Protein 3ODP (pdb70)

Foldseek 3Di:
DDDFLNHDCVRQVVLQHNLLRVLLLCLLVLLLVLLVLCLVCLVVLVCLVVVQVVDPLEAEEEEEPALSLLLLQLPQLPVCVVDPHHYYRDYLVRCQVCVPVPEAAVHAYEYEQAELQLAAPSSVSSQVVNVVHYDRYAYEYEYAHCVHPNVCCCVPPGRYDDRYPNSQSRLFLAHSSSLSSSNVVVSVVSVCSVVCSVVSNLLSLLSVCRPPCSVCLVVLVLVQQEEEEADPRSCQSLRSSLQVLLCQLQVNSRHYDYYHLVGCPPPVVVPDALSYEYEYEAFPPPVVRVSVLVSLQVVLPDDHPHFYEYEYQEDDPSNVVSGPHYDYSYHDDDDHPGRSVVSSSVSSNSNSSSSNNVVSANRSCNPPVPPDGSHGPDDDRDDD

Secondary structure (DSSP, 8-state):
--EETTEEHHHHHHTT-HHHHHHHHTHHHHHHHHHHHHHHHHHHHHHHHHHHHTSTT-EEEEE-STHHHHHHHTTHHHHHHHSSSEEEE--HHHHTT-GGGT--TTS-EEEEEEESSS--HHHHHHHHHHHHH-SSEEEEEEES-TTSHHHHGGGSSS-EEEE--GGGS--S---HHHH--HHHHHTT-TTSHHHHHHHHHHH--HHHHHHHTS---TTGGG--SEEEEE--THHHHHHHHHHHHHHHHTTSSSEEEEE-HHHHTTTGGGG--TTEEEEEEPPSSHHHHHHHHHHHHHHHHSSS--EEEEEEEE--HHHHTT-SEEEEEESSPPP-SSGGGGHHHHHHHH--HHHH---S--TT-S-TT-SS-SS--S-PPPP-

CATH classification: 3.40.50.10490 (+1 more: 3.40.50.10490)

Nearest PDB structures (foldseek):
  3odp-assembly1_A-2  TM=1.002E+00  e=1.272E-66  Clostridium novyi NT
  3i0z-assembly1_B  TM=9.538E-01  e=8.415E-34  Streptococcus pneumoniae TIGR4
  3c3j-assembly1_A  TM=9.116E-01  e=2.448E-31  Escherichia coli K-12
  3c3j-assembly2_C  TM=9.066E-01  e=8.994E-31  Escherichia coli K-12
  3eua-assembly4_G  TM=7.184E-01  e=7.770E-11  Bacillus subtilis

Radius of gyration: 20.51 Å; Cα contacts (8 Å, |Δi|>4): 723; chains: 1; bounding box: 42×62×48 Å

B-factor: mean 89.05, std 21.98, range [46.06, 165.11]

Organism: Clostridium novyi (strain NT) (NCBI:txid386415)

Sequence (384 aa):
GKNLLGYSEDYLKERRKGYITAKEICNQPKLWRETYEIILSQREKLKSFLDNFAKKPNAKIVITGAGSSAFVGNSVVSYLNAKENIKIEAIATTDIVSHPFYYLKKDEPTLLISCARSGNSPESTAAVTLAEKIVDDISHLIITCNSEGKLALHAKRNYNSFLLLPEESNDKGFATGSFSTLLSCLLIFNLDKLESIGKQIESISQGEKVLVNNVELKKIVGEKFKRTVYLGAANAFGLAKESALKVVLELTAGKIATLYDTPLGFRHGPKSIIDDETLIVIFFSNDTYAREYEYDLLKEVYSQNGNHKVLAISEYEDKLIEDNSDYFIAINKEEQEYEDDSFLSLDYLLNAQYAFINSELGIGPDNPCPTGEVNRVVKGVIIHDY

InterPro domains:
  IPR001347 SIS domain [PF01380] (59-192)
  IPR001347 SIS domain [PF01380] (230-340)
  IPR001347 SIS domain [PS51464] (48-201)
  IPR001347 SIS domain [PS51464] (217-373)
  IPR035464 AgaS, SIS domain [cd05010] (233-386)
  IPR035466 GlmS/AgaS, SIS domain 1 [cd05008] (59-191)
  IPR046348 SIS domain superfamily [SSF53697] (20-382)
  IPR050303 GatZ/KbaZ carbohydrate metabolism [PTHR32502] (14-391)

Structure (mmCIF, N/CA/C/O backbone):
data_3ODP
#
_entry.id   3ODP
#
_cell.length_a   89.364
_cell.length_b   89.364
_cell.length_c   120.012
_cell.angle_alpha   90.000
_cell.angle_beta   90.000
_cell.angle_gamma   120.000
#
_symmetry.space_group_name_H-M   'P 32 2 1'
#
loop_
_entity.id
_entity.type
_entity.pdbx_description
1 polymer 'putative tagatose-6-phosphate ketose/aldose isomerase'
2 non-polymer 'TETRAETHYLENE GLYCOL'
3 non-polymer 'PHOSPHATE ION'
4 water water
#
loop_
_atom_site.group_PDB
_atom_site.id
_atom_site.type_symbol
_atom_site.label_atom_id
_atom_site.label_alt_id
_atom_site.label_comp_id
_atom_site.label_asym_id
_atom_site.label_entity_id
_atom_site.label_seq_id
_atom_site.pdbx_PDB_ins_code
_atom_site.Cartn_x
_atom_site.Cartn_y
_atom_site.Cartn_z
_atom_site.occupancy
_atom_site.B_iso_or_equiv
_atom_site.auth_seq_id
_atom_site.auth_comp_id
_atom_site.auth_asym_id
_atom_site.auth_atom_id
_atom_site.pdbx_PDB_model_num
ATOM 1 N N . GLY A 1 1 ? 6.141 89.749 44.490 1.00 134.97 0 GLY A N 1
ATOM 2 C CA . GLY A 1 1 ? 6.511 88.455 45.121 1.00 132.49 0 GLY A CA 1
ATOM 3 C C . GLY A 1 1 ? 7.341 87.592 44.189 1.00 127.66 0 GLY A C 1
ATOM 4 O O . GLY A 1 1 ? 7.133 87.599 42.978 1.00 125.21 0 GLY A O 1
ATOM 18 N N . LYS A 1 3 ? 9.673 83.616 44.031 1.00 116.23 2 LYS A N 1
ATOM 19 C CA . LYS A 1 3 ? 9.854 82.282 44.607 1.00 113.52 2 LYS A CA 1
ATOM 20 C C . LYS A 1 3 ? 11.148 82.201 45.378 1.00 114.96 2 LYS A C 1
ATOM 21 O O . LYS A 1 3 ? 12.173 82.668 44.894 1.00 116.03 2 LYS A O 1
ATOM 27 N N . ASN A 1 4 ? 11.098 81.598 46.565 1.00 115.23 3 ASN A N 1
ATOM 28 C CA . ASN A 1 4 ? 12.309 81.244 47.301 1.00 115.84 3 ASN A CA 1
ATOM 29 C C . ASN A 1 4 ? 12.343 79.746 47.603 1.00 112.51 3 ASN A C 1
ATOM 30 O O . ASN A 1 4 ? 11.331 79.164 47.982 1.00 111.91 3 ASN A O 1
ATOM 35 N N . LEU A 1 5 ? 13.495 79.120 47.378 1.00 110.87 4 LEU A N 1
ATOM 36 C CA . LEU A 1 5 ? 13.751 77.759 47.844 1.00 108.22 4 LEU A CA 1
ATOM 37 C C . LEU A 1 5 ? 14.896 77.805 48.853 1.00 109.93 4 LEU A C 1
ATOM 38 O O . LEU A 1 5 ? 15.980 78.307 48.536 1.00 111.03 4 LEU A O 1
ATOM 43 N N . LEU A 1 6 ? 14.651 77.292 50.061 1.00 110.13 5 LEU A N 1
ATOM 44 C CA . LEU A 1 6 ? 15.676 77.217 51.116 1.00 111.72 5 LEU A CA 1
ATOM 45 C C . LEU A 1 6 ? 16.312 78.581 51.452 1.00 115.88 5 LEU A C 1
ATOM 46 O O . LEU A 1 6 ? 17.509 78.689 51.736 1.00 117.05 5 LEU A O 1
ATOM 51 N N . GLY A 1 7 ? 15.482 79.619 51.434 1.00 118.67 6 GLY A N 1
ATOM 52 C CA . GLY A 1 7 ? 15.920 80.980 51.717 1.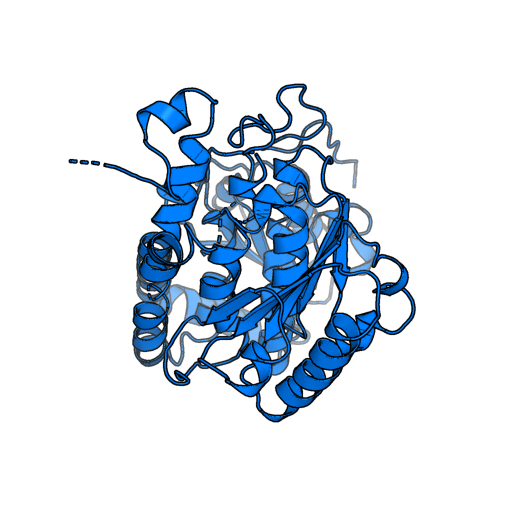00 122.77 6 GLY A CA 1
ATOM 53 C C . GLY A 1 7 ? 16.583 81.702 50.555 1.00 123.10 6 GLY A C 1
ATOM 54 O O . GLY A 1 7 ? 17.178 82.762 50.762 1.00 126.70 6 GLY A O 1
ATOM 55 N N . TYR A 1 8 ? 16.481 81.155 49.341 1.00 119.42 7 TYR A N 1
ATOM 56 C CA . TYR A 1 8 ? 17.181 81.720 48.187 1.00 120.01 7 TYR A CA 1
ATOM 57 C C . TYR A 1 8 ? 16.274 81.786 46.952 1.00 118.42 7 TYR A C 1
ATOM 58 O O . TYR A 1 8 ? 15.253 81.108 46.877 1.00 115.59 7 TYR A O 1
ATOM 67 N N . SER A 1 9 ? 16.642 82.616 45.986 1.00 120.15 8 SER A N 1
ATOM 68 C CA . SER A 1 9 ? 15.799 82.832 44.809 1.00 119.07 8 SER A CA 1
ATOM 69 C C . SER A 1 9 ? 16.231 81.919 43.662 1.00 116.55 8 SER A C 1
ATOM 70 O O . SER A 1 9 ? 17.396 81.525 43.596 1.00 116.93 8 SER A O 1
ATOM 73 N N . GLU A 1 10 ? 15.298 81.565 42.773 1.00 114.03 9 GLU A N 1
ATOM 74 C CA . GLU A 1 10 ? 15.624 80.646 41.675 1.00 112.34 9 GLU A CA 1
ATOM 75 C C . GLU A 1 10 ? 16.719 81.227 40.778 1.00 115.55 9 GLU A C 1
ATOM 76 O O . GLU A 1 10 ? 17.560 80.484 40.271 1.00 115.77 9 GLU A O 1
ATOM 82 N N . ASP A 1 11 ? 16.718 82.552 40.617 1.00 118.90 10 ASP A N 1
ATOM 83 C CA . ASP A 1 11 ? 17.769 83.267 39.879 1.00 122.58 10 ASP A CA 1
ATOM 84 C C . ASP A 1 11 ? 19.115 83.245 40.624 1.00 125.03 10 ASP A C 1
ATOM 85 O O . ASP A 1 11 ? 20.158 83.048 40.001 1.00 127.02 10 ASP A O 1
ATOM 90 N N . TYR A 1 12 ? 19.091 83.443 41.945 1.00 125.05 11 TYR A N 1
ATOM 91 C CA . TYR A 1 12 ? 20.314 83.396 42.767 1.00 127.33 11 TYR A CA 1
ATOM 92 C C . TYR A 1 12 ? 20.935 81.994 42.801 1.00 125.15 11 TYR A C 1
ATOM 93 O O . TYR A 1 12 ? 22.158 81.861 42.842 1.00 127.21 11 TYR A O 1
ATOM 95 N N . LEU A 1 13 ? 20.079 80.968 42.779 1.00 121.02 12 LEU A N 1
ATOM 96 C CA . LEU A 1 13 ? 20.499 79.561 42.771 1.00 118.64 12 LEU A CA 1
ATOM 97 C C . LEU A 1 13 ? 21.112 79.130 41.445 1.00 119.70 12 LEU A C 1
ATOM 98 O O . LEU A 1 13 ? 22.130 78.452 41.426 1.00 120.82 12 LEU A O 1
ATOM 103 N N . LYS A 1 14 ? 20.481 79.494 40.336 1.00 119.84 13 LYS A N 1
ATOM 104 C CA . LYS A 1 14 ? 21.042 79.171 39.028 1.00 121.60 13 LYS A CA 1
ATOM 105 C C . LYS A 1 14 ? 22.410 79.839 38.838 1.00 126.83 13 LYS A C 1
ATOM 106 O O . LYS A 1 14 ? 23.272 79.294 38.152 1.00 128.84 13 LYS A O 1
ATOM 112 N N . GLU A 1 15 ? 22.596 81.009 39.457 1.00 129.28 14 GLU A N 1
ATOM 113 C CA . GLU A 1 15 ? 23.852 81.758 39.382 1.00 134.77 14 GLU A CA 1
ATOM 114 C C . GLU A 1 15 ? 25.012 80.911 39.888 1.00 135.82 14 GLU A C 1
ATOM 115 O O . GLU A 1 15 ? 25.891 80.545 39.108 1.00 138.74 14 GLU A O 1
ATOM 117 N N . ARG A 1 16 ? 24.989 80.577 41.181 1.00 133.60 15 ARG A N 1
ATOM 118 C CA A ARG A 1 16 ? 26.026 79.747 41.798 0.50 134.01 15 ARG A CA 1
ATOM 119 C CA B ARG A 1 16 ? 26.039 79.747 41.784 0.50 134.07 15 ARG A CA 1
ATOM 120 C C . ARG A 1 16 ? 25.777 78.254 41.543 1.00 130.33 15 ARG A C 1
ATOM 121 O O . ARG A 1 16 ? 25.856 77.444 42.466 1.00 127.60 15 ARG A O 1
ATOM 136 N N . LYS A 1 17 ? 25.484 77.907 40.285 1.00 130.56 16 LYS A N 1
ATOM 137 C CA . LYS A 1 17 ? 25.181 76.537 39.837 1.00 127.58 16 LYS A CA 1
ATOM 138 C C . LYS A 1 17 ? 24.644 75.626 40.942 1.00 122.62 16 LYS A C 1
ATOM 139 O O . LYS A 1 17 ? 25.299 74.659 41.332 1.00 121.95 16 LYS A O 1
ATOM 142 N N . GLY A 1 18 ? 23.446 75.938 41.433 1.00 119.47 17 GLY A N 1
ATOM 143 C CA . GLY A 1 18 ? 22.825 75.178 42.523 1.00 115.13 17 GLY A CA 1
ATOM 144 C C . GLY A 1 18 ? 21.319 74.914 42.473 1.00 111.40 17 GLY A C 1
ATOM 145 O O . GLY A 1 18 ? 20.780 74.364 43.439 1.00 108.25 17 GLY A O 1
ATOM 146 N N . TYR A 1 19 ? 20.630 75.280 41.379 1.00 111.60 18 TYR A N 1
ATOM 147 C CA . TYR A 1 19 ? 19.163 75.108 41.300 1.00 108.10 18 TYR A CA 1
ATOM 148 C C . TYR A 1 19 ? 18.726 73.647 41.346 1.00 104.99 18 TYR A C 1
ATOM 149 O O . TYR A 1 19 ? 17.795 73.296 42.074 1.00 102.04 18 TYR A O 1
ATOM 158 N N . ILE A 1 20 ? 19.385 72.804 40.558 1.00 106.23 19 ILE A N 1
ATOM 159 C CA . ILE A 1 20 ? 18.955 71.412 40.396 1.00 104.01 19 ILE A CA 1
ATOM 160 C C . ILE A 1 20 ? 18.777 70.727 41.762 1.00 101.67 19 ILE A C 1
ATOM 161 O O . ILE A 1 20 ? 17.701 70.248 42.091 1.00 98.72 19 ILE A O 1
ATOM 166 N N . THR A 1 21 ? 19.820 70.736 42.577 1.00 103.60 20 THR A N 1
ATOM 167 C CA . THR A 1 21 ? 19.762 70.067 43.871 1.00 101.84 20 THR A CA 1
ATOM 168 C C . THR A 1 21 ? 18.762 70.712 44.836 1.00 101.45 20 THR A C 1
ATOM 169 O O . THR A 1 21 ? 18.304 70.081 45.776 1.00 100.17 20 THR A O 1
ATOM 173 N N . ALA A 1 22 ? 18.408 71.963 44.591 1.00 100.65 21 ALA A N 1
ATOM 174 C CA . ALA A 1 22 ? 17.500 72.684 45.482 1.00 100.41 21 ALA A CA 1
ATOM 175 C C . ALA A 1 22 ? 16.034 72.282 45.297 1.00 98.65 21 ALA A C 1
ATOM 176 O O . ALA A 1 22 ? 15.341 72.002 46.293 1.00 95.44 21 ALA A O 1
ATOM 178 N N . LYS A 1 23 ? 15.565 72.258 44.042 1.00 101.28 22 LYS A N 1
ATOM 179 C CA . LYS A 1 23 ? 14.191 71.832 43.761 1.00 100.79 22 LYS A CA 1
ATOM 180 C C . LYS A 1 23 ? 13.995 70.399 44.252 1.00 95.73 22 LYS A C 1
ATOM 181 O O . LYS A 1 23 ? 13.048 70.109 44.981 1.00 93.41 22 LYS A O 1
ATOM 183 N N . GLU A 1 24 ? 14.937 69.528 43.897 1.00 94.89 23 GLU A N 1
ATOM 184 C CA . GLU A 1 24 ? 14.882 68.093 44.222 1.00 90.63 23 GLU A CA 1
ATOM 185 C C . GLU A 1 24 ? 14.769 67.787 45.709 1.00 87.17 23 GLU A C 1
ATOM 186 O O . GLU A 1 24 ? 14.186 66.761 46.099 1.00 83.91 23 GLU A O 1
ATOM 192 N N . ILE A 1 25 ? 15.340 68.674 46.523 1.00 88.49 24 ILE A N 1
ATOM 193 C CA . ILE A 1 25 ? 15.237 68.592 47.978 1.00 86.39 24 ILE A CA 1
ATOM 194 C C . ILE A 1 25 ? 13.836 69.029 48.436 1.00 87.69 24 ILE A C 1
ATOM 195 O O . ILE A 1 25 ? 13.241 68.382 49.307 1.00 86.00 24 ILE A O 1
ATOM 200 N N . CYS A 1 26 ? 13.315 70.116 47.856 1.00 91.30 25 CYS A N 1
ATOM 201 C CA . CYS A 1 26 ? 12.008 70.647 48.255 1.00 93.52 25 CYS A CA 1
ATOM 202 C C . CYS A 1 26 ? 10.849 69.836 47.683 1.00 92.69 25 CYS A C 1
ATOM 203 O O . CYS A 1 26 ? 9.701 70.021 48.093 1.00 94.37 25 CYS A O 1
ATOM 206 N N . ASN A 1 27 ? 11.147 68.966 46.719 1.00 91.44 26 ASN A N 1
ATOM 207 C CA . ASN A 1 27 ? 10.135 68.123 46.083 1.00 90.85 26 ASN A CA 1
ATOM 208 C C . ASN A 1 27 ? 9.860 66.846 46.868 1.00 86.75 26 ASN A C 1
ATOM 209 O O . ASN A 1 27 ? 8.891 66.146 46.594 1.00 86.46 26 ASN A O 1
ATOM 214 N N . GLN A 1 28 ? 10.705 66.548 47.853 1.00 84.20 27 GLN A N 1
ATOM 215 C CA . GLN A 1 28 ? 10.616 65.276 48.561 1.00 80.76 27 GLN A CA 1
ATOM 216 C C . GLN A 1 28 ? 9.231 65.025 49.145 1.00 81.50 27 GLN A C 1
ATOM 217 O O . GLN A 1 28 ? 8.703 63.933 48.991 1.00 80.99 27 GLN A O 1
ATOM 223 N N . PRO A 1 29 ? 8.607 66.041 49.771 1.00 84.10 28 PRO A N 1
ATOM 224 C CA . PRO A 1 29 ? 7.252 65.809 50.288 1.00 85.30 28 PRO A CA 1
ATOM 225 C C . PRO A 1 29 ? 6.264 65.236 49.267 1.00 86.45 28 PRO A C 1
ATOM 226 O O . PRO A 1 29 ? 5.641 64.217 49.553 1.00 86.01 28 PRO A O 1
ATOM 230 N N . LYS A 1 30 ? 6.135 65.854 48.094 1.00 88.64 29 LYS A N 1
ATOM 231 C CA . LYS A 1 30 ? 5.283 65.300 47.033 1.00 90.18 29 LYS A CA 1
ATOM 232 C C . LYS A 1 30 ? 5.750 63.888 46.614 1.00 86.61 29 LYS A C 1
ATOM 233 O O . LYS A 1 30 ? 4.956 62.949 46.600 1.00 86.73 29 LYS A O 1
ATOM 235 N N . LEU A 1 31 ? 7.039 63.730 46.315 1.00 83.98 30 LEU A N 1
ATOM 236 C CA . LEU A 1 31 ? 7.604 62.409 45.992 1.00 80.95 30 LEU A CA 1
ATOM 237 C C . LEU A 1 31 ? 7.146 61.297 46.952 1.00 78.32 30 LEU A C 1
ATOM 238 O O . LEU A 1 31 ? 6.888 60.163 46.523 1.00 78.04 30 LEU A O 1
ATOM 243 N N . TRP A 1 32 ? 7.022 61.619 48.235 1.00 77.07 31 TRP A N 1
ATOM 244 C CA . TRP A 1 32 ? 6.655 60.604 49.227 1.00 75.39 31 TRP A CA 1
ATOM 245 C C . TRP A 1 32 ? 5.208 60.168 49.074 1.00 77.87 31 TRP A C 1
ATOM 246 O O . TRP A 1 32 ? 4.900 58.975 49.145 1.00 76.82 31 TRP A O 1
ATOM 257 N N . ARG A 1 33 ? 4.320 61.132 48.860 1.00 81.72 32 ARG A N 1
ATOM 258 C CA . ARG A 1 33 ? 2.935 60.807 48.545 1.00 85.42 32 ARG A CA 1
ATOM 259 C C . ARG A 1 33 ? 2.901 59.998 47.243 1.00 86.07 32 ARG A C 1
ATOM 260 O O . ARG A 1 33 ? 2.165 59.014 47.146 1.00 86.77 32 ARG A O 1
ATOM 268 N N . GLU A 1 34 ? 3.727 60.395 46.270 1.00 86.21 33 GLU A N 1
ATOM 269 C CA . GLU A 1 34 ? 3.811 59.689 44.993 1.00 87.74 33 GLU A CA 1
ATOM 270 C C . GLU A 1 34 ? 4.306 58.263 45.218 1.00 84.74 33 GLU A C 1
ATOM 271 O O . GLU A 1 34 ? 3.791 57.326 44.614 1.00 86.39 33 GLU A O 1
ATOM 277 N N . THR A 1 35 ? 5.290 58.103 46.104 1.00 80.90 34 THR A N 1
ATOM 278 C CA . THR A 1 35 ? 5.846 56.786 46.388 1.00 78.37 34 THR A CA 1
ATOM 279 C C . THR A 1 35 ? 4.813 55.891 47.071 1.00 78.65 34 THR A C 1
ATOM 280 O O . THR A 1 35 ? 4.689 54.720 46.723 1.00 79.14 34 THR A O 1
ATOM 284 N N . TYR A 1 36 ? 4.044 56.437 48.008 1.00 79.19 35 TYR A N 1
ATOM 285 C CA . TYR A 1 36 ? 3.001 55.649 48.667 1.00 80.24 35 TYR A CA 1
ATOM 286 C C . TYR A 1 36 ? 2.015 55.101 47.653 1.00 83.73 35 TYR A C 1
ATOM 287 O O . TYR A 1 36 ? 1.656 53.922 47.706 1.00 84.18 35 TYR A O 1
ATOM 296 N N . GLU A 1 37 ? 1.576 55.966 46.740 1.00 86.63 36 GLU A N 1
ATOM 297 C CA . GLU A 1 37 ? 0.650 55.578 45.683 1.00 90.84 36 GLU A CA 1
ATOM 298 C C . GLU A 1 37 ? 1.209 54.435 44.803 1.00 90.28 36 GLU A C 1
ATOM 299 O O . GLU A 1 37 ? 0.495 53.481 44.480 1.00 92.73 36 GLU A O 1
ATOM 305 N N . ILE A 1 38 ? 2.482 54.525 44.432 1.00 87.48 37 ILE A N 1
ATOM 306 C CA . ILE A 1 38 ? 3.123 53.453 43.667 1.00 87.57 37 ILE A CA 1
ATOM 307 C C . ILE A 1 38 ? 3.035 52.098 44.392 1.00 86.09 37 ILE A C 1
ATOM 308 O O . ILE A 1 38 ? 2.652 51.100 43.789 1.00 88.44 37 ILE A O 1
ATOM 313 N N . ILE A 1 39 ? 3.367 52.066 45.682 1.00 82.77 38 ILE A N 1
ATOM 314 C CA . ILE A 1 39 ? 3.361 50.798 46.419 1.00 81.75 38 ILE A CA 1
ATOM 315 C C . ILE A 1 39 ? 1.928 50.293 46.570 1.00 85.39 38 ILE A C 1
ATOM 316 O O . ILE A 1 39 ? 1.668 49.106 46.356 1.00 87.15 38 ILE A O 1
ATOM 321 N N . LEU A 1 40 ? 1.003 51.188 46.917 1.00 87.06 39 LEU A N 1
ATOM 322 C CA . LEU A 1 40 ? -0.413 50.824 46.980 1.00 91.62 39 LEU A CA 1
ATOM 323 C C . LEU A 1 40 ? -0.920 50.237 45.656 1.00 95.38 39 LEU A C 1
ATOM 324 O O . LEU A 1 40 ? -1.633 49.246 45.680 1.00 98.48 39 LEU A O 1
ATOM 329 N N . SER A 1 41 ? -0.561 50.826 44.515 1.00 96.13 40 SER A N 1
ATOM 330 C CA . SER A 1 41 ? -1.044 50.308 43.222 1.00 101.04 40 SER A CA 1
ATOM 331 C C . SER A 1 41 ? -0.415 48.948 42.877 1.00 100.65 40 SER A C 1
ATOM 332 O O . SER A 1 41 ? -1.042 48.134 42.208 1.00 105.28 40 SER A O 1
ATOM 335 N N . GLN A 1 42 ? 0.814 48.705 43.340 1.00 96.16 41 GLN A N 1
ATOM 336 C CA . GLN A 1 42 ? 1.498 47.429 43.118 1.00 96.14 41 GLN A CA 1
ATOM 337 C C . GLN A 1 42 ? 1.285 46.443 44.271 1.00 95.04 41 GLN A C 1
ATOM 338 O O . GLN A 1 42 ? 1.832 45.345 44.245 1.00 94.66 41 GLN A O 1
ATOM 344 N N . ARG A 1 43 ? 0.488 46.830 45.268 1.00 95.44 42 ARG A N 1
ATOM 345 C CA . ARG A 1 43 ? 0.275 46.014 46.473 1.00 95.28 42 ARG A CA 1
ATOM 346 C C . ARG A 1 43 ? 0.080 44.527 46.169 1.00 98.53 42 ARG A C 1
ATOM 347 O O . ARG A 1 43 ? 0.797 43.689 46.702 1.00 97.16 42 ARG A O 1
ATOM 352 N N . GLU A 1 44 ? -0.888 44.208 45.315 1.00 104.02 43 GLU A N 1
ATOM 353 C CA . GLU A 1 44 ? -1.264 42.820 45.078 1.00 108.31 43 GLU A CA 1
ATOM 354 C C . GLU A 1 44 ? -0.118 42.045 44.427 1.00 106.86 43 GLU A C 1
ATOM 355 O O . GLU A 1 44 ? 0.129 40.892 44.770 1.00 106.84 43 GLU A O 1
ATOM 361 N N . LYS A 1 45 ? 0.575 42.709 43.505 1.00 105.77 44 LYS A N 1
ATOM 362 C CA . LYS A 1 45 ? 1.704 42.129 42.784 1.00 105.67 44 LYS A CA 1
ATOM 363 C C . LYS A 1 45 ? 2.904 41.910 43.717 1.00 100.68 44 LYS A C 1
ATOM 364 O O . LYS A 1 45 ? 3.531 40.847 43.667 1.00 101.09 44 LYS A O 1
ATOM 370 N N . LEU A 1 46 ? 3.197 42.896 44.577 1.00 95.98 45 LEU A N 1
ATOM 371 C CA . LEU A 1 46 ? 4.278 42.768 45.558 1.00 91.85 45 LEU A CA 1
ATOM 372 C C . LEU A 1 46 ? 3.963 41.737 46.642 1.00 92.35 45 LEU A C 1
ATOM 373 O O . LEU A 1 46 ? 4.826 40.936 46.980 1.00 92.00 45 LEU A O 1
ATOM 378 N N . LYS A 1 47 ? 2.752 41.755 47.198 1.00 93.93 46 LYS A N 1
ATOM 379 C CA . LYS A 1 47 ? 2.382 40.768 48.229 1.00 95.75 46 LYS A CA 1
ATOM 380 C C . LYS A 1 47 ? 2.676 39.324 47.785 1.00 98.81 46 LYS A C 1
ATOM 381 O O . LYS A 1 47 ? 3.375 38.596 48.489 1.00 98.46 46 LYS A O 1
ATOM 387 N N . SER A 1 48 ? 2.147 38.911 46.633 1.00 102.36 47 SER A N 1
ATOM 388 C CA . SER A 1 48 ? 2.346 37.538 46.179 1.00 106.37 47 SER A CA 1
ATOM 389 C C . SER A 1 48 ? 3.826 37.250 45.870 1.00 104.51 47 SER A C 1
ATOM 390 O O . SER A 1 48 ? 4.323 36.177 46.197 1.00 105.98 47 SER A O 1
ATOM 393 N N . PHE A 1 49 ? 4.526 38.214 45.277 1.00 101.79 48 PHE A N 1
ATOM 394 C CA . PHE A 1 49 ? 5.955 38.064 44.999 1.00 100.50 48 PHE A CA 1
ATOM 395 C C . PHE A 1 49 ? 6.777 37.896 46.286 1.00 97.37 48 PHE A C 1
ATOM 396 O O . PHE A 1 49 ? 7.670 37.063 46.342 1.00 98.63 48 PHE A O 1
ATOM 404 N N . LEU A 1 50 ? 6.459 38.675 47.317 1.00 93.94 49 LEU A N 1
ATOM 405 C CA . LEU A 1 50 ? 7.193 38.608 48.588 1.00 91.52 49 LEU A CA 1
ATOM 406 C C . LEU A 1 50 ? 6.834 37.378 49.428 1.00 94.26 49 LEU A C 1
ATOM 407 O O . LEU A 1 50 ? 7.722 36.774 50.034 1.00 94.48 49 LEU A O 1
ATOM 412 N N . ASP A 1 51 ? 5.548 37.017 49.478 1.00 91.58 50 ASP A N 1
ATOM 413 C CA . ASP A 1 51 ? 5.114 35.851 50.262 1.00 94.44 50 ASP A CA 1
ATOM 414 C C . ASP A 1 51 ? 5.556 34.527 49.628 1.00 96.18 50 ASP A C 1
ATOM 415 O O . ASP A 1 51 ? 5.763 33.541 50.333 1.00 97.97 50 ASP A O 1
ATOM 420 N N . ASN A 1 52 ? 5.694 34.510 48.304 1.00 95.98 51 ASN A N 1
ATOM 421 C CA . ASN A 1 52 ? 6.142 33.320 47.578 1.00 97.58 51 ASN A CA 1
ATOM 422 C C . ASN A 1 52 ? 7.620 33.058 47.857 1.00 93.79 51 ASN A C 1
ATOM 423 O O . ASN A 1 52 ? 8.032 31.929 48.116 1.00 95.07 51 ASN A O 1
ATOM 428 N N . PHE A 1 53 ? 8.417 34.114 47.808 1.00 88.94 52 PHE A N 1
ATOM 429 C CA . PHE A 1 53 ? 9.795 34.007 48.219 1.00 85.51 52 PHE A CA 1
ATOM 430 C C . PHE A 1 53 ? 9.946 33.606 49.683 1.00 85.29 52 PHE A C 1
ATOM 431 O O . PHE A 1 53 ? 10.704 32.707 50.007 1.00 85.46 52 PHE A O 1
ATOM 439 N N . ALA A 1 54 ? 9.217 34.291 50.560 1.00 85.56 53 ALA A N 1
ATOM 440 C CA . ALA A 1 54 ? 9.317 34.093 52.017 1.00 85.64 53 ALA A CA 1
ATOM 441 C C . ALA A 1 54 ? 9.064 32.661 52.502 1.00 89.58 53 ALA A C 1
ATOM 442 O O . ALA A 1 54 ? 9.624 32.259 53.519 1.00 89.76 53 ALA A O 1
ATOM 444 N N . LYS A 1 55 ? 8.251 31.894 51.777 1.00 93.59 54 LYS A N 1
ATOM 445 C CA . LYS A 1 55 ? 7.994 30.495 52.131 1.00 97.86 54 LYS A CA 1
ATOM 446 C C . LYS A 1 55 ? 9.188 29.542 51.894 1.00 98.09 54 LYS A C 1
ATOM 447 O O . LYS A 1 55 ? 9.195 28.413 52.398 1.00 101.39 54 LYS A O 1
ATOM 450 N N . LYS A 1 56 ? 10.184 29.974 51.121 1.00 94.86 55 LYS A N 1
ATOM 451 C CA . LYS A 1 56 ? 11.320 29.097 50.763 1.00 94.90 55 LYS A CA 1
ATOM 452 C C . LYS A 1 56 ? 12.240 28.886 51.978 1.00 93.43 55 LYS A C 1
ATOM 453 O O . LYS A 1 56 ? 12.714 29.872 52.559 1.00 89.39 55 LYS A O 1
ATOM 459 N N . PRO A 1 57 ? 12.508 27.619 52.359 1.00 96.75 56 PRO A N 1
ATOM 460 C CA . PRO A 1 57 ? 13.320 27.338 53.551 1.00 96.00 56 PRO A CA 1
ATOM 461 C C . PRO A 1 57 ? 14.744 27.883 53.475 1.00 91.91 56 PRO A C 1
ATOM 462 O O . PRO A 1 57 ? 15.380 27.784 52.418 1.00 91.45 56 PRO A O 1
ATOM 466 N N . ASN A 1 58 ? 15.234 28.412 54.601 1.00 89.22 57 ASN A N 1
ATOM 467 C CA . ASN A 1 58 ? 16.591 28.951 54.737 1.00 85.64 57 ASN A CA 1
ATOM 468 C C . ASN A 1 58 ? 16.704 30.258 53.988 1.00 82.14 57 ASN A C 1
ATOM 469 O O . ASN A 1 58 ? 17.809 30.714 53.699 1.00 80.47 57 ASN A O 1
ATOM 474 N N . ALA A 1 59 ? 15.564 30.882 53.702 1.00 81.91 58 ALA A N 1
ATOM 475 C CA . ALA A 1 59 ? 15.536 32.072 52.868 1.00 78.84 58 ALA A CA 1
ATOM 476 C C . ALA A 1 59 ? 16.066 33.271 53.610 1.00 75.12 58 ALA A C 1
ATOM 477 O O . ALA A 1 59 ? 15.878 33.396 54.816 1.00 75.55 58 ALA A O 1
ATOM 479 N N . LYS A 1 60 ? 16.715 34.169 52.878 1.00 72.32 59 LYS A N 1
ATOM 480 C CA . LYS A 1 60 ? 17.105 35.464 53.435 1.00 69.06 59 LYS A CA 1
ATOM 481 C C . LYS A 1 60 ? 16.930 36.589 52.425 1.00 67.37 59 LYS A C 1
ATOM 482 O O . LYS A 1 60 ? 16.953 36.368 51.207 1.00 68.70 59 LYS A O 1
ATOM 488 N N . ILE A 1 61 ? 16.797 37.797 52.954 1.00 64.32 60 ILE A N 1
ATOM 489 C CA . ILE A 1 61 ? 16.655 38.983 52.143 1.00 62.50 60 ILE A CA 1
ATOM 490 C C . ILE A 1 61 ? 17.839 39.876 52.437 1.00 59.99 60 ILE A C 1
ATOM 491 O O . ILE A 1 61 ? 18.116 40.146 53.597 1.00 58.66 60 ILE A O 1
ATOM 496 N N . VAL A 1 62 ? 18.520 40.318 51.379 1.00 59.42 61 VAL A N 1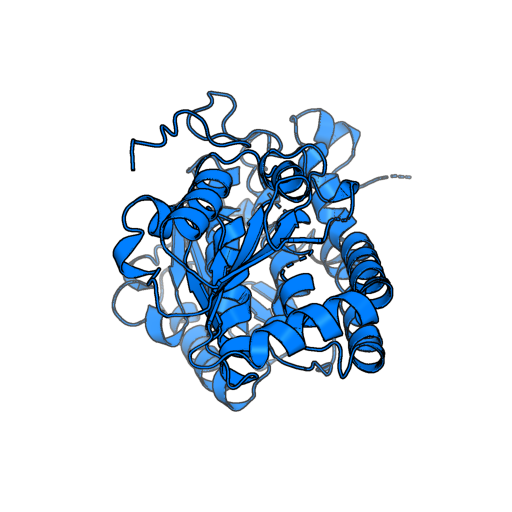
ATOM 497 C CA . VAL A 1 62 ? 19.638 41.256 51.469 1.00 58.09 61 VAL A CA 1
ATOM 498 C C . VAL A 1 62 ? 19.255 42.549 50.760 1.00 58.22 61 VAL A C 1
ATOM 499 O O . VAL A 1 62 ? 18.973 42.526 49.559 1.00 60.12 61 VAL A O 1
ATOM 503 N N . ILE A 1 63 ? 19.210 43.658 51.495 1.00 56.93 62 ILE A N 1
ATOM 504 C CA . ILE A 1 63 ? 19.051 44.986 50.899 1.00 56.88 62 ILE A CA 1
ATOM 505 C C . ILE A 1 63 ? 20.440 45.578 50.553 1.00 56.69 62 ILE A C 1
ATOM 506 O O . ILE A 1 63 ? 21.283 45.798 51.445 1.00 55.90 62 ILE A O 1
ATOM 511 N N . THR A 1 64 ? 20.681 45.804 49.257 1.00 57.45 63 THR A N 1
ATOM 512 C CA . THR A 1 64 ? 22.002 46.208 48.753 1.00 57.88 63 THR A CA 1
ATOM 513 C C . THR A 1 64 ? 21.977 47.507 47.953 1.00 59.41 63 THR A C 1
ATOM 514 O O . THR A 1 64 ? 20.952 47.940 47.471 1.00 61.10 63 THR A O 1
ATOM 518 N N . GLY A 1 65 ? 23.136 48.130 47.855 1.00 60.73 64 GLY A N 1
ATOM 519 C CA . GLY A 1 65 ? 23.313 49.422 47.216 1.00 62.34 64 GLY A CA 1
ATOM 520 C C . GLY A 1 65 ? 24.743 49.895 47.465 1.00 63.40 64 GLY A C 1
ATOM 521 O O . GLY A 1 65 ? 25.483 49.313 48.291 1.00 62.22 64 GLY A O 1
ATOM 522 N N . ALA A 1 66 ? 25.140 50.943 46.745 1.00 65.44 65 ALA A N 1
ATOM 523 C CA . ALA A 1 66 ? 26.443 51.561 46.922 1.00 66.67 65 ALA A CA 1
ATOM 524 C C . ALA A 1 66 ? 26.269 52.988 47.406 1.00 67.47 65 ALA A C 1
ATOM 525 O O . ALA A 1 66 ? 25.364 53.703 46.949 1.00 69.11 65 ALA A O 1
ATOM 527 N N . GLY A 1 67 ? 27.128 53.398 48.334 1.00 66.74 66 GLY A N 1
ATOM 528 C CA . GLY A 1 67 ? 27.124 54.756 48.844 1.00 68.08 66 GLY A CA 1
ATOM 529 C C . GLY A 1 67 ? 25.800 55.105 49.480 1.00 66.72 66 GLY A C 1
ATOM 530 O O . GLY A 1 67 ? 25.185 54.285 50.155 1.00 63.65 66 GLY A O 1
ATOM 531 N N . SER A 1 68 ? 25.323 56.318 49.223 1.00 69.25 67 SER A N 1
ATOM 532 C CA . SER A 1 68 ? 24.045 56.755 49.757 1.00 68.21 67 SER A CA 1
ATOM 533 C C . SER A 1 68 ? 22.946 55.680 49.576 1.00 65.61 67 SER A C 1
ATOM 534 O O . SER A 1 68 ? 22.045 55.549 50.415 1.00 63.84 67 SER A O 1
ATOM 537 N N . SER A 1 69 ? 23.033 54.900 48.496 1.00 65.45 68 SER A N 1
ATOM 538 C CA . SER A 1 69 ? 22.079 53.816 48.252 1.00 63.13 68 SER A CA 1
ATOM 539 C C . SER A 1 69 ? 22.238 52.597 49.195 1.00 59.54 68 SER A C 1
ATOM 540 O O . SER A 1 69 ? 21.254 51.896 49.464 1.00 57.45 68 SER A O 1
ATOM 543 N N . ALA A 1 70 ? 23.465 52.333 49.661 1.00 58.85 69 ALA A N 1
ATOM 544 C CA . ALA A 1 70 ? 23.733 51.331 50.714 1.00 55.86 69 ALA A CA 1
ATOM 545 C C . ALA A 1 70 ? 23.061 51.735 52.027 1.00 55.25 69 ALA A C 1
ATOM 546 O O . ALA A 1 70 ? 22.494 50.898 52.724 1.00 53.23 69 ALA A O 1
ATOM 548 N N . PHE A 1 71 ? 23.120 53.036 52.342 1.00 57.63 70 PHE A N 1
ATOM 549 C CA . PHE A 1 71 ? 22.583 53.603 53.595 1.00 57.21 70 PHE A CA 1
ATOM 550 C C . PHE A 1 71 ? 21.069 53.483 53.708 1.00 56.86 70 PHE A C 1
ATOM 551 O O . PHE A 1 71 ? 20.524 53.526 54.814 1.00 56.17 70 PHE A O 1
ATOM 559 N N . VAL A 1 72 ? 20.397 53.326 52.567 1.00 57.63 71 VAL A N 1
ATOM 560 C CA . VAL A 1 72 ? 18.983 52.949 52.540 1.00 56.98 71 VAL A CA 1
ATOM 561 C C . VAL A 1 72 ? 18.775 51.698 53.397 1.00 55.64 71 VAL A C 1
ATOM 562 O O . VAL A 1 72 ? 17.985 51.715 54.339 1.00 56.52 71 VAL A O 1
ATOM 566 N N . GLY A 1 73 ? 19.488 50.624 53.099 1.00 54.79 72 GLY A N 1
ATOM 567 C CA . GLY A 1 73 ? 19.358 49.401 53.898 1.00 53.58 72 GLY A CA 1
ATOM 568 C C . GLY A 1 73 ? 19.626 49.630 55.383 1.00 52.54 72 GLY A C 1
ATOM 569 O O . GLY A 1 73 ? 18.863 49.215 56.245 1.00 51.80 72 GLY A O 1
ATOM 570 N N . ASN A 1 74 ? 20.708 50.323 55.675 1.00 52.97 73 ASN A N 1
ATOM 571 C CA . ASN A 1 74 ? 21.090 50.604 57.059 1.00 53.04 73 ASN A CA 1
ATOM 572 C C . ASN A 1 74 ? 19.987 51.359 57.807 1.00 54.01 73 ASN A C 1
ATOM 573 O O . ASN A 1 74 ? 19.793 51.162 59.011 1.00 53.52 73 ASN A O 1
ATOM 578 N N . SER A 1 75 ? 19.241 52.197 57.079 1.00 54.95 74 SER A N 1
ATOM 579 C CA . SER A 1 75 ? 18.224 53.038 57.685 1.00 55.51 74 SER A CA 1
ATOM 580 C C . SER A 1 75 ? 16.922 52.280 58.010 1.00 55.31 74 SER A C 1
ATOM 581 O O . SER A 1 75 ? 16.023 52.839 58.635 1.00 55.56 74 SER A O 1
ATOM 584 N N . VAL A 1 76 ? 16.817 51.004 57.618 1.00 54.33 75 VAL A N 1
ATOM 585 C CA . VAL A 1 76 ? 15.532 50.277 57.779 1.00 54.53 75 VAL A CA 1
ATOM 586 C C . VAL A 1 76 ? 15.659 48.883 58.373 1.00 54.55 75 VAL A C 1
ATOM 587 O O . VAL A 1 76 ? 14.713 48.341 58.942 1.00 55.23 75 VAL A O 1
ATOM 591 N N . VAL A 1 77 ? 16.835 48.299 58.256 1.00 54.45 76 VAL A N 1
ATOM 592 C CA . VAL A 1 77 ? 16.971 46.878 58.485 1.00 54.54 76 VAL A CA 1
ATOM 593 C C . VAL A 1 77 ? 16.870 46.495 59.980 1.00 55.36 76 VAL A C 1
ATOM 594 O O . VAL A 1 77 ? 16.420 45.401 60.308 1.00 56.99 76 VAL A O 1
ATOM 598 N N . SER A 1 78 ? 17.276 47.382 60.877 1.00 55.54 77 SER A N 1
ATOM 599 C CA . SER A 1 78 ? 17.099 47.137 62.298 1.00 56.76 77 SER A CA 1
ATOM 600 C C . SER A 1 78 ? 15.630 46.839 62.593 1.00 58.49 77 SER A C 1
ATOM 601 O O . SER A 1 78 ? 15.318 45.834 63.213 1.00 59.84 77 SER A O 1
ATOM 604 N N . TYR A 1 79 ? 14.738 47.722 62.139 1.00 59.24 78 TYR A N 1
ATOM 605 C CA . TYR A 1 79 ? 13.285 47.499 62.207 1.00 60.57 78 TYR A CA 1
ATOM 606 C C . TYR A 1 79 ? 12.784 46.270 61.469 1.00 60.50 78 TYR A C 1
ATOM 607 O O . TYR A 1 79 ? 12.028 45.465 62.030 1.00 62.12 78 TYR A O 1
ATOM 616 N N . LEU A 1 80 ? 13.167 46.134 60.204 1.00 59.33 79 LEU A N 1
ATOM 617 C CA . LEU A 1 80 ? 12.584 45.082 59.342 1.00 59.81 79 LEU A CA 1
ATOM 618 C C . LEU A 1 80 ? 13.025 43.681 59.735 1.00 59.89 79 LEU A C 1
ATOM 619 O O . LEU A 1 80 ? 12.224 42.737 59.735 1.00 61.27 79 LEU A O 1
ATOM 624 N N . ASN A 1 81 ? 14.292 43.548 60.093 1.00 58.31 80 ASN A N 1
ATOM 625 C CA . ASN A 1 81 ? 14.792 42.268 60.588 1.00 58.93 80 ASN A CA 1
ATOM 626 C C . ASN A 1 81 ? 14.086 41.831 61.881 1.00 61.23 80 ASN A C 1
ATOM 627 O O . ASN A 1 81 ? 13.893 40.637 62.105 1.00 62.75 80 ASN A O 1
ATOM 632 N N . ALA A 1 82 ? 13.702 42.799 62.719 1.00 61.91 81 ALA A N 1
ATOM 633 C CA . ALA A 1 82 ? 12.990 42.519 63.963 1.00 64.79 81 ALA A CA 1
ATOM 634 C C . ALA A 1 82 ? 11.479 42.318 63.766 1.00 67.49 81 ALA A C 1
ATOM 635 O O . ALA A 1 82 ? 10.806 41.775 64.636 1.00 69.73 81 ALA A O 1
ATOM 637 N N . LYS A 1 83 ? 10.949 42.775 62.639 1.00 67.81 82 LYS A N 1
ATOM 638 C CA . LYS A 1 83 ? 9.525 42.647 62.356 1.00 71.15 82 LYS A CA 1
ATOM 639 C C . LYS A 1 83 ? 9.223 41.299 61.757 1.00 73.54 82 LYS A C 1
ATOM 640 O O . LYS A 1 83 ? 8.224 40.681 62.099 1.00 76.79 82 LYS A O 1
ATOM 646 N N . GLU A 1 84 ? 10.093 40.863 60.852 1.00 73.06 83 GLU A N 1
ATOM 647 C CA . GLU A 1 84 ? 9.924 39.632 60.084 1.00 75.31 83 GLU A CA 1
ATOM 648 C C . GLU A 1 84 ? 10.812 38.496 60.580 1.00 76.54 83 GLU A C 1
ATOM 649 O O . GLU A 1 84 ? 11.978 38.717 60.876 1.00 75.29 83 GLU A O 1
ATOM 655 N N . ASN A 1 85 ? 10.266 37.282 60.639 1.00 80.11 84 ASN A N 1
ATOM 656 C CA . ASN A 1 85 ? 11.047 36.078 60.934 1.00 81.49 84 ASN A CA 1
ATOM 657 C C . ASN A 1 85 ? 12.251 35.909 60.036 1.00 78.90 84 ASN A C 1
ATOM 658 O O . ASN A 1 85 ? 13.344 35.584 60.492 1.00 78.86 84 ASN A O 1
ATOM 663 N N . ILE A 1 86 ? 12.018 36.074 58.742 1.00 77.68 85 ILE A N 1
ATOM 664 C CA . ILE A 1 86 ? 13.057 35.922 57.737 1.00 74.80 85 ILE A CA 1
ATOM 665 C C . ILE A 1 86 ? 14.169 36.943 57.985 1.00 71.13 85 ILE A C 1
ATOM 666 O O . ILE A 1 86 ? 13.912 38.094 58.408 1.00 70.58 85 ILE A O 1
ATOM 671 N N . LYS A 1 87 ? 15.397 36.502 57.755 1.00 69.35 86 LYS A N 1
ATOM 672 C CA . LYS A 1 87 ? 16.587 37.328 57.884 1.00 66.37 86 LYS A CA 1
ATOM 673 C C . LYS A 1 87 ? 16.546 38.474 56.871 1.00 63.79 86 LYS A C 1
ATOM 674 O O . LYS A 1 87 ? 16.482 38.230 55.663 1.00 64.36 86 LYS A O 1
ATOM 680 N N . ILE A 1 88 ? 16.578 39.708 57.356 1.00 61.34 87 ILE A N 1
ATOM 681 C CA . ILE A 1 88 ? 16.706 40.881 56.491 1.00 59.82 87 ILE A CA 1
ATOM 682 C C . ILE A 1 88 ? 17.978 41.642 56.867 1.00 58.66 87 ILE A C 1
ATOM 683 O O . ILE A 1 88 ? 18.086 42.149 57.977 1.00 58.89 87 ILE A O 1
ATOM 688 N N . GLU A 1 89 ? 18.926 41.709 55.936 1.00 58.07 88 GLU A N 1
ATOM 689 C CA . GLU A 1 89 ? 20.246 42.279 56.174 1.00 57.74 88 GLU A CA 1
ATOM 690 C C . GLU A 1 89 ? 20.578 43.411 55.200 1.00 57.32 88 GLU A C 1
ATOM 691 O O . GLU A 1 89 ? 20.161 43.365 54.050 1.00 58.62 88 GLU A O 1
ATOM 697 N N . ALA A 1 90 ? 21.368 44.380 55.646 1.00 56.47 89 ALA A N 1
ATOM 698 C CA . ALA A 1 90 ? 21.959 45.386 54.763 1.00 56.76 89 ALA A CA 1
ATOM 699 C C . ALA A 1 90 ? 23.385 44.979 54.404 1.00 57.21 89 ALA A C 1
ATOM 700 O O . ALA A 1 90 ? 24.257 44.953 55.266 1.00 56.94 89 ALA A O 1
ATOM 702 N N . ILE A 1 91 ? 23.618 44.630 53.142 1.00 54.20 90 ILE A N 1
ATOM 703 C CA . ILE A 1 91 ? 24.960 44.360 52.651 1.00 54.23 90 ILE A CA 1
ATOM 704 C C . ILE A 1 91 ? 25.166 45.186 51.393 1.00 55.02 90 ILE A C 1
ATOM 705 O O . ILE A 1 91 ? 24.510 44.962 50.378 1.00 56.24 90 ILE A O 1
ATOM 710 N N . ALA A 1 92 ? 26.083 46.138 51.470 1.00 55.38 91 ALA A N 1
ATOM 711 C CA . ALA A 1 92 ? 26.390 47.036 50.369 1.00 56.50 91 ALA A CA 1
ATOM 712 C C . ALA A 1 92 ? 26.892 46.288 49.142 1.00 57.74 91 ALA A C 1
ATOM 713 O O . ALA A 1 92 ? 27.651 45.325 49.254 1.00 58.75 91 ALA A O 1
ATOM 715 N N . THR A 1 93 ? 26.520 46.760 47.962 1.00 58.77 92 THR A N 1
ATOM 716 C CA . THR A 1 93 ? 27.092 46.210 46.728 1.00 60.06 92 THR A CA 1
ATOM 717 C C . THR A 1 93 ? 28.597 46.308 46.745 1.00 60.42 92 THR A C 1
ATOM 718 O O . THR A 1 93 ? 29.270 45.425 46.229 1.00 61.70 92 THR A O 1
ATOM 722 N N . THR A 1 94 ? 29.120 47.387 47.325 1.00 60.08 93 THR A N 1
ATOM 723 C CA . THR A 1 94 ? 30.564 47.594 47.433 1.00 60.76 93 THR A CA 1
ATOM 724 C C . THR A 1 94 ? 31.272 46.621 48.405 1.00 60.35 93 THR A C 1
ATOM 725 O O . THR A 1 94 ? 32.484 46.702 48.575 1.00 62.05 93 THR A O 1
ATOM 729 N N . ASP A 1 95 ? 30.509 45.725 49.040 1.00 59.18 94 ASP A N 1
ATOM 730 C CA . ASP A 1 95 ? 31.034 44.595 49.828 1.00 58.39 94 ASP A CA 1
ATOM 731 C C . ASP A 1 95 ? 30.801 43.261 49.078 1.00 59.02 94 ASP A C 1
ATOM 732 O O . ASP A 1 95 ? 31.701 42.426 48.981 1.00 59.64 94 ASP A O 1
ATOM 737 N N . ILE A 1 96 ? 29.589 43.067 48.546 1.00 59.14 95 ILE A N 1
ATOM 738 C CA . ILE A 1 96 ? 29.281 41.857 47.777 1.00 60.34 95 ILE A CA 1
ATOM 739 C C . ILE A 1 96 ? 30.269 41.656 46.631 1.00 62.50 95 ILE A C 1
ATOM 740 O O . ILE A 1 96 ? 30.735 40.540 46.396 1.00 63.73 95 ILE A O 1
ATOM 745 N N . VAL A 1 97 ? 30.602 42.745 45.941 1.00 63.36 96 VAL A N 1
ATOM 746 C CA . VAL A 1 97 ? 31.443 42.687 44.732 1.00 65.38 96 VAL A CA 1
ATOM 747 C C . VAL A 1 97 ? 32.901 42.327 44.990 1.00 66.12 96 VAL A C 1
ATOM 748 O O . VAL A 1 97 ? 33.550 41.711 44.137 1.00 68.17 96 VAL A O 1
ATOM 752 N N . SER A 1 98 ? 33.441 42.719 46.137 1.00 64.92 97 SER A N 1
ATOM 753 C CA . SER A 1 98 ? 34.816 42.331 46.455 1.00 65.80 97 SER A CA 1
ATOM 754 C C . SER A 1 98 ? 34.875 40.919 47.053 1.00 65.32 97 SER A C 1
ATOM 755 O O . SER A 1 98 ? 35.854 40.212 46.842 1.00 67.48 97 SER A O 1
ATOM 758 N N . HIS A 1 99 ? 33.835 40.499 47.778 1.00 63.34 98 HIS A N 1
ATOM 759 C CA . HIS A 1 99 ? 33.846 39.188 48.468 1.00 62.69 98 HIS A CA 1
ATOM 760 C C . HIS A 1 99 ? 32.536 38.443 48.390 1.00 62.15 98 HIS A C 1
ATOM 761 O O . HIS A 1 99 ? 31.938 38.148 49.425 1.00 61.52 98 HIS A O 1
ATOM 768 N N . PRO A 1 100 ? 32.094 38.093 47.171 1.00 63.41 99 PRO A N 1
ATOM 769 C CA . PRO A 1 100 ? 30.775 37.487 47.019 1.00 63.48 99 PRO A CA 1
ATOM 770 C C . PRO A 1 100 ? 30.595 36.231 47.863 1.00 63.82 99 PRO A C 1
ATOM 771 O O . PRO A 1 100 ? 29.487 35.963 48.325 1.00 63.19 99 PRO A O 1
ATOM 775 N N . PHE A 1 101 ? 31.673 35.475 48.063 1.00 65.03 100 PHE A N 1
ATOM 776 C CA . PHE A 1 101 ? 31.574 34.193 48.761 1.00 66.35 100 PHE A CA 1
ATOM 777 C C . PHE A 1 101 ? 31.458 34.293 50.301 1.00 64.28 100 PHE A C 1
ATOM 778 O O . PHE A 1 101 ? 31.273 33.270 50.966 1.00 65.83 100 PHE A O 1
ATOM 786 N N . TYR A 1 102 ? 31.518 35.504 50.861 1.00 61.29 101 TYR A N 1
ATOM 787 C CA . TYR A 1 102 ? 31.094 35.719 52.258 1.00 59.02 101 TYR A CA 1
ATOM 788 C C . TYR A 1 102 ? 29.582 35.961 52.412 1.00 57.76 101 TYR A C 1
ATOM 789 O O . TYR A 1 102 ? 29.046 35.908 53.536 1.00 56.25 101 TYR A O 1
ATOM 798 N N . TYR A 1 103 ? 28.902 36.262 51.309 1.00 57.51 102 TYR A N 1
ATOM 799 C CA . TYR A 1 103 ? 27.509 36.692 51.385 1.00 56.83 102 TYR A CA 1
ATOM 800 C C . TYR A 1 103 ? 26.502 35.940 50.506 1.00 58.12 102 TYR A C 1
ATOM 801 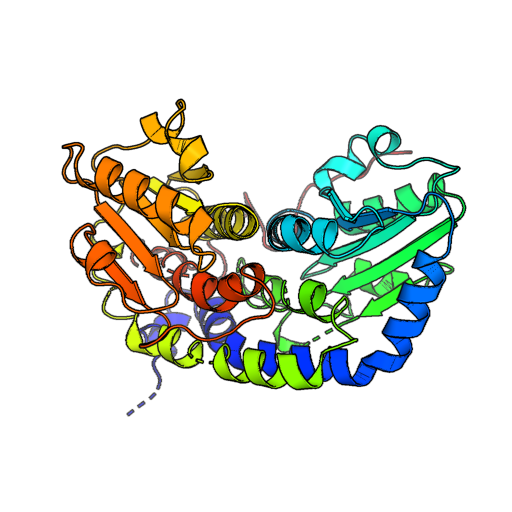O O . TYR A 1 103 ? 25.322 36.236 50.541 1.00 57.73 102 TYR A O 1
ATOM 810 N N . LEU A 1 104 ? 26.956 34.993 49.707 1.00 60.36 103 LEU A N 1
ATOM 811 C CA . LEU A 1 104 ? 26.069 34.265 48.805 1.00 62.16 103 LEU A CA 1
ATOM 812 C C . LEU A 1 104 ? 26.470 32.795 48.788 1.00 64.47 103 LEU A C 1
ATOM 813 O O . LEU A 1 104 ? 27.626 32.482 48.608 1.00 65.25 103 LEU A O 1
ATOM 818 N N . LYS A 1 105 ? 25.487 31.921 48.958 1.00 66.33 104 LYS A N 1
ATOM 819 C CA . LYS A 1 105 ? 25.673 30.488 49.063 1.00 69.41 104 LYS A CA 1
ATOM 820 C C . LYS A 1 105 ? 24.686 29.799 48.134 1.00 72.63 104 LYS A C 1
ATOM 821 O O . LYS A 1 105 ? 23.543 30.269 47.958 1.00 72.04 104 LYS A O 1
ATOM 827 N N . LYS A 1 106 ? 25.132 28.683 47.552 1.00 76.22 105 LYS A N 1
ATOM 828 C CA . LYS A 1 106 ? 24.344 27.934 46.584 1.00 79.83 105 LYS A CA 1
ATOM 829 C C . LYS A 1 106 ? 23.013 27.457 47.176 1.00 81.05 105 LYS A C 1
ATOM 830 O O . LYS A 1 106 ? 21.963 27.635 46.559 1.00 81.34 105 LYS A O 1
ATOM 836 N N . ASP A 1 107 ? 23.063 26.889 48.383 1.00 81.72 106 ASP A N 1
ATOM 837 C CA . ASP A 1 107 ? 21.903 26.202 48.981 1.00 84.01 106 ASP A CA 1
ATOM 838 C C . ASP A 1 107 ? 20.992 27.155 49.785 1.00 81.25 106 ASP A C 1
ATOM 839 O O . ASP A 1 107 ? 20.149 26.699 50.558 1.00 82.30 106 ASP A O 1
ATOM 844 N N . GLU A 1 108 ? 21.156 28.467 49.601 1.00 78.07 107 GLU A N 1
ATOM 845 C CA . GLU A 1 108 ? 20.462 29.463 50.421 1.00 75.26 107 GLU A CA 1
ATOM 846 C C . GLU A 1 108 ? 19.595 30.373 49.554 1.00 74.51 107 GLU A C 1
ATOM 847 O O . GLU A 1 108 ? 20.098 31.291 48.931 1.00 72.67 107 GLU A O 1
ATOM 853 N N . PRO A 1 109 ? 18.281 30.104 49.482 1.00 76.47 108 PRO A N 1
ATOM 854 C CA . PRO A 1 109 ? 17.453 30.972 48.651 1.00 76.01 108 PRO A CA 1
ATOM 855 C C . PRO A 1 109 ? 17.596 32.437 49.051 1.00 72.50 108 PRO A C 1
ATOM 856 O O . PRO A 1 109 ? 17.518 32.771 50.234 1.00 70.89 108 PRO A O 1
ATOM 860 N N . THR A 1 110 ? 17.817 33.310 48.077 1.00 71.63 109 THR A N 1
ATOM 861 C CA . THR A 1 110 ? 18.095 34.710 48.385 1.00 68.63 109 THR A CA 1
ATOM 862 C C . THR A 1 110 ? 17.288 35.690 47.539 1.00 68.62 109 THR A C 1
ATOM 863 O O . THR A 1 110 ? 17.176 35.514 46.323 1.00 70.81 109 THR A O 1
ATOM 867 N N . LEU A 1 111 ? 16.739 36.715 48.199 1.00 66.66 110 LEU A N 1
ATOM 868 C CA . LEU A 1 111 ? 16.078 37.847 47.536 1.00 65.98 110 LEU A CA 1
ATOM 869 C C . LEU A 1 111 ? 17.000 39.035 47.690 1.00 63.70 110 LEU A C 1
ATOM 870 O O . LEU A 1 111 ? 17.288 39.454 48.810 1.00 62.14 110 LEU A O 1
ATOM 875 N N . LEU A 1 112 ? 17.485 39.549 46.565 1.00 63.75 111 LEU A N 1
ATOM 876 C CA . LEU A 1 112 ? 18.309 40.735 46.535 1.00 62.02 111 LEU A CA 1
ATOM 877 C C . LEU A 1 112 ? 17.401 41.918 46.235 1.00 62.09 111 LEU A C 1
ATOM 878 O O . LEU A 1 112 ? 16.764 41.975 45.183 1.00 64.00 111 LEU A O 1
ATOM 883 N N . ILE A 1 113 ? 17.311 42.833 47.192 1.00 60.57 112 ILE A N 1
ATOM 884 C CA . ILE A 1 113 ? 16.648 44.116 46.999 1.00 60.44 112 ILE A CA 1
ATOM 885 C C . ILE A 1 113 ? 17.724 45.146 46.627 1.00 60.56 112 ILE A C 1
ATOM 886 O O . ILE A 1 113 ? 18.463 45.637 47.484 1.00 58.22 112 ILE A O 1
ATOM 891 N N . SER A 1 114 ? 17.826 45.443 45.332 1.00 63.16 113 SER A N 1
ATOM 892 C CA . SER A 1 114 ? 18.846 46.363 44.818 1.00 63.97 113 SER A CA 1
ATOM 893 C C . SER A 1 114 ? 18.299 47.788 44.794 1.00 65.07 113 SER A C 1
ATOM 894 O O . SER A 1 114 ? 17.248 48.049 44.206 1.00 66.34 113 SER A O 1
ATOM 897 N N . CYS A 1 115 ? 19.016 48.701 45.434 1.00 64.90 114 CYS A N 1
ATOM 898 C CA . CYS A 1 115 ? 18.642 50.097 45.427 1.00 66.55 114 CYS A CA 1
ATOM 899 C C . CYS A 1 115 ? 19.646 50.858 44.580 1.00 67.97 114 CYS A C 1
ATOM 900 O O . CYS A 1 115 ? 20.828 50.559 44.610 1.00 67.67 114 CYS A O 1
ATOM 903 N N . ALA A 1 116 ? 19.171 51.824 43.801 1.00 70.16 115 ALA A N 1
ATOM 904 C CA . ALA A 1 116 ? 20.081 52.699 43.059 1.00 71.60 115 ALA A CA 1
ATOM 905 C C . ALA A 1 116 ? 19.330 53.838 42.365 1.00 73.49 115 ALA A C 1
ATOM 906 O O . ALA A 1 116 ? 18.267 53.646 41.809 1.00 74.50 115 ALA A O 1
ATOM 908 N N . ARG A 1 117 ? 19.908 55.030 42.438 1.00 74.42 116 ARG A N 1
ATOM 909 C CA . ARG A 1 117 ? 19.367 56.228 41.799 1.00 76.66 116 ARG A CA 1
ATOM 910 C C . ARG A 1 117 ? 19.508 56.081 40.288 1.00 78.67 116 ARG A C 1
ATOM 911 O O . ARG A 1 117 ? 18.530 55.842 39.600 1.00 80.03 116 ARG A O 1
ATOM 919 N N . SER A 1 118 ? 20.742 56.152 39.795 1.00 79.25 117 SER A N 1
ATOM 920 C CA . SER A 1 118 ? 21.018 56.070 38.361 1.00 81.07 117 SER A CA 1
ATOM 921 C C . SER A 1 118 ? 20.856 54.654 37.829 1.00 79.69 117 SER A C 1
ATOM 922 O O . SER A 1 118 ? 20.525 54.457 36.672 1.00 82.03 117 SER A O 1
ATOM 925 N N . GLY A 1 119 ? 21.123 53.669 38.676 1.00 76.23 118 GLY A N 1
ATOM 926 C CA . GLY A 1 119 ? 21.288 52.301 38.225 1.00 75.38 118 GLY A CA 1
ATOM 927 C C . GLY A 1 119 ? 22.508 52.140 37.328 1.00 77.11 118 GLY A C 1
ATOM 928 O O . GLY A 1 119 ? 22.627 51.136 36.637 1.00 77.85 118 GLY A O 1
ATOM 929 N N . ASN A 1 120 ? 23.419 53.114 37.339 1.00 77.97 119 ASN A N 1
ATOM 930 C CA . ASN A 1 120 ? 24.568 53.101 36.435 1.00 80.31 119 ASN A CA 1
ATOM 931 C C . ASN A 1 120 ? 25.878 52.862 37.189 1.00 79.23 119 ASN A C 1
ATOM 932 O O . ASN A 1 120 ? 26.962 52.982 36.627 1.00 80.99 119 ASN A O 1
ATOM 937 N N . SER A 1 121 ? 25.779 52.514 38.467 1.00 76.52 120 SER A N 1
ATOM 938 C CA . SER A 1 121 ? 26.956 52.109 39.216 1.00 75.40 120 SER A CA 1
ATOM 939 C C . SER A 1 121 ? 27.296 50.668 38.834 1.00 75.10 120 SER A C 1
ATOM 940 O O . SER A 1 121 ? 26.460 49.775 39.007 1.00 73.22 120 SER A O 1
ATOM 943 N N . PRO A 1 122 ? 28.524 50.434 38.317 1.00 76.79 121 PRO A N 1
ATOM 944 C CA . PRO A 1 122 ? 28.957 49.082 37.920 1.00 77.33 121 PRO A CA 1
ATOM 945 C C . PRO A 1 122 ? 28.766 48.023 39.014 1.00 74.61 121 PRO A C 1
ATOM 946 O O . PRO A 1 122 ? 28.350 46.903 38.710 1.00 75.00 121 PRO A O 1
ATOM 950 N N . GLU A 1 123 ? 29.049 48.385 40.266 1.00 72.40 122 GLU A N 1
ATOM 951 C CA . GLU A 1 123 ? 28.800 47.492 41.401 1.00 70.11 122 GLU A CA 1
ATOM 952 C C . GLU A 1 123 ? 27.336 47.034 41.490 1.00 69.16 122 GLU A C 1
ATOM 953 O O . GLU A 1 123 ? 27.066 45.887 41.861 1.00 68.04 122 GLU A O 1
ATOM 959 N N . SER A 1 124 ? 26.404 47.924 41.151 1.00 69.98 123 SER A N 1
ATOM 960 C CA . SER A 1 124 ? 24.970 47.585 41.171 1.00 69.41 123 SER A CA 1
ATOM 961 C C . SER A 1 124 ? 24.670 46.434 40.228 1.00 70.92 123 SER A C 1
ATOM 962 O O . SER A 1 124 ? 23.946 45.519 40.584 1.00 70.49 123 SER A O 1
ATOM 965 N N . THR A 1 125 ? 25.257 46.469 39.040 1.00 73.54 124 THR A N 1
ATOM 966 C CA . THR A 1 125 ? 25.068 45.416 38.041 1.00 75.52 124 THR A CA 1
ATOM 967 C C . THR A 1 125 ? 25.849 44.135 38.376 1.00 74.89 124 THR A C 1
ATOM 968 O O . THR A 1 125 ? 25.318 43.027 38.263 1.00 75.84 124 THR A O 1
ATOM 972 N N . ALA A 1 126 ? 27.100 44.292 38.784 1.00 73.93 125 ALA A N 1
ATOM 973 C CA . ALA A 1 126 ? 27.956 43.150 39.129 1.00 73.74 125 ALA A CA 1
ATOM 974 C C . ALA A 1 126 ? 27.468 42.371 40.368 1.00 71.07 125 ALA A C 1
ATOM 975 O O . ALA A 1 126 ? 27.675 41.160 40.461 1.00 71.69 125 ALA A O 1
ATOM 977 N N . ALA A 1 127 ? 26.824 43.057 41.310 1.00 68.24 126 ALA A N 1
ATOM 978 C CA . ALA A 1 127 ? 26.235 42.385 42.466 1.00 65.82 126 ALA A CA 1
ATOM 979 C C . ALA A 1 127 ? 25.131 41.435 42.029 1.00 66.38 126 ALA A C 1
ATOM 980 O O . ALA A 1 127 ? 25.120 40.283 42.442 1.00 66.64 126 ALA A O 1
ATOM 982 N N . VAL A 1 128 ? 24.209 41.924 41.193 1.00 66.87 127 VAL A N 1
ATOM 983 C CA . VAL A 1 128 ? 23.125 41.099 40.641 1.00 67.44 127 VAL A CA 1
ATOM 984 C C . VAL A 1 128 ? 23.676 39.907 39.867 1.00 69.77 127 VAL A C 1
ATOM 985 O O . VAL A 1 128 ? 23.199 38.787 40.037 1.00 70.24 127 VAL A O 1
ATOM 989 N N . THR A 1 129 ? 24.651 40.174 39.004 1.00 70.89 128 THR A N 1
ATOM 990 C CA . THR A 1 129 ? 25.288 39.143 38.162 1.00 74.22 128 THR A CA 1
ATOM 991 C C . THR A 1 129 ? 26.181 38.138 38.922 1.00 73.48 128 THR A C 1
ATOM 992 O O . THR A 1 129 ? 26.451 37.052 38.407 1.00 76.11 128 THR A O 1
ATOM 996 N N . LEU A 1 130 ? 26.640 38.491 40.120 1.00 70.65 129 LEU A N 1
ATOM 997 C CA . LEU A 1 130 ? 27.355 37.529 40.986 1.00 70.17 129 LEU A CA 1
ATOM 998 C C . LEU A 1 130 ? 26.336 36.616 41.672 1.00 70.15 129 LEU A C 1
ATOM 999 O O . LEU A 1 130 ? 26.550 35.414 41.834 1.00 71.17 129 LEU A O 1
ATOM 1004 N N . ALA A 1 131 ? 25.232 37.209 42.097 1.00 69.02 130 ALA A N 1
ATOM 1005 C CA . ALA A 1 131 ? 24.179 36.453 42.751 1.00 69.73 130 ALA A CA 1
ATOM 1006 C C . ALA A 1 131 ? 23.689 35.337 41.815 1.00 73.56 130 ALA A C 1
ATOM 1007 O O . ALA A 1 131 ? 23.594 34.167 42.221 1.00 74.88 130 ALA A O 1
ATOM 1009 N N . GLU A 1 132 ? 23.421 35.699 40.557 1.00 75.82 131 GLU A N 1
ATOM 1010 C CA . GLU A 1 132 ? 22.992 34.733 39.543 1.00 79.40 131 GLU A CA 1
ATOM 1011 C C . GLU A 1 132 ? 24.005 33.613 39.377 1.00 81.84 131 GLU A C 1
ATOM 1012 O O . GLU A 1 132 ? 23.604 32.451 39.272 1.00 85.06 131 GLU A O 1
ATOM 1018 N N . LYS A 1 133 ? 25.301 33.950 39.357 1.00 80.73 132 LYS A N 1
ATOM 1019 C CA . LYS A 1 133 ? 26.361 32.939 39.202 1.00 82.57 132 LYS A CA 1
ATOM 1020 C C . LYS A 1 133 ? 26.388 31.889 40.325 1.00 81.98 132 LYS A C 1
ATOM 1021 O O . LYS A 1 133 ? 26.633 30.706 40.057 1.00 85.30 132 LYS A O 1
ATOM 1024 N N . ILE A 1 134 ? 26.121 32.330 41.557 1.00 78.21 133 ILE A N 1
ATOM 1025 C CA . ILE A 1 134 ? 26.392 31.561 42.785 1.00 77.18 133 ILE A CA 1
ATOM 1026 C C . ILE A 1 134 ? 25.158 30.906 43.453 1.00 77.39 133 ILE A C 1
ATOM 1027 O O . ILE A 1 134 ? 25.273 29.836 44.045 1.00 78.65 133 ILE A O 1
ATOM 1032 N N . VAL A 1 135 ? 23.994 31.547 43.376 1.00 76.40 134 VAL A N 1
ATOM 1033 C CA . VAL A 1 135 ? 22.804 31.089 44.106 1.00 76.65 134 VAL A CA 1
ATOM 1034 C C . VAL A 1 135 ? 21.852 30.355 43.167 1.00 80.28 134 VAL A C 1
ATOM 1035 O O . VAL A 1 135 ? 21.621 30.812 42.046 1.00 81.53 134 VAL A O 1
ATOM 1039 N N . ASP A 1 136 ? 21.317 29.214 43.607 1.00 82.62 135 ASP A N 1
ATOM 1040 C CA . ASP A 1 136 ? 20.292 28.507 42.837 1.00 86.15 135 ASP A CA 1
ATOM 1041 C C . ASP A 1 136 ? 19.007 29.351 42.827 1.00 84.74 135 ASP A C 1
ATOM 1042 O O . ASP A 1 136 ? 18.609 29.890 41.792 1.00 85.67 135 ASP A O 1
ATOM 1047 N N . ASP A 1 137 ? 18.367 29.480 43.984 1.00 82.58 136 ASP A N 1
ATOM 1048 C CA . ASP A 1 137 ? 17.091 30.172 44.041 1.00 81.47 136 ASP A CA 1
ATOM 1049 C C . ASP A 1 137 ? 17.351 31.649 44.363 1.00 76.98 136 ASP A C 1
ATOM 1050 O O . ASP A 1 137 ? 17.318 32.070 45.524 1.00 73.95 136 ASP A O 1
ATOM 1055 N N . ILE A 1 138 ? 17.637 32.417 43.314 1.00 76.53 137 ILE A N 1
ATOM 1056 C CA . ILE A 1 138 ? 17.870 33.853 43.430 1.00 73.74 137 ILE A CA 1
ATOM 1057 C C . ILE A 1 138 ? 16.715 34.684 42.832 1.00 74.60 137 ILE A C 1
ATOM 1058 O O . ILE A 1 138 ? 16.232 34.411 41.737 1.00 77.92 137 ILE A O 1
ATOM 1063 N N . SER A 1 139 ? 16.266 35.693 43.569 1.00 72.44 138 SER A N 1
ATOM 1064 C CA . SER A 1 139 ? 15.219 36.595 43.075 1.00 72.98 138 SER A CA 1
ATOM 1065 C C . SER A 1 139 ? 15.663 38.048 43.243 1.00 70.16 138 SER A C 1
ATOM 1066 O O . SER A 1 139 ? 16.484 38.332 44.087 1.00 68.19 138 SER A O 1
ATOM 1069 N N . HIS A 1 140 ? 15.151 38.951 42.413 1.00 71.18 139 HIS A N 1
ATOM 1070 C CA . HIS A 1 140 ? 15.547 40.368 42.442 1.00 69.58 139 HIS A CA 1
ATOM 1071 C C . HIS A 1 140 ? 14.378 41.337 42.590 1.00 70.27 139 HIS A C 1
ATOM 1072 O O . HIS A 1 140 ? 13.484 41.330 41.755 1.00 72.58 139 HIS A O 1
ATOM 1079 N N . LEU A 1 141 ? 14.387 42.172 43.626 1.00 68.93 140 LEU A N 1
ATOM 1080 C CA . LEU A 1 141 ? 13.508 43.346 43.663 1.00 69.58 140 LEU A CA 1
ATOM 1081 C C . LEU A 1 141 ? 14.407 44.540 43.364 1.00 70.03 140 LEU A C 1
ATOM 1082 O O . LEU A 1 141 ? 15.316 44.862 44.139 1.00 68.17 140 LEU A O 1
ATOM 1087 N N . ILE A 1 142 ? 14.176 45.169 42.214 1.00 70.29 141 ILE A N 1
ATOM 1088 C CA . ILE A 1 142 ? 14.979 46.306 41.791 1.00 70.36 141 ILE A CA 1
ATOM 1089 C C . ILE A 1 142 ? 14.196 47.574 42.099 1.00 70.11 141 ILE A C 1
ATOM 1090 O O . ILE A 1 142 ? 13.148 47.825 41.494 1.00 71.78 141 ILE A O 1
ATOM 1095 N N . ILE A 1 143 ? 14.715 48.349 43.054 1.00 67.74 142 ILE A N 1
ATOM 1096 C CA . ILE A 1 143 ? 14.159 49.641 43.415 1.00 67.79 142 ILE A CA 1
ATOM 1097 C C . ILE A 1 143 ? 15.116 50.680 42.872 1.00 68.52 142 ILE A C 1
ATOM 1098 O O . ILE A 1 143 ? 16.212 50.879 43.408 1.00 67.07 142 ILE A O 1
ATOM 1103 N N . THR A 1 144 ? 14.723 51.309 41.774 1.00 71.23 143 THR A N 1
ATOM 1104 C CA . THR A 1 144 ? 15.568 52.296 41.132 1.00 72.29 143 THR A CA 1
ATOM 1105 C C . THR A 1 144 ? 14.730 53.482 40.652 1.00 74.60 143 TH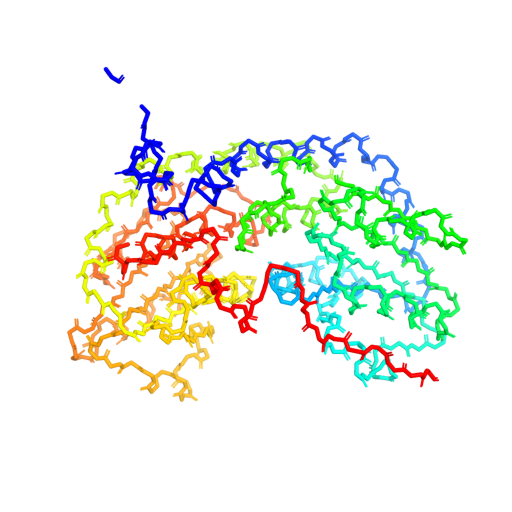R A C 1
ATOM 1106 O O . THR A 1 144 ? 13.532 53.348 40.422 1.00 75.62 143 THR A O 1
ATOM 1110 N N . CYS A 1 145 ? 15.381 54.635 40.519 1.00 75.44 144 CYS A N 1
ATOM 1111 C CA . CYS A 1 145 ? 14.740 55.859 40.058 1.00 77.98 144 CYS A CA 1
ATOM 1112 C C . CYS A 1 145 ? 14.896 56.092 38.551 1.00 81.72 144 CYS A C 1
ATOM 1113 O O . CYS A 1 145 ? 14.258 56.991 37.998 1.00 84.14 144 CYS A O 1
ATOM 1116 N N . ASN A 1 146 ? 15.729 55.277 37.902 1.00 82.60 145 ASN A N 1
ATOM 1117 C CA . ASN A 1 146 ? 16.151 55.483 36.516 1.00 86.26 145 ASN A CA 1
ATOM 1118 C C . ASN A 1 146 ? 15.750 54.293 35.634 1.00 88.39 145 ASN A C 1
ATOM 1119 O O . ASN A 1 146 ? 16.450 53.283 35.582 1.00 87.82 145 ASN A O 1
ATOM 1124 N N . SER A 1 147 ? 14.628 54.423 34.928 1.00 91.43 146 SER A N 1
ATOM 1125 C CA . SER A 1 147 ? 14.137 53.349 34.052 1.00 94.03 146 SER A CA 1
ATOM 1126 C C . SER A 1 147 ? 15.081 53.049 32.877 1.00 97.09 146 SER A C 1
ATOM 1127 O O . SER A 1 147 ? 15.000 51.979 32.268 1.00 98.78 146 SER A O 1
ATOM 1130 N N . GLU A 1 148 ? 15.960 53.998 32.562 1.00 98.15 147 GLU A N 1
ATOM 1131 C CA . GLU A 1 148 ? 16.996 53.807 31.550 1.00 101.32 147 GLU A CA 1
ATOM 1132 C C . GLU A 1 148 ? 18.305 53.394 32.203 1.00 98.53 147 GLU A C 1
ATOM 1133 O O . GLU A 1 148 ? 19.316 53.201 31.518 1.00 100.86 147 GLU A O 1
ATOM 1139 N N . GLY A 1 149 ? 18.283 53.274 33.529 1.00 93.53 148 GLY A N 1
ATOM 1140 C CA . GLY A 1 149 ? 19.418 52.788 34.269 1.00 90.82 148 GLY A CA 1
ATOM 1141 C C . GLY A 1 149 ? 19.811 51.390 33.838 1.00 91.44 148 GLY A C 1
ATOM 1142 O O . GLY A 1 149 ? 18.965 50.589 33.443 1.00 92.45 148 GLY A O 1
ATOM 1143 N N . LYS A 1 150 ? 21.105 51.109 33.919 1.00 90.92 149 LYS A N 1
ATOM 1144 C CA . LYS A 1 150 ? 21.638 49.797 33.589 1.00 91.76 149 LYS A CA 1
ATOM 1145 C C . LYS A 1 150 ? 20.972 48.738 34.477 1.00 88.41 149 LYS A C 1
ATOM 1146 O O . LYS A 1 150 ? 20.574 47.675 34.006 1.00 89.56 149 LYS A O 1
ATOM 1152 N N . LEU A 1 151 ? 20.846 49.043 35.766 1.00 84.53 150 LEU A N 1
ATOM 1153 C CA . LEU A 1 151 ? 20.199 48.133 36.704 1.00 81.89 150 LEU A CA 1
ATOM 1154 C C . LEU A 1 151 ? 18.760 47.845 36.287 1.00 83.48 150 LEU A C 1
ATOM 1155 O O . LEU A 1 151 ? 18.369 46.684 36.211 1.00 84.22 150 LEU A O 1
ATOM 1160 N N . ALA A 1 152 ? 17.982 48.891 36.012 1.00 84.47 151 ALA A N 1
ATOM 1161 C 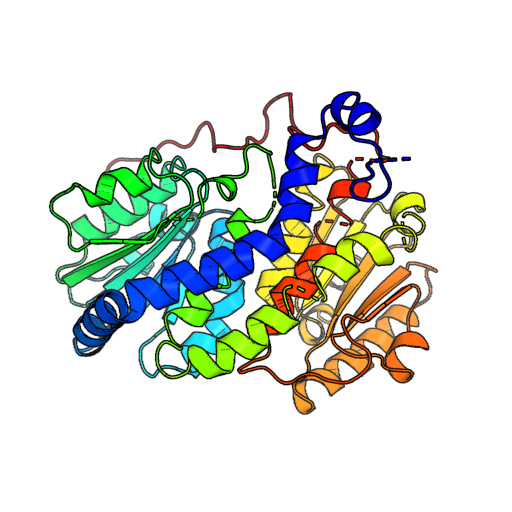CA . ALA A 1 152 ? 16.596 48.712 35.554 1.00 86.81 151 ALA A CA 1
ATOM 1162 C C . ALA A 1 152 ? 16.507 47.756 34.360 1.00 90.75 151 ALA A C 1
ATOM 1163 O O . ALA A 1 152 ? 15.659 46.866 34.345 1.00 91.61 151 ALA A O 1
ATOM 1165 N N . LEU A 1 153 ? 17.403 47.915 33.385 1.00 93.71 152 LEU A N 1
ATOM 1166 C CA . LEU A 1 153 ? 17.376 47.098 32.158 1.00 98.50 152 LEU A CA 1
ATOM 1167 C C . LEU A 1 153 ? 17.437 45.585 32.401 1.00 98.31 152 LEU A C 1
ATOM 1168 O O . LEU A 1 153 ? 16.949 44.810 31.577 1.00 102.00 152 LEU A O 1
ATOM 1173 N N . HIS A 1 154 ? 18.036 45.175 33.520 1.00 94.64 153 HIS A N 1
ATOM 1174 C CA . HIS A 1 154 ? 18.095 43.760 33.920 1.00 94.24 153 HIS A CA 1
ATOM 1175 C C . HIS A 1 154 ? 16.714 43.164 34.247 1.00 94.39 153 HIS A C 1
ATOM 1176 O O . HIS A 1 154 ? 16.564 41.938 34.325 1.00 95.38 153 HIS A O 1
ATOM 1183 N N . ALA A 1 155 ? 15.711 44.021 34.430 1.00 93.60 154 ALA A N 1
ATOM 1184 C CA . ALA A 1 155 ? 14.318 43.567 34.474 1.00 95.37 154 ALA A CA 1
ATOM 1185 C C . ALA A 1 155 ? 13.920 42.800 33.206 1.00 100.57 154 ALA A C 1
ATOM 1186 O O . ALA A 1 155 ? 13.018 41.958 33.247 1.00 102.16 154 ALA A O 1
ATOM 1188 N N . LYS A 1 156 ? 14.597 43.097 32.093 1.00 103.68 155 LYS A N 1
ATOM 1189 C CA . LYS A 1 156 ? 14.297 42.490 30.796 1.00 109.31 155 LYS A CA 1
ATOM 1190 C C . LYS A 1 156 ? 15.107 41.215 30.530 1.00 110.76 155 LYS A C 1
ATOM 1191 O O . LYS A 1 156 ? 14.973 40.613 29.468 1.00 115.42 155 LYS A O 1
ATOM 1197 N N . ARG A 1 157 ? 15.926 40.793 31.495 1.00 106.81 156 ARG A N 1
ATOM 1198 C CA . ARG A 1 157 ? 16.792 39.612 31.328 1.00 108.11 156 ARG A CA 1
ATOM 1199 C C . ARG A 1 157 ? 16.035 38.357 31.766 1.00 108.27 156 ARG A C 1
ATOM 1200 O O . ARG A 1 157 ? 14.942 38.463 32.318 1.00 106.55 156 ARG A O 1
ATOM 1208 N N . ASN A 1 158 ? 16.609 37.172 31.542 1.00 110.00 157 ASN A N 1
ATOM 1209 C CA . ASN A 1 158 ? 15.974 35.941 32.025 1.00 110.51 157 ASN A CA 1
ATOM 1210 C C . ASN A 1 158 ? 16.278 35.683 33.497 1.00 105.49 157 ASN A C 1
ATOM 1211 O O . ASN A 1 158 ? 16.912 34.682 33.842 1.00 105.34 157 ASN A O 1
ATOM 1216 N N . TYR A 1 159 ? 15.804 36.591 34.349 1.00 101.61 158 TYR A N 1
ATOM 1217 C CA . TYR A 1 159 ? 15.948 36.486 35.803 1.00 96.93 158 TYR A CA 1
ATOM 1218 C C . TYR A 1 159 ? 14.586 36.528 36.486 1.00 96.05 158 TYR A C 1
ATOM 1219 O O . TYR A 1 159 ? 13.590 36.956 35.900 1.00 98.87 158 TYR A O 1
ATOM 1228 N N . ASN A 1 160 ? 14.554 36.098 37.739 1.00 92.63 159 ASN A N 1
ATOM 1229 C CA . ASN A 1 160 ? 13.390 36.305 38.583 1.00 91.08 159 ASN A CA 1
ATOM 1230 C C . ASN A 1 160 ? 13.459 37.728 39.084 1.00 87.33 159 ASN A C 1
ATOM 1231 O O . ASN A 1 160 ? 14.212 38.002 40.000 1.00 83.68 159 ASN A O 1
ATOM 1236 N N . SER A 1 161 ? 12.698 38.637 38.475 1.00 88.73 160 SER A N 1
ATOM 1237 C CA . SER A 1 161 ? 12.839 40.063 38.771 1.00 85.96 160 SER A CA 1
ATOM 1238 C C . SER A 1 161 ? 11.526 40.833 38.855 1.00 86.46 160 SER A C 1
ATOM 1239 O O . SER A 1 161 ? 10.586 40.575 38.092 1.00 90.96 160 SER A O 1
ATOM 1242 N N . PHE A 1 162 ? 11.493 41.785 39.788 1.00 82.89 161 PHE A N 1
ATOM 1243 C CA . PHE A 1 162 ? 10.430 42.778 39.915 1.00 82.97 161 PHE A CA 1
ATOM 1244 C C . PHE A 1 162 ? 11.031 44.181 39.851 1.00 80.82 161 PHE A C 1
ATOM 1245 O O . PHE A 1 162 ? 11.836 44.565 40.708 1.00 77.76 161 PHE A O 1
ATOM 1253 N N . LEU A 1 163 ? 10.632 44.944 38.839 1.00 82.86 162 LEU A N 1
ATOM 1254 C CA . LEU A 1 163 ? 11.120 46.300 38.664 1.00 81.59 162 LEU A CA 1
ATOM 1255 C C . LEU A 1 163 ? 10.128 47.246 39.323 1.00 80.47 162 LEU A C 1
ATOM 1256 O O . LEU A 1 163 ? 9.013 47.446 38.827 1.00 83.21 162 LEU A O 1
ATOM 1261 N N . LEU A 1 164 ? 10.533 47.782 40.465 1.00 76.62 163 LEU A N 1
ATOM 1262 C CA . LEU A 1 164 ? 9.759 48.746 41.221 1.00 75.49 163 LEU A CA 1
ATOM 1263 C C . LEU A 1 164 ? 10.406 50.098 40.992 1.00 75.16 163 LEU A C 1
ATOM 1264 O O . LEU A 1 164 ? 11.386 50.438 41.648 1.00 72.78 163 LEU A O 1
ATOM 1269 N N . LEU A 1 165 ? 9.873 50.861 40.050 1.00 78.01 164 LEU A N 1
ATOM 1270 C CA . LEU A 1 165 ? 10.430 52.169 39.713 1.00 78.72 164 LEU A CA 1
ATOM 1271 C C . LEU A 1 165 ? 9.944 53.250 40.674 1.00 77.67 164 LEU A C 1
ATOM 1272 O O . LEU A 1 165 ? 8.759 53.338 40.950 1.00 78.53 164 LEU A O 1
ATOM 1285 N N . PRO A 1 167 ? 9.483 57.456 41.490 1.00 81.58 166 PRO A N 1
ATOM 1286 C CA . PRO A 1 167 ? 8.986 58.430 40.511 1.00 85.07 166 PRO A CA 1
ATOM 1287 C C . PRO A 1 167 ? 10.106 59.002 39.627 1.00 86.81 166 PRO A C 1
ATOM 1288 O O . PRO A 1 167 ? 11.277 59.033 40.045 1.00 85.39 166 PRO A O 1
ATOM 1292 N N . GLU A 1 168 ? 9.737 59.453 38.428 1.00 90.35 167 GLU A N 1
ATOM 1293 C CA . GLU A 1 168 ? 10.691 59.936 37.422 1.00 92.66 167 GLU A CA 1
ATOM 1294 C C . GLU A 1 168 ? 11.506 61.124 37.937 1.00 92.26 167 GLU A C 1
ATOM 1295 O O . GLU A 1 168 ? 12.725 61.202 37.718 1.00 92.06 167 GLU A O 1
ATOM 1297 N N . GLU A 1 169 ? 10.821 62.030 38.638 1.00 92.35 168 GLU A N 1
ATOM 1298 C CA . GLU A 1 169 ? 11.444 63.230 39.203 1.00 92.50 168 GLU A CA 1
ATOM 1299 C C . GLU A 1 169 ? 12.422 62.872 40.334 1.00 89.05 168 GLU A C 1
ATOM 1300 O O . GLU A 1 169 ? 13.204 63.723 40.766 1.00 89.07 168 GLU A O 1
ATOM 1306 N N . SER A 1 170 ? 12.368 61.625 40.808 1.00 86.24 169 SER A N 1
ATOM 1307 C CA . SER A 1 170 ? 13.264 61.153 41.869 1.00 83.53 169 SER A CA 1
ATOM 1308 C C . SER A 1 170 ? 14.649 60.698 41.378 1.00 82.89 169 SER A C 1
ATOM 1309 O O . SER A 1 170 ? 15.502 60.375 42.193 1.00 80.65 169 SER A O 1
ATOM 1312 N N . ASN A 1 171 ? 14.869 60.667 40.063 1.00 85.39 170 ASN A N 1
ATOM 1313 C CA . ASN A 1 171 ? 16.213 60.465 39.513 1.00 85.68 170 ASN A CA 1
ATOM 1314 C C . ASN A 1 171 ? 16.980 61.782 39.611 1.00 87.49 170 ASN A C 1
ATOM 1315 O O . ASN A 1 171 ? 17.239 62.453 38.615 1.00 90.81 170 ASN A O 1
ATOM 1320 N N . ASP A 1 172 ? 17.336 62.141 40.837 1.00 85.56 171 ASP A N 1
ATOM 1321 C CA . ASP A 1 172 ? 18.017 63.405 41.125 1.00 87.38 171 ASP A CA 1
ATOM 1322 C C . ASP A 1 172 ? 19.173 63.669 40.151 1.00 90.15 171 ASP A C 1
ATOM 1323 O O . ASP A 1 172 ? 20.154 62.932 40.127 1.00 88.59 171 ASP A O 1
ATOM 1328 N N . LYS A 1 173 ? 19.038 64.716 39.338 1.00 94.20 172 LYS A N 1
ATOM 1329 C CA . LYS A 1 173 ? 20.091 65.083 38.384 1.00 97.58 172 LYS A CA 1
ATOM 1330 C C . LYS A 1 173 ? 21.259 65.784 39.097 1.00 97.65 172 LYS A C 1
ATOM 1331 O O . LYS A 1 173 ? 22.359 65.890 38.548 1.00 99.48 172 LYS A O 1
ATOM 1337 N N . GLY A 1 174 ? 21.012 66.252 40.319 1.00 95.76 173 GLY A N 1
ATOM 1338 C CA . GLY A 1 174 ? 22.058 66.812 41.173 1.00 95.88 173 GLY A CA 1
ATOM 1339 C C . GLY A 1 174 ? 23.008 65.773 41.744 1.00 92.80 173 GLY A C 1
ATOM 1340 O O . GLY A 1 174 ? 22.696 64.582 41.810 1.00 90.05 173 GLY A O 1
ATOM 1341 N N . PHE A 1 175 ? 24.180 66.229 42.165 1.00 93.77 174 PHE A N 1
ATOM 1342 C CA . PHE A 1 175 ? 25.217 65.328 42.634 1.00 91.75 174 PHE A CA 1
ATOM 1343 C C . PHE A 1 175 ? 24.650 64.461 43.763 1.00 87.01 174 PHE A C 1
ATOM 1344 O O . PHE A 1 175 ? 24.626 63.237 43.680 1.00 84.35 174 PHE A O 1
ATOM 1352 N N . ALA A 1 176 ? 24.138 65.125 44.789 1.00 86.25 175 ALA A N 1
ATOM 1353 C CA . ALA A 1 176 ? 23.662 64.465 45.988 1.00 82.32 175 ALA A CA 1
ATOM 1354 C C . ALA A 1 176 ? 22.288 63.818 45.776 1.00 80.30 175 ALA A C 1
ATOM 1355 O O . ALA A 1 176 ? 21.367 64.449 45.245 1.00 82.03 175 ALA A O 1
ATOM 1365 N N . THR A 1 178 ? 18.880 62.987 47.059 1.00 73.52 177 THR A N 1
ATOM 1366 C CA . THR A 1 178 ? 17.956 63.516 48.028 1.00 73.22 177 THR A CA 1
ATOM 1367 C C . THR A 1 178 ? 16.684 62.660 48.009 1.00 71.50 177 THR A C 1
ATOM 1368 O O . THR A 1 178 ? 16.566 61.698 48.769 1.00 68.88 177 THR A O 1
ATOM 1372 N N . GLY A 1 179 ? 15.750 62.988 47.131 1.00 72.88 178 GLY A N 1
ATOM 1373 C CA . GLY A 1 179 ? 14.546 62.182 46.949 1.00 72.10 178 GLY A CA 1
ATOM 1374 C C . GLY A 1 179 ? 14.771 60.777 46.400 1.00 70.51 178 GLY A C 1
ATOM 1375 O O . GLY A 1 179 ? 13.898 59.919 46.503 1.00 69.48 178 GLY A O 1
ATOM 1376 N N . SER A 1 180 ? 15.923 60.538 45.788 1.00 70.75 179 SER A N 1
ATOM 1377 C CA . SER A 1 180 ? 16.315 59.184 45.447 1.00 69.64 179 SER A CA 1
ATOM 1378 C C . SER A 1 180 ? 16.464 58.376 46.741 1.00 66.78 179 SER A C 1
ATOM 1379 O O . SER A 1 180 ? 15.835 57.344 46.897 1.00 65.91 179 SER A O 1
ATOM 1382 N N . PHE A 1 181 ? 17.270 58.870 47.673 1.00 66.54 180 PHE A N 1
ATOM 1383 C CA . PHE A 1 181 ? 17.429 58.231 48.982 1.00 64.25 180 PHE A CA 1
ATOM 1384 C C . PHE A 1 181 ? 16.095 58.033 49.726 1.00 64.01 180 PHE A C 1
ATOM 1385 O O . PHE A 1 181 ? 15.733 56.900 50.069 1.00 62.60 180 PHE A O 1
ATOM 1393 N N . SER A 1 182 ? 15.360 59.125 49.952 1.00 65.43 181 SER A N 1
ATOM 1394 C CA . SER A 1 182 ? 14.172 59.089 50.821 1.00 64.96 181 SER A CA 1
ATOM 1395 C C . SER A 1 182 ? 12.987 58.253 50.290 1.00 64.93 181 SER A C 1
ATOM 1396 O O . SER A 1 182 ? 12.326 57.553 51.075 1.00 64.03 181 SER A O 1
ATOM 1399 N N . THR A 1 183 ? 12.725 58.306 48.980 1.00 65.93 182 THR A N 1
ATOM 1400 C CA . THR A 1 183 ? 11.700 57.453 48.374 1.00 65.83 182 THR A CA 1
ATOM 1401 C C . THR A 1 183 ? 12.053 55.969 48.494 1.00 63.90 182 THR A C 1
ATOM 1402 O O . THR A 1 183 ? 11.183 55.124 48.702 1.00 63.94 182 THR A O 1
ATOM 1414 N N . LEU A 1 185 ? 14.000 54.718 50.895 1.00 58.42 184 LEU A N 1
ATOM 1415 C CA . LEU A 1 185 ? 13.830 54.446 52.326 1.00 57.21 184 LEU A CA 1
ATOM 1416 C C . LEU A 1 185 ? 12.370 54.096 52.585 1.00 58.50 184 LEU A C 1
ATOM 1417 O O . LEU A 1 185 ? 12.079 53.022 53.107 1.00 57.72 184 LEU A O 1
ATOM 1422 N N . LEU A 1 186 ? 11.465 54.995 52.192 1.00 60.55 185 LEU A N 1
ATOM 1423 C CA . LEU A 1 186 ? 10.029 54.817 52.429 1.00 62.04 185 LEU A CA 1
ATOM 1424 C C . LEU A 1 186 ? 9.508 53.542 51.778 1.00 62.85 185 LEU A C 1
ATOM 1425 O O . LEU A 1 186 ? 8.628 52.864 52.324 1.00 63.87 185 LEU A O 1
ATOM 1430 N N . SER A 1 187 ? 10.043 53.227 50.603 1.00 62.96 186 SER A N 1
ATOM 1431 C CA . SER A 1 187 ? 9.600 52.072 49.846 1.00 63.94 186 SER A CA 1
ATOM 1432 C C . SER A 1 187 ? 9.932 50.754 50.531 1.00 62.55 186 SER A C 1
ATOM 1433 O O . SER A 1 187 ? 9.125 49.824 50.524 1.00 62.82 186 SER A O 1
ATOM 1436 N N . CYS A 1 188 ? 11.128 50.668 51.104 1.00 61.18 187 CYS A N 1
ATOM 1437 C CA . CYS A 1 188 ? 11.520 49.482 51.863 1.00 60.40 187 CYS A CA 1
ATOM 1438 C C . CYS A 1 188 ? 10.619 49.292 53.103 1.00 60.70 187 CYS A C 1
ATOM 1439 O O . CYS A 1 188 ? 10.305 48.158 53.482 1.00 61.47 187 CYS A O 1
ATOM 1442 N N . LEU A 1 189 ? 10.186 50.400 53.707 1.00 60.60 188 LEU A N 1
ATOM 1443 C CA . LEU A 1 189 ? 9.292 50.364 54.881 1.00 60.99 188 LEU A CA 1
ATOM 1444 C C . LEU A 1 189 ? 7.849 50.005 54.554 1.00 63.02 188 LEU A C 1
ATOM 1445 O O . LEU A 1 189 ? 7.173 49.374 55.371 1.00 63.74 188 LEU A O 1
ATOM 1450 N N . LEU A 1 190 ? 7.359 50.453 53.399 1.00 64.23 189 LEU A N 1
ATOM 1451 C CA . LEU A 1 190 ? 5.984 50.174 53.014 1.00 66.71 189 LEU A CA 1
ATOM 1452 C C . LEU A 1 190 ? 5.860 48.727 52.501 1.00 67.61 189 LEU A C 1
ATOM 1453 O O . LEU A 1 190 ? 4.883 48.053 52.822 1.00 69.44 189 LEU A O 1
ATOM 1458 N N . ILE A 1 191 ? 6.851 48.234 51.751 1.00 67.03 190 ILE A N 1
ATOM 1459 C CA . ILE A 1 191 ? 6.742 46.890 51.126 1.00 68.81 190 ILE A CA 1
ATOM 1460 C C . ILE A 1 191 ? 6.641 45.710 52.115 1.00 69.02 190 ILE A C 1
ATOM 1461 O O . ILE A 1 191 ? 6.224 44.625 51.712 1.00 71.03 190 ILE A O 1
ATOM 1466 N N . PHE A 1 192 ? 7.009 45.911 53.385 1.00 67.83 191 PHE A N 1
ATOM 1467 C CA . PHE A 1 192 ? 6.741 44.904 54.429 1.00 68.36 191 PHE A CA 1
ATOM 1468 C C . PHE A 1 192 ? 5.587 45.310 55.363 1.00 70.66 191 PHE A C 1
ATOM 1469 O O . PHE A 1 192 ? 5.433 44.744 56.451 1.00 71.31 191 PHE A O 1
ATOM 1477 N N . ASN A 1 193 ? 4.771 46.265 54.910 1.00 72.07 192 ASN A N 1
ATOM 1478 C CA . ASN A 1 193 ? 3.600 46.746 55.636 1.00 74.16 192 ASN A CA 1
ATOM 1479 C C . ASN A 1 193 ? 2.360 46.806 54.725 1.00 77.22 192 ASN A C 1
ATOM 1480 O O . ASN A 1 193 ? 1.440 47.588 54.955 1.00 78.59 192 ASN A O 1
ATOM 1485 N N . LEU A 1 194 ? 2.351 45.961 53.696 1.00 78.19 193 LEU A N 1
ATOM 1486 C CA . LEU A 1 194 ? 1.235 45.877 52.749 1.00 81.67 193 LEU A CA 1
ATOM 1487 C C . LEU A 1 194 ? -0.037 45.445 53.493 1.00 85.16 193 LEU A C 1
ATOM 1488 O O . LEU A 1 194 ? -1.150 45.613 53.025 1.00 88.30 193 LEU A O 1
ATOM 1493 N N . ASP A 1 195 ? 0.199 44.805 54.629 1.00 88.34 194 ASP A N 1
ATOM 1494 C CA . ASP A 1 195 ? -0.754 44.577 55.708 1.00 91.30 194 ASP A CA 1
ATOM 1495 C C . ASP A 1 195 ? -1.580 45.835 56.077 1.00 91.77 194 ASP A C 1
ATOM 1496 O O . ASP A 1 195 ? -2.805 45.810 56.164 1.00 94.93 194 ASP A O 1
ATOM 1501 N N . LYS A 1 196 ? -0.861 46.934 56.273 1.00 88.33 195 LYS A N 1
ATOM 1502 C CA . LYS A 1 196 ? -1.315 48.074 57.038 1.00 88.02 195 LYS A CA 1
ATOM 1503 C C . LYS A 1 196 ? -1.260 49.360 56.214 1.00 86.35 195 LYS A C 1
ATOM 1504 O O . LYS A 1 196 ? -1.227 50.463 56.780 1.00 85.28 195 LYS A O 1
ATOM 1510 N N . LEU A 1 197 ? -1.264 49.231 54.887 1.00 86.07 196 LEU A N 1
ATOM 1511 C CA . LEU A 1 197 ? -1.008 50.388 54.029 1.00 84.75 196 LEU A CA 1
ATOM 1512 C C . LEU A 1 197 ? -1.991 51.522 54.258 1.00 87.03 196 LEU A C 1
ATOM 1513 O O . LEU A 1 197 ? -1.566 52.677 54.334 1.00 86.02 196 LEU A O 1
ATOM 1518 N N . GLU A 1 198 ? -3.287 51.217 54.386 1.00 90.42 197 GLU A N 1
ATOM 1519 C CA . GLU A 1 198 ? -4.269 52.292 54.515 1.00 92.66 197 GLU A CA 1
ATOM 1520 C C . GLU A 1 198 ? -3.967 53.080 55.794 1.00 90.88 197 GLU A C 1
ATOM 1521 O O . GLU A 1 198 ? -3.831 54.302 55.739 1.00 90.74 197 GLU A O 1
ATOM 1527 N N . SER A 1 199 ? -3.819 52.402 56.931 1.00 90.00 198 SER A N 1
ATOM 1528 C CA . SER A 1 199 ? -3.533 53.120 58.186 1.00 88.92 198 SER A CA 1
ATOM 1529 C C . SER A 1 199 ? -2.169 53.816 58.199 1.00 84.34 198 SER A C 1
ATOM 1530 O O . SER A 1 199 ? -2.023 54.829 58.856 1.00 84.23 198 SER A O 1
ATOM 1533 N N . ILE A 1 200 ? -1.171 53.280 57.495 1.00 81.55 199 ILE A N 1
ATOM 1534 C CA . ILE A 1 200 ? 0.139 53.953 57.355 1.00 77.80 199 ILE A CA 1
ATOM 1535 C C . ILE A 1 200 ? 0.057 55.109 56.348 1.00 77.87 199 ILE A C 1
ATOM 1536 O O . ILE A 1 200 ? 0.876 56.014 56.376 1.00 76.30 199 ILE A O 1
ATOM 1541 N N . GLY A 1 201 ? -0.938 55.091 55.469 1.00 80.18 200 GLY A N 1
ATOM 1542 C CA . GLY A 1 201 ? -1.133 56.186 54.518 1.00 81.12 200 GLY A CA 1
ATOM 1543 C C . GLY A 1 201 ? -1.428 57.490 55.238 1.00 82.21 200 GLY A C 1
ATOM 1544 O O . GLY A 1 201 ? -0.949 58.556 54.846 1.00 81.17 200 GLY A O 1
ATOM 1545 N N . LYS A 1 202 ? -2.211 57.381 56.307 1.00 84.53 201 LYS A N 1
ATOM 1546 C CA . LYS A 1 202 ? -2.485 58.497 57.197 1.00 86.52 201 LYS A CA 1
ATOM 1547 C C . LYS A 1 202 ? -1.179 59.028 57.831 1.00 84.04 201 LYS A C 1
ATOM 1548 O O . LYS A 1 202 ? -1.029 60.232 58.019 1.00 85.03 201 LYS A O 1
ATOM 1554 N N . GLN A 1 203 ? -0.235 58.144 58.160 1.00 81.55 202 GLN A N 1
ATOM 1555 C CA . GLN A 1 203 ? 1.071 58.587 58.690 1.00 79.15 202 GLN A CA 1
ATOM 1556 C C . GLN A 1 203 ? 1.888 59.321 57.625 1.00 77.64 202 GLN A C 1
ATOM 1557 O O . GLN A 1 203 ? 2.457 60.372 57.905 1.00 77.82 202 GLN A O 1
ATOM 1563 N N . ILE A 1 204 ? 1.944 58.775 56.410 1.00 76.92 203 ILE A N 1
ATOM 1564 C CA . ILE A 1 204 ? 2.771 59.364 55.348 1.00 75.84 203 ILE A CA 1
ATOM 1565 C C . ILE A 1 204 ? 2.267 60.754 54.984 1.00 78.28 203 ILE A C 1
ATOM 1566 O O . ILE A 1 204 ? 3.057 61.644 54.683 1.00 77.59 203 ILE A O 1
ATOM 1571 N N . GLU A 1 205 ? 0.955 60.945 55.022 1.00 81.34 204 GLU A N 1
ATOM 1572 C CA . GLU A 1 205 ? 0.389 62.266 54.788 1.00 84.57 204 GLU A CA 1
ATOM 1573 C C . GLU A 1 205 ? 0.871 63.294 55.828 1.00 84.73 204 GLU A C 1
ATOM 1574 O O . GLU A 1 205 ? 1.264 64.407 55.467 1.00 85.62 204 GLU A O 1
ATOM 1580 N N . SER A 1 206 ? 0.826 62.916 57.108 1.00 84.02 205 SER A N 1
ATOM 1581 C CA . SER A 1 206 ? 1.324 63.755 58.211 1.00 84.49 205 SER A CA 1
ATOM 1582 C C . SER A 1 206 ? 2.818 64.087 58.043 1.00 82.00 205 SER A C 1
ATOM 1583 O O . SER A 1 206 ? 3.212 65.249 58.192 1.00 83.25 205 SER A O 1
ATOM 1586 N N . ILE A 1 207 ? 3.628 63.072 57.725 1.00 78.11 206 ILE A N 1
ATOM 1587 C CA . ILE A 1 207 ? 5.065 63.256 57.462 1.00 76.32 206 ILE A CA 1
ATOM 1588 C C . ILE A 1 207 ? 5.349 64.213 56.284 1.00 77.51 206 ILE A C 1
ATOM 1589 O O . ILE A 1 207 ? 6.268 65.037 56.343 1.00 78.32 206 ILE A O 1
ATOM 1594 N N . SER A 1 208 ? 4.567 64.097 55.223 1.00 78.44 207 SER A N 1
ATOM 1595 C CA . SER A 1 208 ? 4.708 64.968 54.058 1.00 80.46 207 SER A CA 1
ATOM 1596 C C . SER A 1 208 ? 4.345 66.426 54.364 1.00 83.74 207 SER A C 1
ATOM 1597 O O . SER A 1 208 ? 5.022 67.350 53.911 1.00 84.83 207 SER A O 1
ATOM 1608 N N . GLN A 1 210 ? 4.310 67.965 57.395 1.00 87.52 209 GLN A N 1
ATOM 1609 C CA . GLN A 1 210 ? 5.330 68.538 58.288 1.00 87.72 209 GLN A CA 1
ATOM 1610 C C . GLN A 1 210 ? 6.667 68.678 57.569 1.00 86.75 209 GLN A C 1
ATOM 1611 O O . GLN A 1 210 ? 7.498 69.476 57.959 1.00 87.92 209 GLN A O 1
ATOM 1617 N N . GLY A 1 211 ? 6.863 67.903 56.505 1.00 85.39 210 GLY A N 1
ATOM 1618 C CA . GLY A 1 211 ? 8.064 68.021 55.682 1.00 84.85 210 GLY A CA 1
ATOM 1619 C C . GLY A 1 211 ? 8.100 69.337 54.926 1.00 88.39 210 GLY A C 1
ATOM 1620 O O . GLY A 1 211 ? 9.133 70.013 54.898 1.00 89.54 210 GLY A O 1
ATOM 1621 N N . GLU A 1 212 ? 6.975 69.699 54.314 1.00 90.41 211 GLU A N 1
ATOM 1622 C CA . GLU A 1 212 ? 6.867 70.983 53.631 1.00 94.65 211 GLU A CA 1
ATOM 1623 C C . GLU A 1 212 ? 7.165 72.123 54.609 1.00 97.72 211 GLU A C 1
ATOM 1624 O O . GLU A 1 212 ? 7.767 73.129 54.229 1.00 100.11 211 GLU A O 1
ATOM 1630 N N . LYS A 1 213 ? 6.771 71.939 55.871 1.00 97.79 212 LYS A N 1
ATOM 1631 C CA . LYS A 1 213 ? 7.001 72.945 56.913 1.00 100.99 212 LYS A CA 1
ATOM 1632 C C . LYS A 1 213 ? 8.465 73.024 57.337 1.00 99.73 212 LYS A C 1
ATOM 1633 O O . LYS A 1 213 ? 8.951 74.109 57.636 1.00 102.87 212 LYS A O 1
ATOM 1639 N N . VAL A 1 214 ? 9.165 71.891 57.354 1.00 95.44 213 VAL A N 1
ATOM 1640 C CA . VAL A 1 214 ? 10.601 71.891 57.650 1.00 94.41 213 VAL A CA 1
ATOM 1641 C C . VAL A 1 214 ? 11.339 72.812 56.668 1.00 96.73 213 VAL A C 1
ATOM 1642 O O . VAL A 1 214 ? 12.126 73.677 57.066 1.00 98.78 213 VAL A O 1
ATOM 1646 N N . LEU A 1 215 ? 11.063 72.610 55.385 1.00 96.23 214 LEU A N 1
ATOM 1647 C CA . LEU A 1 215 ? 11.731 73.336 54.299 1.00 98.85 214 LEU A CA 1
ATOM 1648 C C . LEU A 1 215 ? 11.468 74.844 54.264 1.00 103.97 214 LEU A C 1
ATOM 1649 O O . LEU A 1 215 ? 12.271 75.584 53.706 1.00 107.31 214 LEU A O 1
ATOM 1654 N N . VAL A 1 216 ? 10.359 75.301 54.842 1.00 105.62 215 VAL A N 1
ATOM 1655 C CA . VAL A 1 216 ? 10.071 76.736 54.912 1.00 110.74 215 VAL A CA 1
ATOM 1656 C C . VAL A 1 216 ? 10.498 77.319 56.269 1.00 112.82 215 VAL A C 1
ATOM 1657 O O . VAL A 1 216 ? 11.132 78.380 56.328 1.00 117.01 215 VAL A O 1
ATOM 1661 N N . ASN A 1 217 ? 10.150 76.624 57.348 1.00 110.12 216 ASN A N 1
ATOM 1662 C CA . ASN A 1 217 ? 10.240 77.191 58.699 1.00 112.85 216 ASN A CA 1
ATOM 1663 C C . ASN A 1 217 ? 11.626 77.119 59.352 1.00 112.28 216 ASN A C 1
ATOM 1664 O O . ASN A 1 217 ? 11.963 77.943 60.208 1.00 116.29 216 ASN A O 1
ATOM 1669 N N . ASN A 1 218 ? 12.423 76.141 58.951 1.00 108.00 217 ASN A N 1
ATOM 1670 C CA . ASN A 1 218 ? 13.721 75.903 59.576 1.00 107.03 217 ASN A CA 1
ATOM 1671 C C . ASN A 1 218 ? 14.864 76.563 58.800 1.00 109.63 217 ASN A C 1
ATOM 1672 O O . ASN A 1 218 ? 16.028 76.358 59.128 1.00 109.39 217 ASN A O 1
ATOM 1677 N N . VAL A 1 219 ? 14.526 77.377 57.799 1.00 112.61 218 VAL A N 1
ATOM 1678 C CA . VAL A 1 219 ? 15.520 78.019 56.940 1.00 115.56 218 VAL A CA 1
ATOM 1679 C C . VAL A 1 219 ? 16.353 79.064 57.690 1.00 121.10 218 VAL A C 1
ATOM 1680 O O . VAL A 1 219 ? 17.580 79.096 57.581 1.00 121.84 218 VAL A O 1
ATOM 1684 N N . GLU A 1 220 ? 15.673 79.945 58.415 1.00 125.42 219 GLU A N 1
ATOM 1685 C CA . GLU A 1 220 ? 16.357 81.008 59.133 1.00 131.27 219 GLU A CA 1
ATOM 1686 C C . GLU A 1 220 ? 17.260 80.364 60.191 1.00 129.53 219 GLU A C 1
ATOM 1687 O O . GLU A 1 220 ? 18.458 80.655 60.243 1.00 132.05 219 GLU A O 1
ATOM 1689 N N . LEU A 1 221 ? 16.704 79.451 60.989 1.00 125.74 220 LEU A N 1
ATOM 1690 C CA . LEU A 1 221 ? 17.486 78.749 62.026 1.00 123.94 220 LEU A CA 1
ATOM 1691 C C . LEU A 1 221 ? 18.743 78.079 61.456 1.00 121.12 220 LEU A C 1
ATOM 1692 O O . LEU A 1 221 ? 19.829 78.176 62.044 1.00 122.88 220 LEU A O 1
ATOM 1705 N N . LYS A 1 223 ? 20.371 78.860 58.744 1.00 122.91 222 LYS A N 1
ATOM 1706 C CA . LYS A 1 223 ? 21.277 79.851 58.175 1.00 128.05 222 LYS A CA 1
ATOM 1707 C C . LYS A 1 223 ? 22.202 80.436 59.235 1.00 132.14 222 LYS A C 1
ATOM 1708 O O . LYS A 1 223 ? 23.352 80.766 58.940 1.00 134.95 222 LYS A O 1
ATOM 1710 N N . LYS A 1 224 ? 21.697 80.585 60.458 1.00 132.75 223 LYS A N 1
ATOM 1711 C CA . LYS A 1 224 ? 22.514 81.095 61.553 1.00 136.78 223 LYS A CA 1
ATOM 1712 C C . LYS A 1 224 ? 23.510 80.017 61.966 1.00 132.88 223 LYS A C 1
ATOM 1713 O O . LYS A 1 224 ? 24.637 80.338 62.337 1.00 136.40 223 LYS A O 1
ATOM 1715 N N . ILE A 1 225 ? 23.098 78.748 61.869 1.00 126.04 224 ILE A N 1
ATOM 1716 C CA . ILE A 1 225 ? 23.955 77.604 62.228 1.00 121.80 224 ILE A CA 1
ATOM 1717 C C . ILE A 1 225 ? 25.164 77.461 61.302 1.00 122.17 224 ILE A C 1
ATOM 1718 O O . ILE A 1 225 ? 26.293 77.276 61.765 1.00 123.37 224 ILE A O 1
ATOM 1723 N N . VAL A 1 226 ? 24.918 77.537 60.000 1.00 121.50 225 VAL A N 1
ATOM 1724 C CA . VAL A 1 226 ? 25.984 77.488 58.991 1.00 122.46 225 VAL A CA 1
ATOM 1725 C C . VAL A 1 226 ? 27.000 78.637 59.117 1.00 129.58 225 VAL A C 1
ATOM 1726 O O . VAL A 1 226 ? 28.209 78.424 58.952 1.00 130.93 225 VAL A O 1
ATOM 1730 N N . GLY A 1 227 ? 26.509 79.839 59.423 1.00 134.27 226 GLY A N 1
ATOM 1731 C CA . GLY A 1 227 ? 27.353 81.021 59.579 1.00 141.68 226 GLY A CA 1
ATOM 1732 C C . GLY A 1 227 ? 28.577 80.838 60.464 1.00 143.61 226 GLY A C 1
ATOM 1733 O O . GLY A 1 227 ? 29.551 81.584 60.330 1.00 149.28 226 GLY A O 1
ATOM 1734 N N . GLU A 1 228 ? 28.534 79.847 61.361 1.00 139.11 227 GLU A N 1
ATOM 1735 C CA . GLU A 1 228 ? 29.678 79.514 62.223 1.00 140.48 227 GLU A CA 1
ATOM 1736 C C . GLU A 1 228 ? 30.881 78.874 61.477 1.00 139.25 227 GLU A C 1
ATOM 1737 O O . GLU A 1 228 ? 31.895 78.590 62.104 1.00 141.09 227 GLU A O 1
ATOM 1743 N N . LYS A 1 229 ? 30.773 78.654 60.162 1.00 137.28 228 LYS A N 1
ATOM 1744 C CA . LYS A 1 229 ? 31.852 78.062 59.345 1.00 136.26 228 LYS A CA 1
ATOM 1745 C C . LYS A 1 229 ? 32.432 76.813 60.015 1.00 131.92 228 LYS A C 1
ATOM 1746 O O . LYS A 1 229 ? 33.654 76.665 60.125 1.00 134.00 228 LYS A O 1
ATOM 1750 N N . PHE A 1 230 ? 31.538 75.934 60.473 1.00 126.09 229 PHE A N 1
ATOM 1751 C CA . PHE A 1 230 ? 31.922 74.704 61.168 1.00 122.03 229 PHE A CA 1
ATOM 1752 C C . PHE A 1 230 ? 32.892 73.915 60.318 1.00 120.35 229 PHE A C 1
ATOM 1753 O O . PHE A 1 230 ? 32.693 73.771 59.118 1.00 119.02 229 PHE A O 1
ATOM 1761 N N . LYS A 1 231 ? 33.949 73.419 60.943 1.00 121.07 230 LYS A N 1
ATOM 1762 C CA . LYS A 1 231 ? 34.973 72.683 60.227 1.00 120.29 230 LYS A CA 1
ATOM 1763 C C . LYS A 1 231 ? 34.838 71.185 60.478 1.00 113.50 230 LYS A C 1
ATOM 1764 O O . LYS A 1 231 ? 35.638 70.408 59.961 1.00 112.69 230 LYS A O 1
ATOM 1770 N N . ARG A 1 232 ? 33.836 70.795 61.271 1.00 109.22 231 ARG A N 1
ATOM 1771 C CA . ARG A 1 232 ? 33.561 69.389 61.601 1.00 102.85 231 ARG A CA 1
ATOM 1772 C C . ARG A 1 232 ? 32.088 69.251 61.941 1.00 99.29 231 ARG A C 1
ATOM 1773 O O . ARG A 1 232 ? 31.518 70.135 62.574 1.00 101.93 231 ARG A O 1
ATOM 1781 N N . THR A 1 233 ? 31.466 68.157 61.513 1.00 93.73 232 THR A N 1
ATOM 1782 C CA . THR A 1 233 ? 30.093 67.868 61.906 1.00 90.44 232 THR A CA 1
ATOM 1783 C C . THR A 1 233 ? 29.936 66.391 62.295 1.00 86.10 232 THR A C 1
ATOM 1784 O O . THR A 1 233 ? 30.425 65.489 61.607 1.00 83.38 232 THR A O 1
ATOM 1788 N N . VAL A 1 234 ? 29.262 66.168 63.421 1.00 85.56 233 VAL A N 1
ATOM 1789 C CA . VAL A 1 234 ? 28.980 64.834 63.916 1.00 82.21 233 VAL A CA 1
ATOM 1790 C C . VAL A 1 234 ? 27.474 64.609 63.893 1.00 80.07 233 VAL A C 1
ATOM 1791 O O . VAL A 1 234 ? 26.718 65.470 64.351 1.00 81.94 233 VAL A O 1
ATOM 1795 N N . TYR A 1 235 ? 27.050 63.457 63.369 1.00 76.55 234 TYR A N 1
ATOM 1796 C CA . TYR A 1 235 ? 25.646 63.059 63.387 1.00 74.51 234 TYR A CA 1
ATOM 1797 C C . TYR A 1 235 ? 25.473 61.785 64.212 1.00 72.27 234 TYR A C 1
ATOM 1798 O O . TYR A 1 235 ? 26.128 60.774 63.963 1.00 70.26 234 TYR A O 1
ATOM 1807 N N . LEU A 1 236 ? 24.581 61.850 65.197 1.00 72.99 235 LEU A N 1
ATOM 1808 C CA . LEU A 1 236 ? 24.324 60.749 66.117 1.00 71.68 235 LEU A CA 1
ATOM 1809 C C . LEU A 1 236 ? 22.877 60.266 65.962 1.00 69.59 235 LEU A C 1
ATOM 1810 O O . LEU A 1 236 ? 21.944 61.061 65.980 1.00 70.82 235 LEU A O 1
ATOM 1815 N N . GLY A 1 237 ? 22.706 58.961 65.774 1.00 67.05 236 GLY A N 1
ATOM 1816 C CA . GLY A 1 237 ? 21.382 58.355 65.631 1.00 65.21 236 GLY A CA 1
ATOM 1817 C C . GLY A 1 237 ? 21.438 56.892 66.014 1.00 63.51 236 GLY A C 1
ATOM 1818 O O . GLY A 1 237 ? 22.317 56.160 65.558 1.00 61.97 236 GLY A O 1
ATOM 1819 N N . ALA A 1 238 ? 20.507 56.454 66.857 1.00 63.98 237 ALA A N 1
ATOM 1820 C CA . ALA A 1 238 ? 20.521 55.071 67.349 1.00 63.14 237 ALA A CA 1
ATOM 1821 C C . ALA A 1 238 ? 19.661 54.188 66.449 1.00 61.42 237 ALA A C 1
ATOM 1822 O O . ALA A 1 238 ? 18.662 54.646 65.902 1.00 61.04 237 ALA A O 1
ATOM 1824 N N . ALA A 1 239 ? 20.082 52.938 66.287 1.00 59.73 238 ALA A N 1
ATOM 1825 C CA . ALA A 1 239 ? 19.334 51.927 65.554 1.00 58.59 238 ALA A CA 1
ATOM 1826 C C . ALA A 1 239 ? 19.058 52.367 64.098 1.00 57.52 238 ALA A C 1
ATOM 1827 O O . ALA A 1 239 ? 20.003 52.528 63.317 1.00 56.25 238 ALA A O 1
ATOM 1829 N N . ASN A 1 240 ? 17.786 52.565 63.737 1.00 57.26 239 ASN A N 1
ATOM 1830 C CA . ASN A 1 240 ? 17.432 52.960 62.370 1.00 56.45 239 ASN A CA 1
ATOM 1831 C C . ASN A 1 240 ? 17.996 54.333 62.036 1.00 56.95 239 ASN A C 1
ATOM 1832 O O . ASN A 1 240 ? 18.407 54.571 60.899 1.00 56.76 239 ASN A O 1
ATOM 1837 N N . ALA A 1 241 ? 18.020 55.226 63.023 1.00 58.23 240 ALA A N 1
ATOM 1838 C CA . ALA A 1 241 ? 18.647 56.538 62.851 1.00 59.52 240 ALA A CA 1
ATOM 1839 C C . ALA A 1 241 ? 20.166 56.469 62.621 1.00 59.22 240 ALA A C 1
ATOM 1840 O O . ALA A 1 241 ? 20.769 57.455 62.204 1.00 60.84 240 ALA A O 1
ATOM 1842 N N . PHE A 1 242 ? 20.800 55.330 62.899 1.00 58.43 241 PHE A N 1
ATOM 1843 C CA . PHE A 1 242 ? 22.215 55.160 62.538 1.00 58.00 241 PHE A CA 1
ATOM 1844 C C . PHE A 1 242 ? 22.407 55.335 61.035 1.00 57.66 241 PHE A C 1
ATOM 1845 O O . PHE A 1 242 ? 23.275 56.077 60.591 1.00 58.23 241 PHE A O 1
ATOM 1853 N N . GLY A 1 243 ? 21.573 54.668 60.254 1.00 57.14 242 GLY A N 1
ATOM 1854 C CA . GLY A 1 243 ? 21.580 54.849 58.806 1.00 57.21 242 GLY A CA 1
ATOM 1855 C C . GLY A 1 243 ? 21.400 56.304 58.407 1.00 58.63 242 GLY A C 1
ATOM 1856 O O . GLY A 1 243 ? 22.111 56.804 57.550 1.00 59.69 242 GLY A O 1
ATOM 1857 N N . LEU A 1 244 ? 20.446 56.985 59.028 1.00 59.09 243 LEU A N 1
ATOM 1858 C CA . LEU A 1 244 ? 20.185 58.390 58.727 1.00 60.67 243 LEU A CA 1
ATOM 1859 C C . LEU A 1 244 ? 21.424 59.208 59.044 1.00 62.82 243 LEU A C 1
ATOM 1860 O O . LEU A 1 244 ? 21.716 60.193 58.356 1.00 64.43 243 LEU A O 1
ATOM 1865 N N . ALA A 1 245 ? 22.144 58.802 60.089 1.00 62.61 244 ALA A N 1
ATOM 1866 C CA . ALA A 1 245 ? 23.383 59.464 60.455 1.00 64.92 244 ALA A CA 1
ATOM 1867 C C . ALA A 1 245 ? 24.452 59.297 59.381 1.00 65.11 244 ALA A C 1
ATOM 1868 O O . ALA A 1 245 ? 25.109 60.277 59.031 1.00 68.04 244 ALA A O 1
ATOM 1870 N N . LYS A 1 246 ? 24.640 58.079 58.872 1.00 62.80 245 LYS A N 1
ATOM 1871 C CA . LYS A 1 246 ? 25.610 57.853 57.796 1.00 63.24 245 LYS A CA 1
ATOM 1872 C C . LYS A 1 246 ? 25.318 58.728 56.567 1.00 64.24 245 LYS A C 1
ATOM 1873 O O . LYS A 1 246 ? 26.223 59.373 56.036 1.00 66.57 245 LYS A O 1
ATOM 1879 N N . GLU A 1 247 ? 24.066 58.754 56.122 1.00 63.47 246 GLU A N 1
ATOM 1880 C CA . GLU A 1 247 ? 23.686 59.593 54.976 1.00 65.02 246 GLU A CA 1
ATOM 1881 C C . GLU A 1 247 ? 23.799 61.088 55.289 1.00 67.62 246 GLU A C 1
ATOM 1882 O O . GLU A 1 247 ? 24.133 61.878 54.408 1.00 70.50 246 GLU A O 1
ATOM 1888 N N . SER A 1 248 ? 23.508 61.486 56.522 1.00 67.84 247 SER A N 1
ATOM 1889 C CA . SER A 1 248 ? 23.534 62.908 56.873 1.00 70.88 247 SER A CA 1
ATOM 1890 C C . SER A 1 248 ? 24.973 63.369 56.923 1.00 73.12 247 SER A C 1
ATOM 1891 O O . SER A 1 248 ? 25.312 64.408 56.358 1.00 76.33 247 SER A O 1
ATOM 1894 N N . ALA A 1 249 ? 25.811 62.564 57.570 1.00 71.77 248 ALA A N 1
ATOM 1895 C CA . ALA A 1 249 ? 27.255 62.732 57.520 1.00 73.75 248 ALA A CA 1
ATOM 1896 C C . ALA A 1 249 ? 27.772 62.797 56.080 1.00 74.57 248 ALA A C 1
ATOM 1897 O O . ALA A 1 249 ? 28.587 63.653 55.764 1.00 78.31 248 ALA A O 1
ATOM 1899 N N . LEU A 1 250 ? 27.311 61.902 55.207 1.00 72.11 249 LEU A N 1
ATOM 1900 C CA . LEU A 1 250 ? 27.817 61.889 53.830 1.00 73.16 249 LEU A CA 1
ATOM 1901 C C . LEU A 1 250 ? 27.418 63.141 53.013 1.00 76.02 249 LEU A C 1
ATOM 1902 O O . LEU A 1 250 ? 28.256 63.730 52.328 1.00 79.18 249 LEU A O 1
ATOM 1907 N N . LYS A 1 251 ? 26.162 63.563 53.090 1.00 75.34 250 LYS A N 1
ATOM 1908 C CA . LYS A 1 251 ? 25.733 64.667 52.242 1.00 78.22 250 LYS A CA 1
ATOM 1909 C C . LYS A 1 251 ? 26.434 65.974 52.567 1.00 81.81 250 LYS A C 1
ATOM 1910 O O . LYS A 1 251 ? 26.809 66.681 51.643 1.00 85.14 250 LYS A O 1
ATOM 1916 N N . VAL A 1 252 ? 26.656 66.292 53.841 1.00 81.96 251 VAL A N 1
ATOM 1917 C CA A VAL A 1 252 ? 27.336 67.555 54.197 0.50 86.04 251 VAL A CA 1
ATOM 1918 C CA B VAL A 1 252 ? 27.325 67.552 54.191 0.50 86.29 251 VAL A CA 1
ATOM 1919 C C . VAL A 1 252 ? 28.823 67.512 53.848 1.00 88.27 251 VAL A C 1
ATOM 1920 O O . VAL A 1 252 ? 29.417 68.540 53.525 1.00 92.69 251 VAL A O 1
ATOM 1927 N N . LEU A 1 253 ? 29.408 66.316 53.922 1.00 85.31 252 LEU A N 1
ATOM 1928 C CA . LEU A 1 253 ? 30.752 66.038 53.425 1.00 86.51 252 LEU A CA 1
ATOM 1929 C C . LEU A 1 253 ? 30.814 66.228 51.908 1.00 88.37 252 LEU A C 1
ATOM 1930 O O . LEU A 1 253 ? 31.601 67.046 51.427 1.00 93.00 252 LEU A O 1
ATOM 1935 N N . GLU A 1 254 ? 29.981 65.483 51.165 1.00 85.25 253 GLU A N 1
ATOM 1936 C CA . GLU A 1 254 ? 29.951 65.534 49.695 1.00 86.52 253 GLU A CA 1
ATOM 1937 C C . GLU A 1 254 ? 29.886 66.975 49.182 1.00 90.90 253 GLU A C 1
ATOM 1938 O O . GLU A 1 254 ? 30.693 67.414 48.350 1.00 94.06 253 GLU A O 1
ATOM 1944 N N . LEU A 1 255 ? 28.906 67.698 49.707 1.00 90.69 254 LEU A N 1
ATOM 1945 C CA . LEU A 1 255 ? 28.508 68.986 49.163 1.00 94.51 254 LEU A CA 1
ATOM 1946 C C . LEU A 1 255 ? 29.501 70.103 49.507 1.00 99.58 254 LEU A C 1
ATOM 1947 O O . LEU A 1 255 ? 29.504 71.148 48.854 1.00 103.95 254 LEU A O 1
ATOM 1952 N N . THR A 1 256 ? 30.341 69.891 50.519 1.00 99.59 255 THR A N 1
ATOM 1953 C CA . THR A 1 256 ? 31.404 70.852 50.812 1.00 104.97 255 THR A CA 1
ATOM 1954 C C . THR A 1 256 ? 32.735 70.474 50.158 1.00 107.08 255 THR A C 1
ATOM 1955 O O . THR A 1 256 ? 33.725 71.175 50.335 1.00 112.01 255 THR A O 1
ATOM 1959 N N . ALA A 1 257 ? 32.748 69.392 49.378 1.00 104.25 256 ALA A N 1
ATOM 1960 C CA . ALA A 1 257 ? 33.958 68.950 48.677 1.00 106.43 256 ALA A CA 1
ATOM 1961 C C . ALA A 1 257 ? 35.064 68.617 49.672 1.00 106.84 256 ALA A C 1
ATOM 1962 O O . ALA A 1 257 ? 36.236 68.885 49.423 1.00 110.82 256 ALA A O 1
ATOM 1964 N N . GLY A 1 258 ? 34.666 68.031 50.799 1.00 103.18 257 GLY A N 1
ATOM 1965 C CA . GLY A 1 258 ? 35.578 67.703 51.886 1.00 103.79 257 GLY A CA 1
ATOM 1966 C C . GLY A 1 258 ? 36.243 68.918 52.506 1.00 109.46 257 GLY A C 1
ATOM 1967 O O . GLY A 1 258 ? 37.444 68.888 52.804 1.00 112.46 257 GLY A O 1
ATOM 1968 N N . LYS A 1 259 ? 35.477 69.996 52.674 1.00 111.30 258 LYS A N 1
ATOM 1969 C CA . LYS A 1 259 ? 35.913 71.116 53.505 1.00 116.19 258 LYS A CA 1
ATOM 1970 C C . LYS A 1 259 ? 35.373 70.987 54.948 1.00 113.48 258 LYS A C 1
ATOM 1971 O O . LYS A 1 259 ? 35.975 71.532 55.870 1.00 117.39 258 LYS A O 1
ATOM 1977 N N . ILE A 1 260 ? 34.268 70.265 55.147 1.00 107.68 259 ILE A N 1
ATOM 1978 C CA . ILE A 1 260 ? 33.751 69.984 56.498 1.00 104.86 259 ILE A CA 1
ATOM 1979 C C . ILE A 1 260 ? 33.907 68.507 56.847 1.00 99.91 259 ILE A C 1
ATOM 1980 O O . ILE A 1 260 ? 33.190 67.669 56.294 1.00 95.48 259 ILE A O 1
ATOM 1985 N N . ALA A 1 261 ? 34.822 68.204 57.770 1.00 100.63 260 ALA A N 1
ATOM 1986 C CA . ALA A 1 261 ? 35.077 66.827 58.191 1.00 97.10 260 ALA A CA 1
ATOM 1987 C C . ALA A 1 261 ? 33.877 66.254 58.937 1.00 93.21 260 ALA A C 1
ATOM 1988 O O . ALA A 1 261 ? 33.305 66.903 59.808 1.00 94.34 260 ALA A O 1
ATOM 1990 N N . THR A 1 262 ? 33.503 65.029 58.594 1.00 89.32 261 THR A N 1
ATOM 1991 C CA . THR A 1 262 ? 32.319 64.403 59.165 1.00 85.90 261 THR A CA 1
ATOM 1992 C C . THR A 1 262 ? 32.629 63.115 59.887 1.00 83.20 261 THR A C 1
ATOM 1993 O O . THR A 1 262 ? 33.617 62.448 59.596 1.00 84.02 261 THR A O 1
ATOM 1997 N N . LEU A 1 263 ? 31.758 62.769 60.825 1.00 81.35 262 LEU A N 1
ATOM 1998 C CA . LEU A 1 263 ? 31.812 61.484 61.535 1.00 78.38 262 LEU A CA 1
ATOM 1999 C C . LEU A 1 263 ? 30.384 61.137 61.950 1.00 75.65 262 LEU A C 1
ATOM 2000 O O . LEU A 1 263 ? 29.576 62.014 62.242 1.00 76.86 262 LEU A O 1
ATOM 2005 N N . TYR A 1 264 ? 30.070 59.854 61.950 1.00 72.87 263 TYR A N 1
ATOM 2006 C CA . TYR A 1 264 ? 28.743 59.381 62.320 1.00 70.39 263 TYR A CA 1
ATOM 2007 C C . TYR A 1 264 ? 28.904 58.304 63.387 1.00 69.61 263 TYR A C 1
ATOM 2008 O O . TYR A 1 264 ? 29.890 57.575 63.364 1.00 69.48 263 TYR A O 1
ATOM 2017 N N . ASP A 1 265 ? 27.945 58.204 64.310 1.00 69.27 264 ASP A N 1
ATOM 2018 C CA . ASP A 1 265 ? 27.971 57.171 65.363 1.00 68.80 264 ASP A CA 1
ATOM 2019 C C . ASP A 1 265 ? 26.600 57.100 66.033 1.00 67.52 264 ASP A C 1
ATOM 2020 O O . ASP A 1 265 ? 25.722 57.856 65.684 1.00 66.94 264 ASP A O 1
ATOM 2025 N N . THR A 1 266 ? 26.426 56.187 66.987 1.00 67.04 265 THR A N 1
ATOM 2026 C CA . THR A 1 266 ? 25.223 56.160 67.822 1.00 66.87 265 THR A CA 1
ATOM 2027 C C . THR A 1 266 ? 25.530 56.980 69.074 1.00 70.22 265 THR A C 1
ATOM 2028 O O . THR A 1 266 ? 26.704 57.280 69.338 1.00 71.24 265 THR A O 1
ATOM 2032 N N . PRO A 1 267 ? 24.494 57.363 69.849 1.00 71.52 266 PRO A N 1
ATOM 2033 C CA . PRO A 1 267 ? 24.845 58.197 71.005 1.00 75.02 266 PRO A CA 1
ATOM 2034 C C . PRO A 1 267 ? 25.642 57.434 72.071 1.00 76.40 266 PRO A C 1
ATOM 2035 O O . PRO A 1 267 ? 26.739 57.848 72.426 1.00 78.61 266 PRO A O 1
ATOM 2039 N N . LEU A 1 268 ? 25.108 56.314 72.547 1.00 75.47 267 LEU A N 1
ATOM 2040 C CA . LEU A 1 268 ? 25.814 55.442 73.476 1.00 76.26 267 LEU A CA 1
ATOM 2041 C C . LEU A 1 268 ? 27.228 55.105 72.996 1.00 75.85 267 LEU A C 1
ATOM 2042 O O . LEU A 1 268 ? 28.185 55.130 73.783 1.00 78.11 267 LEU A O 1
ATOM 2047 N N . GLY A 1 269 ? 27.339 54.798 71.702 1.00 72.97 268 GLY A N 1
ATOM 2048 C CA . GLY A 1 269 ? 28.598 54.386 71.083 1.00 72.14 268 GLY A CA 1
ATOM 2049 C C . GLY A 1 269 ? 29.631 55.486 70.977 1.00 74.16 268 GLY A C 1
ATOM 2050 O O . GLY A 1 269 ? 30.828 55.215 71.018 1.00 75.70 268 GLY A O 1
ATOM 2051 N N . PHE A 1 270 ? 29.151 56.721 70.857 1.00 74.81 269 PHE A N 1
ATOM 2052 C CA . PHE A 1 270 ? 29.968 57.930 70.716 1.00 76.83 269 PHE A CA 1
ATOM 2053 C C . PHE A 1 270 ? 30.982 58.086 71.845 1.00 80.51 269 PHE A C 1
ATOM 2054 O O . PHE A 1 270 ? 32.123 58.454 71.593 1.00 82.41 269 PHE A O 1
ATOM 2062 N N . ARG A 1 271 ? 30.562 57.795 73.076 1.00 81.60 270 ARG A N 1
ATOM 2063 C CA . ARG A 1 271 ? 31.405 57.970 74.252 1.00 85.38 270 ARG A CA 1
ATOM 2064 C C . ARG A 1 271 ? 32.726 57.202 74.160 1.00 85.59 270 ARG A C 1
ATOM 2065 O O . ARG A 1 271 ? 33.760 57.694 74.598 1.00 89.12 270 ARG A O 1
ATOM 2073 N N . HIS A 1 272 ? 32.697 56.015 73.560 1.00 82.09 271 HIS A N 1
ATOM 2074 C CA . HIS A 1 272 ? 33.816 55.083 73.641 1.00 81.90 271 HIS A CA 1
ATOM 2075 C C . HIS A 1 272 ? 35.019 55.361 72.718 1.00 82.61 271 HIS A C 1
ATOM 2076 O O . HIS A 1 272 ? 35.587 54.426 72.151 1.00 80.97 271 HIS A O 1
ATOM 2083 N N . GLY A 1 273 ? 35.433 56.627 72.607 1.00 85.48 272 GLY A N 1
ATOM 2084 C CA . GLY A 1 273 ? 36.569 57.024 71.753 1.00 87.02 272 GLY A CA 1
ATOM 2085 C C . GLY A 1 273 ? 36.245 57.993 70.610 1.00 86.61 272 GLY A C 1
ATOM 2086 O O . GLY A 1 273 ? 36.880 59.030 70.463 1.00 90.05 272 GLY A O 1
ATOM 2087 N N . PRO A 1 274 ? 35.264 57.661 69.773 1.00 82.89 273 PRO A N 1
ATOM 2088 C CA . PRO A 1 274 ? 34.959 58.526 68.627 1.00 82.63 273 PRO A CA 1
ATOM 2089 C C . PRO A 1 274 ? 34.706 60.019 68.976 1.00 86.20 273 PRO A C 1
ATOM 2090 O O . PRO A 1 274 ? 35.126 60.918 68.237 1.00 87.28 273 PRO A O 1
ATOM 2094 N N . LYS A 1 275 ? 34.009 60.237 70.091 1.00 87.48 274 LYS A N 1
ATOM 2095 C CA . LYS A 1 275 ? 33.834 61.535 70.750 1.00 91.37 274 LYS A CA 1
ATOM 2096 C C . LYS A 1 275 ? 35.082 62.429 70.758 1.00 95.89 274 LYS A C 1
ATOM 2097 O O . LYS A 1 275 ? 34.972 63.659 70.759 1.00 98.40 274 LYS A O 1
ATOM 2103 N N . SER A 1 276 ? 36.265 61.816 70.799 1.00 96.67 275 SER A N 1
ATOM 2104 C CA . SER A 1 276 ? 37.528 62.567 70.731 1.00 101.40 275 SER A CA 1
ATOM 2105 C C . SER A 1 276 ? 37.478 63.662 69.661 1.00 102.67 275 SER A C 1
ATOM 2106 O O . SER A 1 276 ? 38.102 64.701 69.805 1.00 107.69 275 SER A O 1
ATOM 2109 N N . ILE A 1 277 ? 36.729 63.405 68.597 1.00 98.85 276 ILE A N 1
ATOM 2110 C CA . ILE A 1 277 ? 36.515 64.357 67.492 1.00 99.89 276 ILE A CA 1
ATOM 2111 C C . ILE A 1 277 ? 36.090 65.790 67.903 1.00 103.90 276 ILE A C 1
ATOM 2112 O O . ILE A 1 277 ? 36.424 66.746 67.206 1.00 107.15 276 ILE A O 1
ATOM 2117 N N . ILE A 1 278 ? 35.378 65.937 69.023 1.00 104.40 277 ILE A N 1
ATOM 2118 C CA . ILE A 1 278 ? 34.804 67.232 69.423 1.00 107.96 277 ILE A CA 1
ATOM 2119 C C . ILE A 1 278 ? 35.868 68.304 69.674 1.00 114.70 277 ILE A C 1
ATOM 2120 O O . ILE A 1 278 ? 36.528 68.300 70.714 1.00 117.69 277 ILE A O 1
ATOM 2125 N N . ASP A 1 279 ? 36.019 69.212 68.709 1.00 117.32 278 ASP A N 1
ATOM 2126 C CA . ASP A 1 279 ? 36.785 70.442 68.882 1.00 124.41 278 ASP A CA 1
ATOM 2127 C C . ASP A 1 279 ? 35.807 71.621 68.888 1.00 126.94 278 ASP A C 1
ATOM 2128 O O . ASP A 1 279 ? 34.587 71.425 68.769 1.00 123.43 278 ASP A O 1
ATOM 2133 N N . ASP A 1 280 ? 36.351 72.834 68.983 1.00 133.33 279 ASP A N 1
ATOM 2134 C CA . ASP A 1 280 ? 35.555 74.065 69.100 1.00 136.81 279 ASP A CA 1
ATOM 2135 C C . ASP A 1 280 ? 34.888 74.502 67.790 1.00 134.93 279 ASP A C 1
ATOM 2136 O O . ASP A 1 280 ? 34.066 75.424 67.785 1.00 137.16 279 ASP A O 1
ATOM 2141 N N . GLU A 1 281 ? 35.263 73.853 66.689 1.00 131.08 280 GLU A N 1
ATOM 2142 C CA . GLU A 1 281 ? 34.688 74.115 65.375 1.00 129.03 280 GLU A CA 1
ATOM 2143 C C . GLU A 1 281 ? 33.836 72.922 64.904 1.00 121.09 280 GLU A C 1
ATOM 2144 O O . GLU A 1 281 ? 33.675 72.681 63.701 1.00 118.51 280 GLU A O 1
ATOM 2150 N N . THR A 1 282 ? 33.278 72.193 65.870 1.00 117.26 281 THR A N 1
ATOM 2151 C CA . THR A 1 282 ? 32.474 71.014 65.596 1.00 110.10 281 THR A CA 1
ATOM 2152 C C . THR A 1 282 ? 31.018 71.294 65.918 1.00 108.63 281 THR A C 1
ATOM 2153 O O . THR A 1 282 ? 30.706 71.917 66.938 1.00 111.81 281 THR A O 1
ATOM 2157 N N . LEU A 1 283 ? 30.141 70.854 65.021 1.00 104.29 282 LEU A N 1
ATOM 2158 C CA . LEU A 1 283 ? 28.709 70.788 65.276 1.00 102.00 282 LEU A CA 1
ATOM 2159 C C . LEU A 1 283 ? 28.382 69.345 65.590 1.00 96.98 282 LEU A C 1
ATOM 2160 O O . LEU A 1 283 ? 28.850 68.438 64.891 1.00 93.69 282 LEU A O 1
ATOM 2165 N N . ILE A 1 284 ? 27.602 69.124 66.645 1.00 96.63 283 ILE A N 1
ATOM 2166 C CA . ILE A 1 284 ? 27.053 67.800 66.902 1.00 91.77 283 ILE A CA 1
ATOM 2167 C C . ILE A 1 284 ? 25.533 67.850 66.736 1.00 90.44 283 ILE A C 1
ATOM 2168 O O . ILE A 1 284 ? 24.839 68.641 67.383 1.00 92.81 283 ILE A O 1
ATOM 2173 N N . VAL A 1 285 ? 25.026 67.015 65.834 1.00 86.74 284 VAL A N 1
ATOM 2174 C CA . VAL A 1 285 ? 23.588 66.875 65.631 1.00 85.13 284 VAL A CA 1
ATOM 2175 C C . VAL A 1 285 ? 23.172 65.526 66.217 1.00 82.17 284 VAL A C 1
ATOM 2176 O O . VAL A 1 285 ? 23.882 64.535 66.029 1.00 79.59 284 VAL A O 1
ATOM 2180 N N . ILE A 1 286 ? 22.047 65.497 66.935 1.00 82.70 285 ILE A N 1
ATOM 2181 C CA . ILE A 1 286 ? 21.549 64.267 67.567 1.00 80.43 285 ILE A CA 1
ATOM 2182 C C . ILE A 1 286 ? 20.083 64.091 67.210 1.00 79.38 285 ILE A C 1
ATOM 2183 O O . ILE A 1 286 ? 19.251 64.970 67.510 1.00 81.27 285 ILE A O 1
ATOM 2188 N N . PHE A 1 287 ? 19.768 62.969 66.555 1.00 75.78 286 PHE A N 1
ATOM 2189 C CA . PHE A 1 287 ? 18.386 62.651 66.197 1.00 74.59 286 PHE A CA 1
ATOM 2190 C C . PHE A 1 287 ? 17.760 61.868 67.347 1.00 74.06 286 PHE A C 1
ATOM 2191 O O . PHE A 1 287 ? 18.373 60.958 67.859 1.00 72.48 286 PHE A O 1
ATOM 2199 N N . PHE A 1 288 ? 16.537 62.208 67.747 1.00 75.30 287 PHE A N 1
ATOM 2200 C CA . PHE A 1 288 ? 15.933 61.578 68.931 1.00 75.88 287 PHE A CA 1
ATOM 2201 C C . PHE A 1 288 ? 14.926 60.471 68.620 1.00 73.17 287 PHE A C 1
ATOM 2202 O O . PHE A 1 288 ? 14.159 60.564 67.685 1.00 72.33 287 PHE A O 1
ATOM 2210 N N . SER A 1 289 ? 14.956 59.413 69.419 1.00 72.66 288 SER A N 1
ATOM 2211 C CA . SER A 1 289 ? 13.999 58.320 69.298 1.00 71.57 288 SER A CA 1
ATOM 2212 C C . SER A 1 289 ? 12.692 58.732 69.981 1.00 73.73 288 SER A C 1
ATOM 2213 O O . SER A 1 289 ? 12.712 59.497 70.948 1.00 75.40 288 SER A O 1
ATOM 2216 N N . ASN A 1 290 ? 11.572 58.209 69.480 1.00 72.78 289 ASN A N 1
ATOM 2217 C CA . ASN A 1 290 ? 10.288 58.334 70.168 1.00 75.59 289 ASN A CA 1
ATOM 2218 C C . ASN A 1 290 ? 10.081 57.156 71.117 1.00 76.44 289 ASN A C 1
ATOM 2219 O O . ASN A 1 290 ? 9.287 57.234 72.053 1.00 79.45 289 ASN A O 1
ATOM 2224 N N . ASP A 1 291 ? 10.778 56.054 70.875 1.00 74.61 290 ASP A N 1
ATOM 2225 C CA . ASP A 1 291 ? 10.714 54.946 71.811 1.00 75.89 290 ASP A CA 1
ATOM 2226 C C . ASP A 1 291 ? 11.147 55.495 73.158 1.00 78.52 290 ASP A C 1
ATOM 2227 O O . ASP A 1 291 ? 12.266 55.983 73.306 1.00 77.90 290 ASP A O 1
ATOM 2232 N N . THR A 1 292 ? 10.243 55.434 74.129 1.00 82.03 291 THR A N 1
ATOM 2233 C CA . THR A 1 292 ? 10.459 56.110 75.407 1.00 85.45 291 THR A CA 1
ATOM 2234 C C . THR A 1 292 ? 11.701 55.558 76.113 1.00 84.98 291 THR A C 1
ATOM 2235 O O . THR A 1 292 ? 12.493 56.314 76.666 1.00 86.24 291 THR A O 1
ATOM 2239 N N . TYR A 1 293 ? 11.902 54.247 76.048 1.00 83.33 292 TYR A N 1
ATOM 2240 C CA . TYR A 1 293 ? 13.067 53.648 76.695 1.00 83.08 292 TYR A CA 1
ATOM 2241 C C . TYR A 1 293 ? 14.386 54.069 76.031 1.00 80.13 292 TYR A C 1
ATOM 2242 O O . TYR A 1 293 ? 15.331 54.457 76.723 1.00 81.16 292 TYR A O 1
ATOM 2251 N N . ALA A 1 294 ? 14.439 54.015 74.701 1.00 76.59 293 ALA A N 1
ATOM 2252 C CA . ALA A 1 294 ? 15.662 54.350 73.970 1.00 74.32 293 ALA A CA 1
ATOM 2253 C C . ALA A 1 294 ? 15.999 55.823 74.095 1.00 75.92 293 ALA A C 1
ATOM 2254 O O . ALA A 1 294 ? 17.175 56.195 74.101 1.00 75.25 293 ALA A O 1
ATOM 2256 N N . ARG A 1 295 ? 14.960 56.650 74.208 1.00 78.46 294 ARG A N 1
ATOM 2257 C CA . ARG A 1 295 ? 15.112 58.104 74.293 1.00 80.72 294 ARG A CA 1
ATOM 2258 C C . ARG A 1 295 ? 15.905 58.534 75.529 1.00 84.47 294 ARG A C 1
ATOM 2259 O O . ARG A 1 295 ? 16.669 59.506 75.484 1.00 85.91 294 ARG A O 1
ATOM 2267 N N . GLU A 1 296 ? 15.715 57.806 76.628 1.00 86.71 295 GLU A N 1
ATOM 2268 C CA . GLU A 1 296 ? 16.332 58.146 77.901 1.00 90.49 295 GLU A CA 1
ATOM 2269 C C . GLU A 1 296 ? 17.846 58.299 77.724 1.00 89.52 295 GLU A C 1
ATOM 2270 O O . GLU A 1 296 ? 18.444 59.267 78.190 1.00 92.85 295 GLU A O 1
ATOM 2276 N N . TYR A 1 297 ? 18.449 57.358 77.007 1.00 86.04 296 TYR A N 1
ATOM 2277 C CA . TYR A 1 297 ? 19.888 57.373 76.737 1.00 84.58 296 TYR A CA 1
ATOM 2278 C C . TYR A 1 297 ? 20.345 58.593 75.948 1.00 84.80 296 TYR A C 1
ATOM 2279 O O . TYR A 1 297 ? 21.478 59.060 76.131 1.00 86.32 296 TYR A O 1
ATOM 2288 N N . GLU A 1 298 ? 19.465 59.105 75.085 1.00 83.37 297 GLU A N 1
ATOM 2289 C CA . GLU A 1 298 ? 19.777 60.257 74.249 1.00 83.63 297 GLU A CA 1
ATOM 2290 C C . GLU A 1 298 ? 19.727 61.562 75.054 1.00 88.42 297 GLU A C 1
ATOM 2291 O O . GLU A 1 298 ? 20.469 62.500 74.755 1.00 89.81 297 GLU A O 1
ATOM 2297 N N . TYR A 1 299 ? 18.856 61.628 76.063 1.00 91.27 298 TYR A N 1
ATOM 2298 C CA . TYR A 1 299 ? 18.844 62.778 76.962 1.00 96.33 298 TYR A CA 1
ATOM 2299 C C . TYR A 1 299 ? 20.238 62.911 77.579 1.00 98.06 298 TYR A C 1
ATOM 2300 O O . TYR A 1 299 ? 20.901 63.935 77.422 1.00 99.92 298 TYR A O 1
ATOM 2309 N N . ASP A 1 300 ? 20.682 61.847 78.249 1.00 97.37 299 ASP A N 1
ATOM 2310 C CA . ASP A 1 300 ? 21.938 61.864 79.016 1.00 99.47 299 ASP A CA 1
ATOM 2311 C C . ASP A 1 300 ? 23.152 62.197 78.149 1.00 98.28 299 ASP A C 1
ATOM 2312 O O . ASP A 1 300 ? 24.031 62.955 78.569 1.00 101.88 299 ASP A O 1
ATOM 2317 N N . LEU A 1 301 ? 23.194 61.641 76.941 1.00 93.82 300 LEU A N 1
ATOM 2318 C CA . LEU A 1 301 ? 24.289 61.908 76.012 1.00 92.81 300 LEU A CA 1
ATOM 2319 C C . LEU A 1 301 ? 24.282 63.372 75.560 1.00 95.66 300 LEU A C 1
ATOM 2320 O O . LEU A 1 301 ? 25.348 63.992 75.441 1.00 98.06 300 LEU A O 1
ATOM 2325 N N . LEU A 1 302 ? 23.084 63.926 75.341 1.00 95.99 301 LEU A N 1
ATOM 2326 C CA . LEU A 1 302 ? 22.921 65.344 74.982 1.00 98.85 301 LEU A CA 1
ATOM 2327 C C . LEU A 1 302 ? 23.437 66.269 76.081 1.00 104.84 301 LEU A C 1
ATOM 2328 O O . LEU A 1 302 ? 24.192 67.205 75.805 1.00 107.72 301 LEU A O 1
ATOM 2333 N N . LYS A 1 303 ? 23.020 66.002 77.321 1.00 107.29 302 LYS A N 1
ATOM 2334 C CA . LYS A 1 303 ? 23.462 66.762 78.497 1.00 113.11 302 LYS A CA 1
ATOM 2335 C C . LYS A 1 303 ? 24.981 66.783 78.618 1.00 114.36 302 LYS A C 1
ATOM 2336 O O . LYS A 1 303 ? 25.582 67.786 78.972 1.00 118.89 302 LYS A O 1
ATOM 2342 N N . GLU A 1 304 ? 25.587 65.644 78.317 1.00 110.74 303 GLU A N 1
ATOM 2343 C CA . GLU A 1 304 ? 27.022 65.456 78.472 1.00 111.41 303 GLU A CA 1
ATOM 2344 C C . GLU A 1 304 ? 27.832 66.252 77.448 1.00 112.21 303 GLU A C 1
ATOM 2345 O O . GLU A 1 304 ? 28.808 66.904 77.804 1.00 116.37 303 GLU A O 1
ATOM 2351 N N . VAL A 1 305 ? 27.447 66.170 76.175 1.00 108.49 304 VAL A N 1
ATOM 2352 C CA . VAL A 1 305 ? 28.190 66.868 75.125 1.00 109.23 304 VAL A CA 1
ATOM 2353 C C . VAL A 1 305 ? 27.953 68.391 75.169 1.00 113.86 304 VAL A C 1
ATOM 2354 O O . VAL A 1 305 ? 28.837 69.174 74.805 1.00 116.88 304 VAL A O 1
ATOM 2358 N N . TYR A 1 306 ? 26.773 68.807 75.625 1.00 114.74 305 TYR A N 1
ATOM 2359 C CA . TYR A 1 306 ? 26.443 70.234 75.727 1.00 119.58 305 TYR A CA 1
ATOM 2360 C C . TYR A 1 306 ? 27.224 70.892 76.891 1.00 125.55 305 TYR A C 1
ATOM 2361 O O . TYR A 1 306 ? 27.599 72.059 76.824 1.00 129.51 305 TYR A O 1
ATOM 2370 N N . SER A 1 307 ? 27.502 70.100 77.922 1.00 125.74 306 SER A N 1
ATOM 2371 C CA . SER A 1 307 ? 28.264 70.530 79.088 1.00 131.84 306 SER A CA 1
ATOM 2372 C C . SER A 1 307 ? 29.778 70.714 78.875 1.00 134.25 306 SER A C 1
ATOM 2373 O O . SER A 1 307 ? 30.361 71.623 79.455 1.00 139.97 306 SER A O 1
ATOM 2376 N N . GLN A 1 308 ? 30.404 69.879 78.046 1.00 130.05 307 GLN A N 1
ATOM 2377 C CA . GLN A 1 308 ? 31.869 69.664 78.119 1.00 132.41 307 GLN A CA 1
ATOM 2378 C C . GLN A 1 308 ? 32.811 70.767 77.565 1.00 137.37 307 GLN A C 1
ATOM 2379 O O . GLN A 1 308 ? 33.608 70.518 76.665 1.00 136.02 307 GLN A O 1
ATOM 2385 N N . ASN A 1 309 ? 32.769 71.965 78.138 1.00 144.13 308 ASN A N 1
ATOM 2386 C CA . ASN A 1 309 ? 33.680 73.046 77.724 1.00 149.82 308 ASN A CA 1
ATOM 2387 C C . ASN A 1 309 ? 33.684 73.260 76.213 1.00 146.93 308 ASN A C 1
ATOM 2388 O O . ASN A 1 309 ? 32.855 72.702 75.504 1.00 141.79 308 ASN A O 1
ATOM 2393 N N . GLY A 1 310 ? 34.590 74.099 75.722 1.00 151.36 309 GLY A N 1
ATOM 2394 C CA . GLY A 1 310 ? 34.875 74.152 74.292 1.00 148.67 309 GLY A CA 1
ATOM 2395 C C . GLY A 1 310 ? 33.944 75.000 73.452 1.00 148.35 309 GLY A C 1
ATOM 2396 O O . GLY A 1 310 ? 34.232 75.242 72.281 1.00 147.86 309 GLY A O 1
ATOM 2397 N N . ASN A 1 311 ? 32.816 75.430 74.017 1.00 148.85 310 ASN A N 1
ATOM 2398 C CA . ASN A 1 311 ? 31.916 76.359 73.335 1.00 149.53 310 ASN A CA 1
ATOM 2399 C C . ASN A 1 311 ? 31.337 75.814 72.016 1.00 142.90 310 ASN A C 1
ATOM 2400 O O . ASN A 1 311 ? 30.416 76.406 71.455 1.00 142.55 310 ASN A O 1
ATOM 2402 N N . HIS A 1 312 ? 31.876 74.687 71.539 1.00 137.73 311 HIS A N 1
ATOM 2403 C CA . HIS A 1 312 ? 31.332 73.945 70.389 1.00 130.93 311 HIS A CA 1
ATOM 2404 C C . HIS A 1 312 ? 29.835 73.736 70.541 1.00 127.55 311 HIS A C 1
ATOM 2405 O O . HIS A 1 312 ? 29.305 73.826 71.655 1.00 129.06 311 HIS A O 1
ATOM 2412 N N . LYS A 1 313 ? 29.165 73.414 69.433 1.00 123.00 312 LYS A N 1
ATOM 2413 C CA . LYS A 1 313 ? 27.716 73.550 69.364 1.00 121.01 312 LYS A CA 1
ATOM 2414 C C . LYS A 1 313 ? 27.005 72.245 69.030 1.00 114.29 312 LYS A C 1
ATOM 2415 O O . LYS A 1 313 ? 27.496 71.422 68.250 1.00 110.73 312 LYS A O 1
ATOM 2417 N N . VAL A 1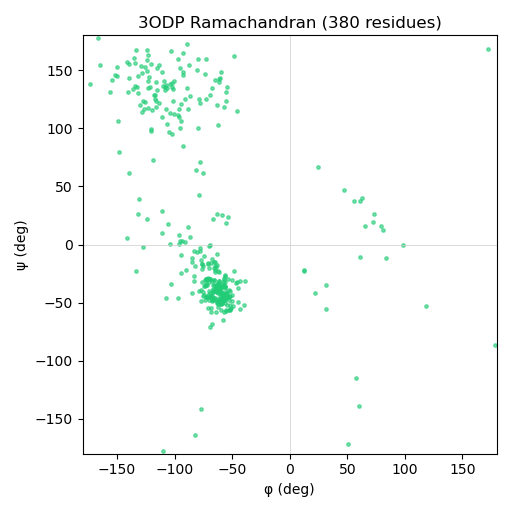 314 ? 25.835 72.063 69.636 1.00 113.13 313 VAL A N 1
ATOM 2418 C CA . VAL A 1 314 ? 25.030 70.865 69.430 1.00 107.51 313 VAL A CA 1
ATOM 2419 C C . VAL A 1 314 ? 23.595 71.239 69.020 1.00 106.48 313 VAL A C 1
ATOM 2420 O O . VAL A 1 314 ? 22.919 71.992 69.726 1.00 109.75 313 VAL A O 1
ATOM 2424 N N . LEU A 1 315 ? 23.153 70.721 67.873 1.00 102.12 314 LEU A N 1
ATOM 2425 C CA . LEU A 1 315 ? 21.776 70.880 67.396 1.00 100.38 314 LEU A CA 1
ATOM 2426 C C . LEU A 1 315 ? 20.984 69.604 67.670 1.00 96.04 314 LEU A C 1
ATOM 2427 O O . LEU A 1 315 ? 21.378 68.526 67.227 1.00 92.55 314 LEU A O 1
ATOM 2432 N N . ALA A 1 316 ? 19.873 69.713 68.394 1.00 96.41 315 ALA A N 1
ATOM 2433 C CA . ALA A 1 316 ? 19.056 68.540 68.716 1.00 92.59 315 ALA A CA 1
ATOM 2434 C C . ALA A 1 316 ? 17.839 68.530 67.805 1.00 90.61 315 ALA A C 1
ATOM 2435 O O . ALA A 1 316 ? 17.256 69.581 67.569 1.00 93.41 315 ALA A O 1
ATOM 2437 N N . ILE A 1 317 ? 17.462 67.351 67.303 1.00 86.15 316 ILE A N 1
ATOM 2438 C CA . ILE A 1 317 ? 16.301 67.198 66.415 1.00 84.34 316 ILE A CA 1
ATOM 2439 C C . ILE A 1 317 ? 15.347 66.136 66.953 1.00 82.13 316 ILE A C 1
ATOM 2440 O O . ILE A 1 317 ? 15.710 64.979 67.068 1.00 79.26 316 ILE A O 1
ATOM 2445 N N . SER A 1 318 ? 14.135 66.557 67.291 1.00 83.99 317 SER A N 1
ATOM 2446 C CA . SER A 1 318 ? 13.121 65.696 67.882 1.00 83.30 317 SER A CA 1
ATOM 2447 C C . SER A 1 318 ? 11.827 65.754 67.080 1.00 83.08 317 SER A C 1
ATOM 2448 O O . SER A 1 318 ? 11.520 66.777 66.463 1.00 85.27 317 SER A O 1
ATOM 2451 N N . GLU A 1 319 ? 11.051 64.678 67.141 1.00 81.26 318 GLU A N 1
ATOM 2452 C CA . GLU A 1 319 ? 9.773 64.593 66.443 1.00 81.66 318 GLU A CA 1
ATOM 2453 C C . GLU A 1 319 ? 8.710 65.511 67.074 1.00 86.03 318 GLU A C 1
ATOM 2454 O O . GLU A 1 319 ? 7.805 65.994 66.376 1.00 86.67 318 GLU A O 1
ATOM 2460 N N . TYR A 1 320 ? 8.827 65.740 68.386 1.00 88.68 319 TYR A N 1
ATOM 2461 C CA . TYR A 1 320 ? 7.893 66.568 69.130 1.00 92.66 319 TYR A CA 1
ATOM 2462 C C . TYR A 1 320 ? 8.650 67.518 70.032 1.00 96.31 319 TYR A C 1
ATOM 2463 O O . TYR A 1 320 ? 9.799 67.256 70.400 1.00 94.84 319 TYR A O 1
ATOM 2472 N N . GLU A 1 321 ? 8.001 68.626 70.382 1.00 100.77 320 GLU A N 1
ATOM 2473 C CA . GLU A 1 321 ? 8.629 69.654 71.203 1.00 105.22 320 GLU A CA 1
ATOM 2474 C C . GLU A 1 321 ? 8.932 69.084 72.604 1.00 106.77 320 GLU A C 1
ATOM 2475 O O . GLU A 1 321 ? 8.146 68.304 73.145 1.00 107.34 320 GLU A O 1
ATOM 2481 N N . ASP A 1 322 ? 10.078 69.461 73.169 1.00 108.23 321 ASP A N 1
ATOM 2482 C CA . ASP A 1 322 ? 10.573 68.876 74.418 1.00 109.04 321 ASP A CA 1
ATOM 2483 C C . ASP A 1 322 ? 11.380 69.939 75.165 1.00 113.44 321 ASP A C 1
ATOM 2484 O O . ASP A 1 322 ? 12.496 70.266 74.753 1.00 112.51 321 ASP A O 1
ATOM 2489 N N . LYS A 1 323 ? 10.815 70.485 76.245 1.00 118.37 322 LYS A N 1
ATOM 2490 C CA . LYS A 1 323 ? 11.522 71.484 77.060 1.00 123.36 322 LYS A CA 1
ATOM 2491 C C . LYS A 1 323 ? 12.896 70.972 77.506 1.00 122.29 322 LYS A C 1
ATOM 2492 O O . LYS A 1 323 ? 13.894 71.685 77.398 1.00 124.10 322 LYS A O 1
ATOM 2494 N N . LEU A 1 324 ? 12.946 69.728 77.979 1.00 119.73 323 LEU A N 1
ATOM 2495 C CA . LEU A 1 324 ? 14.193 69.119 78.459 1.00 118.56 323 LEU A CA 1
ATOM 2496 C C . LEU A 1 324 ? 15.312 69.150 77.393 1.00 115.11 323 LEU A C 1
ATOM 2497 O O . LEU A 1 324 ? 16.455 69.454 77.714 1.00 116.68 323 LEU A O 1
ATOM 2502 N N . ILE A 1 325 ? 14.987 68.859 76.132 1.00 110.85 324 ILE A N 1
ATOM 2503 C CA . ILE A 1 325 ? 15.989 68.905 75.056 1.00 108.03 324 ILE A CA 1
ATOM 2504 C C . ILE A 1 325 ? 16.379 70.345 74.693 1.00 111.96 324 ILE A C 1
ATOM 2505 O O . ILE A 1 325 ? 17.565 70.664 74.558 1.00 113.24 324 ILE A O 1
ATOM 2510 N N . GLU A 1 326 ? 15.381 71.214 74.563 1.00 114.57 325 GLU A N 1
ATOM 2511 C CA . GLU A 1 326 ? 15.607 72.622 74.221 1.00 118.66 325 GLU A CA 1
ATOM 2512 C C . GLU A 1 326 ? 16.515 73.347 75.225 1.00 123.74 325 GLU A C 1
ATOM 2513 O O . GLU A 1 326 ? 17.318 74.196 74.826 1.00 126.06 325 GLU A O 1
ATOM 2519 N N . ASP A 1 327 ? 16.392 73.007 76.512 1.00 125.73 326 ASP A N 1
ATOM 2520 C CA . ASP A 1 327 ? 17.201 73.634 77.573 1.00 131.16 326 ASP A CA 1
ATOM 2521 C C . ASP A 1 327 ? 18.542 72.928 77.771 1.00 129.22 326 ASP A C 1
ATOM 2522 O O . ASP A 1 327 ? 19.273 73.247 78.690 1.00 133.69 326 ASP A O 1
ATOM 2527 N N . ASN A 1 328 ? 18.862 71.967 76.915 1.00 123.41 327 ASN A N 1
ATOM 2528 C CA . ASN A 1 328 ? 20.168 71.322 76.932 1.00 121.45 327 ASN A CA 1
ATOM 2529 C C . ASN A 1 328 ? 20.741 71.300 75.518 1.00 117.64 327 ASN A C 1
ATOM 2530 O O . ASN A 1 328 ? 21.365 70.323 75.108 1.00 113.46 327 ASN A O 1
ATOM 2535 N N . SER A 1 329 ? 20.537 72.391 74.781 1.00 119.30 328 SER A N 1
ATOM 2536 C CA . SER A 1 329 ? 20.900 72.438 73.372 1.00 116.21 328 SER A CA 1
ATOM 2537 C C . SER A 1 329 ? 21.278 73.843 72.922 1.00 120.52 328 SER A C 1
ATOM 2538 O O . SER A 1 329 ? 20.700 74.817 73.398 1.00 125.33 328 SER A O 1
ATOM 2541 N N . ASP A 1 330 ? 22.246 73.952 72.010 1.00 119.60 329 ASP A N 1
ATOM 2542 C CA . ASP A 1 330 ? 22.514 75.227 71.336 1.00 123.78 329 ASP A CA 1
ATOM 2543 C C . ASP A 1 330 ? 21.309 75.527 70.414 1.00 122.42 329 ASP A C 1
ATOM 2544 O O . ASP A 1 330 ? 20.638 76.552 70.557 1.00 126.57 329 ASP A O 1
ATOM 2549 N N . TYR A 1 331 ? 21.040 74.609 69.491 1.00 116.57 330 TYR A N 1
ATOM 2550 C CA . TYR A 1 331 ? 19.992 74.781 68.491 1.00 115.35 330 TYR A CA 1
ATOM 2551 C C . TYR A 1 331 ? 18.991 73.638 68.545 1.00 110.06 330 TYR A C 1
ATOM 2552 O O . TYR A 1 331 ? 19.368 72.476 68.750 1.00 106.20 330 TYR A O 1
ATOM 2561 N N . PHE A 1 332 ? 17.718 73.974 68.370 1.00 110.14 331 PHE A N 1
ATOM 2562 C CA . PHE A 1 332 ? 16.647 72.991 68.471 1.00 106.54 331 PHE A CA 1
ATOM 2563 C C . PHE A 1 332 ? 15.615 73.100 67.334 1.00 105.07 331 PHE A C 1
ATOM 2564 O O . PHE A 1 332 ? 15.180 74.186 66.947 1.00 108.39 331 PHE A O 1
ATOM 2572 N N . ILE A 1 333 ? 15.250 71.935 66.819 1.00 100.52 332 ILE A N 1
ATOM 2573 C CA . ILE A 1 333 ? 14.286 71.783 65.753 1.00 98.56 332 ILE A CA 1
ATOM 2574 C C . ILE A 1 333 ? 13.319 70.704 66.211 1.00 95.83 332 ILE A C 1
ATOM 2575 O O . ILE A 1 333 ? 13.752 69.642 66.663 1.00 93.01 332 ILE A O 1
ATOM 2580 N N . ALA A 1 334 ? 12.022 70.988 66.109 1.00 96.86 333 ALA A N 1
ATOM 2581 C CA . ALA A 1 334 ? 10.977 69.999 66.383 1.00 94.63 333 ALA A CA 1
ATOM 2582 C C . ALA A 1 334 ? 10.091 69.819 65.143 1.00 92.77 333 ALA A C 1
ATOM 2583 O O . ALA A 1 334 ? 9.702 70.798 64.502 1.00 94.22 333 ALA A O 1
ATOM 2585 N N . ILE A 1 335 ? 9.778 68.568 64.797 1.00 88.84 334 ILE A N 1
ATOM 2586 C CA . ILE A 1 335 ? 8.968 68.296 63.600 1.00 87.19 334 ILE A CA 1
ATOM 2587 C C . ILE A 1 335 ? 7.487 68.657 63.816 1.00 89.70 334 ILE A C 1
ATOM 2588 O O . ILE A 1 335 ? 6.874 69.340 62.976 1.00 91.19 334 ILE A O 1
ATOM 2593 N N . ASN A 1 336 ? 6.940 68.214 64.949 1.00 90.33 335 ASN A N 1
ATOM 2594 C CA . ASN A 1 336 ? 5.549 68.488 65.350 1.00 93.03 335 ASN A CA 1
ATOM 2595 C C . ASN A 1 336 ? 5.461 69.149 66.733 1.00 96.88 335 ASN A C 1
ATOM 2596 O O . ASN A 1 336 ? 6.451 69.174 67.472 1.00 96.64 335 ASN A O 1
ATOM 2601 N N . LYS A 1 337 ? 4.281 69.681 67.079 1.00 100.54 336 LYS A N 1
ATOM 2602 C CA . LYS A 1 337 ? 4.021 70.163 68.444 1.00 104.55 336 LYS A CA 1
ATOM 2603 C C . LYS A 1 337 ? 3.907 68.995 69.444 1.00 103.69 336 LYS A C 1
ATOM 2604 O O . LYS A 1 337 ? 4.614 68.968 70.448 1.00 104.54 336 LYS A O 1
ATOM 2606 N N . GLU A 1 338 ? 3.012 68.044 69.163 1.00 102.42 337 GLU A N 1
ATOM 2607 C CA . GLU A 1 338 ? 2.770 66.886 70.035 1.00 101.91 337 GLU A CA 1
ATOM 2608 C C . GLU A 1 338 ? 3.168 65.598 69.332 1.00 97.09 337 GLU A C 1
ATOM 2609 O O . GLU A 1 338 ? 3.103 65.526 68.102 1.00 94.65 337 GLU A O 1
ATOM 2615 N N . GLU A 1 339 ? 3.559 64.589 70.116 1.00 95.81 338 GLU A N 1
ATOM 2616 C CA . GLU A 1 339 ? 3.995 63.305 69.572 1.00 91.60 338 GLU A CA 1
ATOM 2617 C C . GLU A 1 339 ? 2.929 62.707 68.658 1.00 91.21 338 GLU A C 1
ATOM 2618 O O . GLU A 1 339 ? 1.787 62.511 69.070 1.00 93.66 338 GLU A O 1
ATOM 2624 N N . GLN A 1 340 ? 3.317 62.431 67.417 1.00 88.19 339 GLN A N 1
ATOM 2625 C CA . GLN A 1 340 ? 2.449 61.749 66.472 1.00 87.82 339 GLN A CA 1
ATOM 2626 C C . GLN A 1 340 ? 2.793 60.265 66.474 1.00 85.83 339 GLN A C 1
ATOM 2627 O O . GLN A 1 340 ? 3.897 59.863 66.875 1.00 83.59 339 GLN A O 1
ATOM 2633 N N . GLU A 1 341 ? 1.838 59.466 66.009 1.00 86.43 340 GLU A N 1
ATOM 2634 C CA . GLU A 1 341 ? 1.958 58.031 66.040 1.00 85.41 340 GLU A CA 1
ATOM 2635 C C . GLU A 1 341 ? 2.564 57.530 64.724 1.00 81.61 340 GLU A C 1
ATOM 2636 O O . GLU A 1 341 ? 2.366 58.128 63.663 1.00 81.74 340 GLU A O 1
ATOM 2642 N N . TYR A 1 342 ? 3.311 56.438 64.821 1.00 78.77 341 TYR A N 1
ATOM 2643 C CA . TYR A 1 342 ? 4.035 55.850 63.696 1.00 75.36 341 TYR A CA 1
ATOM 2644 C C . TYR A 1 342 ? 4.140 54.338 63.928 1.00 74.44 341 TYR A C 1
ATOM 2645 O O . TYR A 1 342 ? 4.155 53.897 65.083 1.00 74.92 341 TYR A O 1
ATOM 2654 N N . GLU A 1 343 ? 4.237 53.545 62.853 1.00 72.92 342 GLU A N 1
ATOM 2655 C CA . GLU A 1 343 ? 4.410 52.096 63.004 1.00 72.55 342 GLU A CA 1
ATOM 2656 C C . GLU A 1 343 ? 5.712 51.758 63.738 1.00 70.38 342 GLU A C 1
ATOM 2657 O O . GLU A 1 343 ? 5.741 50.822 64.535 1.00 71.10 342 GLU A O 1
ATOM 2663 N N . ASP A 1 344 ? 6.765 52.535 63.482 1.00 67.66 343 ASP A N 1
ATOM 2664 C CA . ASP A 1 344 ? 8.085 52.274 64.042 1.00 65.91 343 ASP A CA 1
ATOM 2665 C C . ASP A 1 344 ? 8.932 53.528 63.877 1.00 64.89 343 ASP A C 1
ATOM 2666 O O . ASP A 1 344 ? 8.657 54.331 62.992 1.00 65.13 343 ASP A O 1
ATOM 2671 N N . ASP A 1 345 ? 9.939 53.708 64.738 1.00 64.40 344 ASP A N 1
ATOM 2672 C CA . ASP A 1 345 ? 10.796 54.900 64.706 1.00 63.82 344 ASP A CA 1
ATOM 2673 C C . ASP A 1 345 ? 11.589 55.092 63.400 1.00 61.85 344 ASP A C 1
ATOM 2674 O O . ASP A 1 345 ? 11.971 56.214 63.082 1.00 61.64 344 ASP A O 1
ATOM 2679 N N . SER A 1 346 ? 11.838 54.015 62.646 1.00 60.65 345 SER A N 1
ATOM 2680 C CA . SER A 1 346 ? 12.384 54.136 61.275 1.00 59.56 345 SER A CA 1
ATOM 2681 C C . SER A 1 346 ? 11.651 55.208 60.417 1.00 60.43 345 SER A C 1
ATOM 2682 O O . SER A 1 346 ? 12.265 55.894 59.590 1.00 60.16 345 SER A O 1
ATOM 2685 N N . PHE A 1 347 ? 10.351 55.375 60.650 1.00 61.61 346 PHE A N 1
ATOM 2686 C CA . PHE A 1 347 ? 9.559 56.357 59.901 1.00 62.93 346 PHE A CA 1
ATOM 2687 C C . PHE A 1 347 ? 9.895 57.824 60.187 1.00 63.95 346 PHE A C 1
ATOM 2688 O O . PHE A 1 347 ? 9.501 58.683 59.401 1.00 64.07 346 PHE A O 1
ATOM 2696 N N . LEU A 1 348 ? 10.620 58.099 61.287 1.00 64.24 347 LEU A N 1
ATOM 2697 C CA . LEU A 1 348 ? 10.984 59.489 61.677 1.00 65.67 347 LEU A CA 1
ATOM 2698 C C . LEU A 1 348 ? 12.103 60.065 60.828 1.00 64.58 347 LEU A C 1
ATOM 2699 O O . LEU A 1 348 ? 12.322 61.275 60.825 1.00 66.55 347 LEU A O 1
ATOM 2704 N N . SER A 1 349 ? 12.823 59.195 60.135 1.00 62.37 348 SER A N 1
ATOM 2705 C CA . SER A 1 349 ? 13.967 59.596 59.339 1.00 62.28 348 SER A CA 1
ATOM 2706 C C . SER A 1 349 ? 13.606 60.561 58.227 1.00 63.80 348 SER A C 1
ATOM 2707 O O . SER A 1 349 ? 14.337 61.529 57.994 1.00 65.43 348 SER A O 1
ATOM 2710 N N . LEU A 1 350 ? 12.465 60.329 57.580 1.00 63.73 349 LEU A N 1
ATOM 2711 C CA . LEU A 1 350 ? 12.034 61.167 56.474 1.00 65.47 349 LEU A CA 1
ATOM 2712 C C . LEU A 1 350 ? 12.019 62.666 56.830 1.00 68.15 349 LEU A C 1
ATOM 2713 O O . LEU A 1 350 ? 12.680 63.461 56.153 1.00 68.81 349 LEU A O 1
ATOM 2718 N N . ASP A 1 351 ? 11.298 63.053 57.883 1.00 69.62 350 ASP A N 1
ATOM 2719 C CA . ASP A 1 351 ? 11.268 64.476 58.288 1.00 72.68 350 ASP A CA 1
ATOM 2720 C C . ASP A 1 351 ? 12.575 64.936 58.908 1.00 73.71 350 ASP A C 1
ATOM 2721 O O . ASP A 1 351 ? 12.976 66.083 58.718 1.00 76.22 350 ASP A O 1
ATOM 2726 N N . TYR A 1 352 ? 13.241 64.050 59.649 1.00 72.22 351 TYR A N 1
ATOM 2727 C CA . TYR A 1 352 ? 14.570 64.354 60.168 1.00 72.77 351 TYR A CA 1
ATOM 2728 C C . TYR A 1 352 ? 15.553 64.658 59.023 1.00 73.26 351 TYR A C 1
ATOM 2729 O O . TYR A 1 352 ? 16.247 65.681 59.050 1.00 75.42 351 TYR A O 1
ATOM 2738 N N . LEU A 1 353 ? 15.590 63.764 58.022 1.00 71.41 352 LEU A N 1
ATOM 2739 C CA . LEU A 1 353 ? 16.543 63.839 56.896 1.00 71.36 352 LEU A CA 1
ATOM 2740 C C . LEU A 1 353 ? 16.570 65.222 56.233 1.00 74.76 352 LEU A C 1
ATOM 2741 O O . LEU A 1 353 ? 17.645 65.807 56.018 1.00 76.32 352 LEU A O 1
ATOM 2746 N N . LEU A 1 354 ? 15.381 65.734 55.931 1.00 75.75 353 LEU A N 1
ATOM 2747 C CA . LEU A 1 354 ? 15.222 67.044 55.315 1.00 79.38 353 LEU A CA 1
ATOM 2748 C C . LEU A 1 354 ? 16.191 68.063 55.889 1.00 82.39 353 LEU A C 1
ATOM 2749 O O . LEU A 1 354 ? 16.924 68.734 55.152 1.00 84.57 353 LEU A O 1
ATOM 2754 N N . ASN A 1 355 ? 16.195 68.158 57.216 1.00 82.83 354 ASN A N 1
ATOM 2755 C CA . ASN A 1 355 ? 16.992 69.144 57.915 1.00 85.39 354 ASN A CA 1
ATOM 2756 C C . ASN A 1 355 ? 18.470 68.933 57.612 1.00 84.94 354 ASN A C 1
ATOM 2757 O O . ASN A 1 355 ? 19.187 69.890 57.330 1.00 88.32 354 ASN A O 1
ATOM 2762 N N . ALA A 1 356 ? 18.906 67.676 57.641 1.00 81.15 355 ALA A N 1
ATOM 2763 C CA . ALA A 1 356 ? 20.288 67.310 57.306 1.00 80.31 355 ALA A CA 1
ATOM 2764 C C . ALA A 1 356 ? 20.639 67.766 55.892 1.00 81.36 355 ALA A C 1
ATOM 2765 O O . ALA A 1 356 ? 21.679 68.374 55.667 1.00 84.13 355 ALA A O 1
ATOM 2767 N N . GLN A 1 357 ? 19.768 67.477 54.937 1.00 79.96 356 GLN A N 1
ATOM 2768 C CA . GLN A 1 357 ? 19.996 67.916 53.559 1.00 81.62 356 GLN A CA 1
ATOM 2769 C C . GLN A 1 357 ? 20.127 69.446 53.472 1.00 85.89 356 GLN A C 1
ATOM 2770 O O . GLN A 1 357 ? 20.979 69.955 52.745 1.00 88.45 356 GLN A O 1
ATOM 2784 N N . TYR A 1 359 ? 21.128 71.587 55.890 1.00 95.65 358 TYR A N 1
ATOM 2785 C CA . TYR A 1 359 ? 22.436 71.956 56.427 1.00 97.98 358 TYR A CA 1
ATOM 2786 C C . TYR A 1 359 ? 23.531 71.635 55.415 1.00 97.75 358 TYR A C 1
ATOM 2787 O O . TYR A 1 359 ? 24.468 72.410 55.231 1.00 101.28 358 TYR A O 1
ATOM 2796 N N . ALA A 1 360 ? 23.408 70.481 54.772 1.00 93.90 359 ALA A N 1
ATOM 2797 C CA . ALA A 1 360 ? 24.373 70.068 53.771 1.00 93.66 359 ALA A CA 1
ATOM 2798 C C . ALA A 1 360 ? 24.400 71.114 52.666 1.00 96.79 359 ALA A C 1
ATOM 2799 O O . ALA A 1 360 ? 25.433 71.703 52.371 1.00 100.18 359 ALA A O 1
ATOM 2801 N N . PHE A 1 361 ? 23.231 71.348 52.091 1.00 96.40 360 PHE A N 1
ATOM 2802 C CA . PHE A 1 361 ? 23.053 72.279 50.985 1.00 99.85 360 PHE A CA 1
ATOM 2803 C C . PHE A 1 361 ? 23.464 73.709 51.312 1.00 104.99 360 PHE A C 1
ATOM 2804 O O . PHE A 1 361 ? 24.212 74.345 50.557 1.00 109.23 360 PHE A O 1
ATOM 2812 N N . ILE A 1 362 ? 22.953 74.225 52.424 1.00 105.25 361 ILE A N 1
ATOM 2813 C CA . ILE A 1 362 ? 23.220 75.605 52.783 1.00 110.49 361 ILE A CA 1
ATOM 2814 C C . ILE A 1 362 ? 24.715 75.823 53.049 1.00 112.94 361 ILE A C 1
ATOM 2815 O O . ILE A 1 362 ? 25.248 76.864 52.683 1.00 118.58 361 ILE A O 1
ATOM 2820 N N . ASN A 1 363 ? 25.399 74.844 53.638 1.00 109.24 362 ASN A N 1
ATOM 2821 C CA . ASN A 1 363 ? 26.857 74.946 53.798 1.00 111.56 362 ASN A CA 1
ATOM 2822 C C . ASN A 1 363 ? 27.555 75.090 52.453 1.00 113.44 362 ASN A C 1
ATOM 2823 O O . ASN A 1 363 ? 28.411 75.956 52.283 1.00 118.71 362 ASN A O 1
ATOM 2828 N N . SER A 1 364 ? 27.176 74.241 51.502 1.00 109.31 363 SER A N 1
ATOM 2829 C CA . SER A 1 364 ? 27.710 74.328 50.146 1.00 111.53 363 SER A CA 1
ATOM 2830 C C . SER A 1 364 ? 27.495 75.730 49.553 1.00 117.16 363 SER A C 1
ATOM 2831 O O . SER A 1 364 ? 28.451 76.360 49.094 1.00 122.35 363 SER A O 1
ATOM 2842 N N . GLU A 1 366 ? 26.834 78.634 50.984 1.00 126.93 365 GLU A N 1
ATOM 2843 C CA . GLU A 1 366 ? 27.471 79.713 51.738 1.00 133.30 365 GLU A CA 1
ATOM 2844 C C . GLU A 1 366 ? 28.995 79.616 51.710 1.00 136.60 365 GLU A C 1
ATOM 2845 O O . GLU A 1 366 ? 29.668 80.618 51.919 1.00 143.32 365 GLU A O 1
ATOM 2851 N N . LEU A 1 367 ? 29.537 78.422 51.460 1.00 132.23 366 LEU A N 1
ATOM 2852 C CA . LEU A 1 367 ? 30.992 78.252 51.322 1.00 135.63 366 LEU A CA 1
ATOM 2853 C C . LEU A 1 367 ? 31.513 78.646 49.926 1.00 140.57 366 LEU A C 1
ATOM 2854 O O . LEU A 1 367 ? 32.730 78.677 49.705 1.00 144.98 366 LEU A O 1
ATOM 2859 N N . GLY A 1 368 ? 30.604 78.955 48.999 1.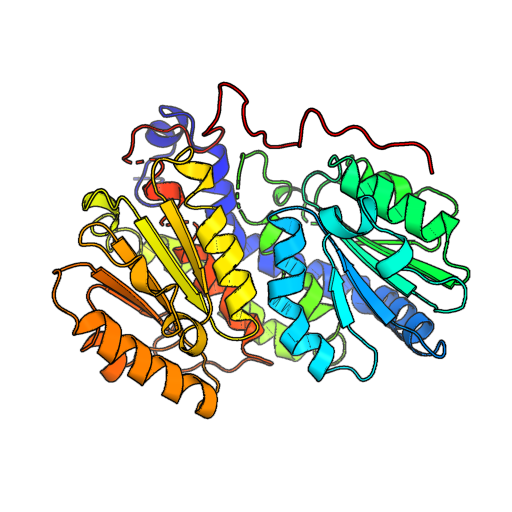00 140.40 367 GLY A N 1
ATOM 2860 C CA . GLY A 1 368 ? 30.974 79.345 47.635 1.00 145.44 367 GLY A CA 1
ATOM 2861 C C . GLY A 1 368 ? 30.890 78.216 46.620 1.00 140.71 367 GLY A C 1
ATOM 2862 O O . GLY A 1 368 ? 31.166 78.412 45.437 1.00 144.60 367 GLY A O 1
ATOM 2863 N N . ILE A 1 369 ? 30.499 77.032 47.079 1.00 132.91 368 ILE A N 1
ATOM 2864 C CA . ILE A 1 369 ? 30.473 75.847 46.227 1.00 128.49 368 ILE A CA 1
ATOM 2865 C C . ILE A 1 369 ? 29.220 75.856 45.342 1.00 127.38 368 ILE A C 1
ATOM 2866 O O . ILE A 1 369 ? 28.260 76.576 45.627 1.00 127.69 368 ILE A O 1
ATOM 2871 N N . GLY A 1 370 ? 29.269 75.099 44.246 1.00 126.74 369 GLY A N 1
ATOM 2872 C CA . GLY A 1 370 ? 28.110 74.869 43.381 1.00 125.51 369 GLY A CA 1
ATOM 2873 C C . GLY A 1 370 ? 27.519 73.497 43.658 1.00 118.42 369 GLY A C 1
ATOM 2874 O O . GLY A 1 370 ? 27.990 72.509 43.092 1.00 116.91 369 GLY A O 1
ATOM 2875 N N . PRO A 1 371 ? 26.482 73.421 44.524 1.00 115.10 370 PRO A N 1
ATOM 2876 C CA . PRO A 1 371 ? 25.955 72.145 45.065 1.00 108.54 370 PRO A CA 1
ATOM 2877 C C . PRO A 1 371 ? 25.555 71.079 44.043 1.00 106.26 370 PRO A C 1
ATOM 2878 O O . PRO A 1 371 ? 25.625 69.884 44.346 1.00 101.73 370 PRO A O 1
ATOM 2882 N N . ASP A 1 372 ? 25.120 71.504 42.860 1.00 110.06 371 ASP A N 1
ATOM 2883 C CA . ASP A 1 372 ? 24.754 70.567 41.794 1.00 109.00 371 ASP A CA 1
ATOM 2884 C C . ASP A 1 372 ? 25.938 69.673 41.445 1.00 108.43 371 ASP A C 1
ATOM 2885 O O . ASP A 1 372 ? 25.743 68.513 41.097 1.00 105.48 371 ASP A O 1
ATOM 2890 N N . ASN A 1 373 ? 27.148 70.232 41.523 1.00 112.07 372 ASN A N 1
ATOM 2891 C CA . ASN A 1 373 ? 28.390 69.525 41.208 1.00 112.68 372 ASN A CA 1
ATOM 2892 C C . ASN A 1 373 ? 29.519 70.068 42.080 1.00 114.48 372 ASN A C 1
ATOM 2893 O O . ASN A 1 373 ? 30.303 70.909 41.631 1.00 120.62 372 ASN A O 1
ATOM 2898 N N . PRO A 1 374 ? 29.589 69.617 43.340 1.00 109.92 373 PRO A N 1
ATOM 2899 C CA . PRO A 1 374 ? 30.557 70.153 44.300 1.00 111.87 373 PRO A CA 1
ATOM 2900 C C . PRO A 1 374 ? 31.988 69.738 43.986 1.00 113.92 373 PRO A C 1
ATOM 2901 O O . PRO A 1 374 ? 32.931 70.346 44.499 1.00 118.02 373 PRO A O 1
ATOM 2905 N N . CYS A 1 375 ? 32.137 68.717 43.145 1.00 111.58 374 CYS A N 1
ATOM 2906 C CA . CYS A 1 375 ? 33.429 68.329 42.609 1.00 113.81 374 CYS A CA 1
ATOM 2907 C C . CYS A 1 375 ? 33.426 68.448 41.082 1.00 117.30 374 CYS A C 1
ATOM 2908 O O . CYS A 1 375 ? 33.407 67.441 40.373 1.00 114.91 374 CYS A O 1
ATOM 2911 N N . PRO A 1 376 ? 33.439 69.690 40.564 1.00 123.35 375 PRO A N 1
ATOM 2912 C CA . PRO A 1 376 ? 33.495 69.843 39.113 1.00 127.91 375 PRO A CA 1
ATOM 2913 C C . PRO A 1 376 ? 34.753 69.203 38.531 1.00 130.29 375 PRO A C 1
ATOM 2914 O O . PRO A 1 376 ? 34.697 68.609 37.458 1.00 130.94 375 PRO A O 1
ATOM 2918 N N . THR A 1 377 ? 35.866 69.301 39.256 1.00 131.77 376 THR A N 1
ATOM 2919 C CA . THR A 1 377 ? 37.124 68.673 38.845 1.00 134.07 376 THR A CA 1
ATOM 2920 C C . THR A 1 377 ? 37.049 67.142 38.786 1.00 127.99 376 THR A C 1
ATOM 2921 O O . THR A 1 377 ? 37.985 66.491 38.331 1.00 129.86 376 THR A O 1
ATOM 2925 N N . GLY A 1 378 ? 35.951 66.569 39.264 1.00 121.34 377 GLY A N 1
ATOM 2926 C CA . GLY A 1 378 ? 35.635 65.170 38.996 1.00 116.39 377 GLY A CA 1
ATOM 2927 C C . GLY A 1 378 ? 36.357 64.110 39.816 1.00 112.88 377 GLY A C 1
ATOM 2928 O O . GLY A 1 378 ? 36.352 62.940 39.438 1.00 110.24 377 GLY A O 1
ATOM 2929 N N . GLU A 1 379 ? 36.975 64.484 40.935 1.00 113.35 378 GLU A N 1
ATOM 2930 C CA . GLU A 1 379 ? 37.589 63.477 41.818 1.00 109.96 378 GLU A CA 1
ATOM 2931 C C . GLU A 1 379 ? 36.510 62.487 42.304 1.00 103.61 378 GLU A C 1
ATOM 2932 O O . GLU A 1 379 ? 36.716 61.269 42.280 1.00 101.01 378 GLU A O 1
ATOM 2938 N N . VAL A 1 380 ? 35.363 63.023 42.728 1.00 101.79 379 VAL A N 1
ATOM 2939 C CA . VAL A 1 380 ? 34.154 62.230 42.960 1.00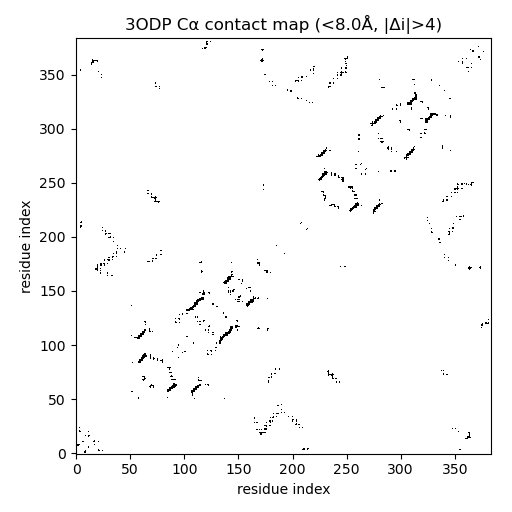 96.96 379 VAL A CA 1
ATOM 2940 C C . VAL A 1 380 ? 33.088 62.645 41.934 1.00 97.95 379 VAL A C 1
ATOM 2941 O O . VAL A 1 380 ? 33.112 63.764 41.423 1.00 102.10 379 VAL A O 1
ATOM 2945 N N . ASN A 1 381 ? 32.158 61.747 41.632 1.00 94.95 380 ASN A N 1
ATOM 2946 C CA . ASN A 1 381 ? 31.164 61.990 40.582 1.00 96.17 380 ASN A CA 1
ATOM 2947 C C . ASN A 1 381 ? 29.738 61.638 41.011 1.00 92.40 380 ASN A C 1
ATOM 2948 O O . ASN A 1 381 ? 29.535 61.000 42.038 1.00 88.58 380 ASN A O 1
ATOM 2953 N N . ARG A 1 382 ? 28.753 62.077 40.219 1.00 94.34 381 ARG A N 1
ATOM 2954 C CA . ARG A 1 382 ? 27.353 61.667 40.400 1.00 91.66 381 ARG A CA 1
ATOM 2955 C C . ARG A 1 382 ? 27.189 60.181 40.082 1.00 89.78 381 ARG A C 1
ATOM 2956 O O . ARG A 1 382 ? 26.561 59.451 40.838 1.00 86.56 381 ARG A O 1
ATOM 2964 N N . VAL A 1 383 ? 27.731 59.750 38.949 1.00 92.61 382 VAL A N 1
ATOM 2965 C CA . VAL A 1 383 ? 27.810 58.329 38.610 1.00 91.54 382 VAL A CA 1
ATOM 2966 C C . VAL A 1 383 ? 29.269 57.921 38.769 1.00 91.94 382 VAL A C 1
ATOM 2967 O O . VAL A 1 383 ? 30.156 58.632 38.313 1.00 95.32 382 VAL A O 1
ATOM 2971 N N . VAL A 1 384 ? 29.520 56.785 39.412 1.00 89.19 383 VAL A N 1
ATOM 2972 C CA . VAL A 1 384 ? 30.883 56.436 39.822 1.00 89.29 383 VAL A CA 1
ATOM 2973 C C . VAL A 1 384 ? 31.781 56.104 38.622 1.00 92.77 383 VAL A C 1
ATOM 2974 O O . VAL A 1 384 ? 31.428 55.299 37.763 1.00 93.55 383 VAL A O 1
ATOM 2978 N N . LYS A 1 385 ? 32.942 56.752 38.576 1.00 95.77 384 LYS A N 1
ATOM 2979 C CA . LYS A 1 385 ? 33.859 56.618 37.450 1.00 99.85 384 LYS A CA 1
ATOM 2980 C C . LYS A 1 385 ? 35.091 55.869 37.904 1.00 99.59 384 LYS A C 1
ATOM 2981 O O . LYS A 1 385 ? 35.495 55.947 39.071 1.00 98.01 384 LYS A O 1
ATOM 2983 N N . GLY A 1 386 ? 35.674 55.124 36.972 1.00 101.64 385 GLY A N 1
ATOM 2984 C CA . GLY A 1 386 ? 36.853 54.321 37.249 1.00 101.52 385 GLY A CA 1
ATOM 2985 C C . GLY A 1 386 ? 36.618 53.075 38.085 1.00 96.99 385 GLY A C 1
ATOM 2986 O O . GLY A 1 386 ? 37.539 52.619 38.756 1.00 97.05 385 GLY A O 1
ATOM 2987 N N . VAL A 1 387 ? 35.409 52.512 38.067 1.00 93.78 386 VAL A N 1
ATOM 2988 C CA . VAL A 1 387 ? 35.174 51.215 38.723 1.00 90.55 386 VAL A CA 1
ATOM 2989 C C . VAL A 1 387 ? 35.285 50.090 37.695 1.00 92.24 386 VAL A C 1
ATOM 2990 O O . VAL A 1 387 ? 34.419 49.971 36.820 1.00 93.33 386 VAL A O 1
ATOM 2994 N N . ILE A 1 388 ? 36.354 49.291 37.791 1.00 92.88 387 ILE A N 1
ATOM 2995 C CA . ILE A 1 388 ? 36.527 48.098 36.953 1.00 94.51 387 ILE A CA 1
ATOM 2996 C C . ILE A 1 388 ? 36.021 46.832 37.648 1.00 92.13 387 ILE A C 1
ATOM 2997 O O . ILE A 1 388 ? 36.520 46.465 38.719 1.00 90.41 387 ILE A O 1
ATOM 3002 N N . ILE A 1 389 ? 35.051 46.166 37.022 1.00 92.39 388 ILE A N 1
ATOM 3003 C CA . ILE A 1 389 ? 34.536 44.878 37.495 1.00 91.51 388 ILE A CA 1
ATOM 3004 C C . ILE A 1 389 ? 35.387 43.747 36.933 1.00 94.77 388 ILE A C 1
ATOM 3005 O O . ILE A 1 389 ? 35.577 43.669 35.722 1.00 97.60 388 ILE A O 1
ATOM 3010 N N . HIS A 1 390 ? 35.871 42.862 37.809 1.00 94.84 389 HIS A N 1
ATOM 3011 C CA . HIS A 1 390 ? 36.887 41.850 37.441 1.00 98.06 389 HIS A CA 1
ATOM 3012 C C . HIS A 1 390 ? 36.320 40.443 37.255 1.00 100.37 389 HIS A C 1
ATOM 3013 O O . HIS A 1 390 ? 35.200 40.152 37.656 1.00 99.00 389 HIS A O 1
ATOM 3020 N N . ASP A 1 391 ? 37.129 39.571 36.663 1.00 104.87 390 ASP A N 1
ATOM 3021 C CA . ASP A 1 391 ? 36.632 38.314 36.115 1.00 108.50 390 ASP A CA 1
ATOM 3022 C C . ASP A 1 391 ? 36.398 37.235 37.178 1.00 108.94 390 ASP A C 1
ATOM 3023 O O . ASP A 1 391 ? 37.311 36.848 37.937 1.00 109.17 390 ASP A O 1
ATOM 3028 N N . TYR A 1 392 ? 35.160 36.736 37.158 1.00 110.06 391 TYR A N 1
ATOM 3029 C CA . TYR A 1 392 ? 34.575 35.865 38.187 1.00 110.44 391 TYR A CA 1
ATOM 3030 C C . TYR A 1 392 ? 35.307 34.533 38.369 1.00 113.76 391 TYR A C 1
ATOM 3031 O O . TYR A 1 392 ? 34.759 33.591 38.952 1.00 115.51 391 TYR A O 1
#

Solvent-accessible surface area: 16274 Å² total